Protein AF-0000000074468419 (afdb_homodimer)

InterPro domains:
  IPR008030 NmrA-like domain [PF05368] (5-243)
  IPR036291 NAD(P)-binding domain superfamily [SSF51735] (6-244)
  IPR045312 Phenylcoumaran benzylic ether reductase-like [cd05259] (6-252)
  IPR051609 NmrA-type/Isoflavone reductase-like domain-containing protein [PTHR47706] (5-250)

Sequence (640 aa):
MAVKPKVLLLGATGETGASILNGLQESGNFDVEVLVRPASAVKPSVQKLREQGLTIWPVDLDDFKGLVSAMTGTDILISAIGPNDLLQQKKLLQAAKLTGVKRVIPCAFTTVAAPTGAMLLRDEKEEVYNAIKFLGIPYTVIDVGYWYQISFPTLPSGKVDYAQMVPVKTIHGDGTAPNILTDLRDIGRFVARIIMDDRTINRYVYTSGDVLSENEIYRIAEEVSGEKLEPSRVSNEDIEASVDQAKAALAESPHDNMKRIGVFVAQYEHSKYVRVDNSPRYAAYLGYLNARQLYPDFQPTSFRDFFAEVLAGKGRKVYSMAVKPKVLLLGATGETGASILNGLQESGNFDVEVLVRPASAVKPSVQKLREQGLTIWPVDLDDFKGLVSAMTGTDILISAIGPNDLLQQKKLLQAAKLTGVKRVIPCAFTTVAAPTGAMLLRDEKEEVYNAIKFLGIPYTVIDVGYWYQISFPTLPSGKVDYAQMVPVKTIHGDGTAPNILTDLRDIGRFVARIIMDDRTINRYVYTSGDVLSENEIYRIAEEVSGEKLEPSRVSNEDIEASVDQAKAALAESPHDNMKRIGVFVAQYEHSKYVRVDNSPRYAAYLGYLNARQLYPDFQPTSFRDFFAEVLAGKGRKVYS

Solvent-accessible surface area (backbone atoms only — not comparable to full-atom values): 33479 Å² total; per-residue (Å²): 126,85,83,53,54,28,31,39,32,31,26,49,82,40,74,68,16,35,20,33,51,51,20,35,57,71,66,65,60,54,42,66,32,36,41,39,44,52,86,48,56,79,35,68,69,44,48,52,44,44,73,72,67,40,52,74,41,65,38,47,71,84,37,58,70,50,44,36,60,69,39,53,79,28,35,31,40,37,35,38,60,58,84,92,53,52,74,52,45,57,53,52,49,55,32,36,61,75,48,57,38,59,29,34,29,58,55,54,66,32,54,46,61,41,66,38,86,58,29,72,63,46,34,56,41,39,53,50,53,35,50,37,53,54,72,64,49,46,25,32,42,45,26,32,23,44,46,48,67,79,62,62,69,60,49,91,85,46,71,45,55,81,26,42,71,61,88,36,58,68,33,51,52,90,20,67,44,48,30,32,22,19,42,62,73,45,50,5,46,49,50,48,54,48,79,71,37,75,88,40,58,53,30,44,34,33,43,58,37,40,74,45,18,54,50,53,50,51,50,48,52,26,68,75,68,71,46,83,79,81,64,45,74,39,47,57,67,55,42,54,48,44,32,53,50,25,47,52,53,19,69,76,36,76,84,39,64,68,36,48,50,44,32,45,54,30,24,48,50,35,33,34,54,69,68,37,28,20,25,71,68,47,32,48,58,74,57,38,42,54,44,58,75,76,36,71,84,64,78,59,58,40,64,67,59,52,49,52,36,28,65,71,67,67,51,66,42,66,96,114,125,85,83,52,53,27,32,39,31,31,26,48,83,41,75,68,15,34,20,33,52,52,20,35,58,71,68,64,62,53,40,64,32,36,41,39,45,52,87,48,54,78,36,67,70,44,47,53,44,44,72,72,68,42,53,74,40,65,39,48,70,84,36,58,70,52,44,35,62,70,39,53,80,28,36,32,41,36,36,38,61,57,82,92,51,52,75,53,46,57,52,51,49,52,31,35,60,74,48,56,39,60,28,36,29,59,56,53,66,31,54,47,62,39,68,40,86,58,31,72,63,46,34,56,40,40,54,52,55,36,49,36,53,55,70,64,50,46,26,32,42,46,26,32,23,43,45,47,67,79,62,62,70,61,50,90,85,46,70,43,54,81,26,42,72,63,88,35,58,67,33,52,52,87,18,68,44,48,30,32,22,17,42,62,73,45,51,5,45,49,50,48,54,48,79,71,37,76,88,40,60,52,32,45,34,34,43,58,38,41,73,44,19,54,52,55,50,52,50,48,51,26,68,74,69,70,47,84,79,81,62,44,73,39,48,58,67,53,41,54,48,44,33,54,50,24,49,52,53,19,70,76,36,77,82,39,64,66,36,49,48,44,32,46,55,31,24,48,50,35,33,34,53,69,67,37,27,20,24,72,69,46,33,49,58,74,57,37,43,52,44,58,74,77,35,72,84,64,79,61,59,41,63,66,60,50,49,51,37,27,66,72,67,68,51,65,41,65,95,114

Radius of gyration: 27.55 Å; Cα contacts (8 Å, |Δi|>4): 1294; chains: 2; bounding box: 59×81×59 Å

pLDDT: mean 96.45, std 4.83, range [41.31, 98.94]

Secondary structure (DSSP, 8-state):
---PPEEEEE-TTSHHHHHHHHHHHHHT--EEEEEE-GGGTTSHHHHHHHHTT-EEEE--TT-HHHHHHHHTT-SEEEE---GGGGGGHHHHHHHHHHHT-SEEE-S--S----SSSS-HHHHHHHHHHHHHHHHT--BEEEE--EEGGGTSPP-TT-TTGGG-SS---EEETTS----EEE-HHHHHHHHHHHTT-GGGTTEEEE--SEE--HHHHHHHHHHHH-----PEEE-HHHHHHHHHHHHHHHHHSTT-HHHHHHHHHHHHHIIIIIS--SSHHHHHHHT-EEHHHH-TT--PPPHHHHHHHHHTT----TT-/---PPEEEEE-TTSHHHHHHHHHHHHHT--EEEEEE-GGGTTSHHHHHHHHTT-EEEE--TT-HHHHHHHHTT-SEEEE---GGGGGGHHHHHHHHHHHT-SEEE-S--S----SSSS-HHHHHHHHHHHHHHHHT--BEEEE--EEGGGTSPP-TT-TTGGG-SS---EEETTS----EEE-HHHHHHHHHHHTT-GGGTTEEEE--SEE--HHHHHHHHHHHH-----PEEE-HHHHHHHHHHHHHHHHHSTT-HHHHHHHHHHHHHIIIIIS--SSHHHHHHTT-EEHHHH-TT--PPPHHHHHHHHHTT----TT-

Foldseek 3Di:
DPDAAEEEEEPCLALLNVLQVVQQVVVVRHQYAYEYAQVCCPPPSNVVVVVVVHHYQHDDLVRLVSLLVVCQRHQEYEYQDDLVCQVSCLSNLVSCLVNVHQEYEGNAQAFFDDCDDLAPSSVSNSVVVVSNVVSPHKYFYEYEWAELQAQAAAAPVRLLVQSYPDHDFEAEAPQFQKTFYAHSNCSNNLVNVQVVDPVRIPAYAYEGQDTGTSVRNQVLLCVLQVGDGDGHYDYLVNLVVQLVVLVVVCVVPVPDVVSSVSNRVSSVCCRCRVVSRRDPVNCVVVPHHYSCVVCVVDNGDHSSNQSNCSSVVNHHHHPD/DPDAAEEEEEPCLALLNVLQVVQQVVVVRHQYAYEYAQVCCPPPSNVVVVVVVHHYQHDDLVRLVSLLVVCQRHQEYEYQDDLVCQVSCLSNLVSCLVNVHQEYEGRAQAFFDDCDDLAPSSVSNSVVVVSNVVSPHKYFYEYEWAELQAQAAAFPVRLLVQSYPDHDFEAEAPQFQKTFYAHSNCSNNLVNVQVVDPVRIPAYAYEGQDTGTSVRSQVLLCVLQVGDGDGHYDYLVNLVVQLVVLVVVCVVPVPDVVSSVSNRVSSSCCRCRVVSRRDPVNCVVVPHHYSCVVCVVDNGDHSSNQSNCSSVVNHHHHPD

Nearest PDB structures (foldseek):
  2qys-assembly2_B  TM=8.397E-01  e=4.116E-20  Ocimum basilicum
  3c3x-assembly2_B  TM=8.116E-01  e=2.760E-20  Ocimum basilicum
  2r2g-assembly1_A  TM=8.144E-01  e=4.613E-20  Ocimum basilicum
  1qyd-assembly2_D  TM=7.745E-01  e=3.814E-19  Thuja plicata
  8gym-assembly1_a9  TM=6.986E-01  e=9.504E-13  Tetrahymena thermophila SB210

Organism: Aspergillus tubingensis (strain CBS 134.48) (NCBI:txid767770)

Structure (mmCIF, N/CA/C/O backbone):
data_AF-0000000074468419-model_v1
#
loop_
_entity.id
_entity.type
_entity.pdbx_description
1 polymer 'NmrA-like domain-containing protein'
#
loop_
_atom_site.group_PDB
_atom_site.id
_atom_site.type_symbol
_atom_site.label_atom_id
_atom_site.label_alt_id
_atom_site.label_comp_id
_atom_site.label_asym_id
_atom_site.label_entity_id
_atom_site.label_seq_id
_atom_site.pdbx_PDB_ins_code
_atom_site.Cartn_x
_atom_site.Cartn_y
_atom_site.Cartn_z
_atom_site.occupancy
_atom_site.B_iso_or_equiv
_atom_site.auth_seq_id
_atom_site.auth_comp_id
_atom_site.auth_asym_id
_atom_site.auth_atom_id
_atom_site.pdbx_PDB_model_num
ATOM 1 N N . MET A 1 1 ? -27.484 24.969 -14.742 1 41.31 1 MET A N 1
ATOM 2 C CA . MET A 1 1 ? -26.25 25.188 -14.008 1 41.31 1 MET A CA 1
ATOM 3 C C . MET A 1 1 ? -25.656 23.859 -13.547 1 41.31 1 MET A C 1
ATOM 5 O O . MET A 1 1 ? -26.375 22.922 -13.203 1 41.31 1 MET A O 1
ATOM 9 N N . ALA A 1 2 ? -24.484 23.609 -13.906 1 60.88 2 ALA A N 1
ATOM 10 C CA . ALA A 1 2 ? -23.969 22.266 -13.648 1 60.88 2 ALA A CA 1
ATOM 11 C C . ALA A 1 2 ? -24.031 21.938 -12.164 1 60.88 2 ALA A C 1
ATOM 13 O O . ALA A 1 2 ? -23.672 22.766 -11.312 1 60.88 2 ALA A O 1
ATOM 14 N N . VAL A 1 3 ? -24.75 20.859 -11.711 1 84.56 3 VAL A N 1
ATOM 15 C CA . VAL A 1 3 ? -24.969 20.422 -10.336 1 84.56 3 VAL A CA 1
ATOM 16 C C . VAL A 1 3 ? -23.641 20.266 -9.617 1 84.56 3 VAL A C 1
ATOM 18 O O . VAL A 1 3 ? -22.734 19.594 -10.109 1 84.56 3 VAL A O 1
ATOM 21 N N . LYS A 1 4 ? -23.359 21.156 -8.523 1 94.81 4 LYS A N 1
ATOM 22 C CA . LYS A 1 4 ? -22.156 21.094 -7.699 1 94.81 4 LYS A CA 1
ATOM 23 C C . LYS A 1 4 ? -22.078 19.766 -6.945 1 94.81 4 LYS A C 1
ATOM 25 O O . LYS A 1 4 ? -23.078 19.312 -6.371 1 94.81 4 LYS A O 1
ATOM 30 N N . PRO A 1 5 ? -20.953 19.125 -7.004 1 97.56 5 PRO A N 1
ATOM 31 C CA . PRO A 1 5 ? -20.812 17.922 -6.176 1 97.56 5 PRO A CA 1
ATOM 32 C C . PRO A 1 5 ? -21.047 18.203 -4.691 1 97.56 5 PRO A C 1
ATOM 34 O O . PRO A 1 5 ? -20.609 19.234 -4.18 1 97.56 5 PRO A O 1
ATOM 37 N N . LYS A 1 6 ? -21.688 17.328 -4.07 1 98.19 6 LYS A N 1
ATOM 38 C CA . LYS A 1 6 ? -21.938 17.422 -2.633 1 98.19 6 LYS A CA 1
ATOM 39 C C . LYS A 1 6 ? -20.781 16.828 -1.838 1 98.19 6 LYS A C 1
ATOM 41 O O . LYS A 1 6 ? -20.391 15.672 -2.07 1 98.19 6 LYS A O 1
ATOM 46 N N . VAL A 1 7 ? -20.266 17.609 -0.932 1 98.75 7 VAL A N 1
ATOM 47 C CA . VAL A 1 7 ? -19.172 17.156 -0.08 1 98.75 7 VAL A CA 1
ATOM 48 C C . VAL A 1 7 ? -19.641 17.078 1.368 1 98.75 7 VAL A C 1
ATOM 50 O O . VAL A 1 7 ? -20.234 18.016 1.895 1 98.75 7 VAL A O 1
ATOM 53 N N . LEU A 1 8 ? -19.484 15.938 1.968 1 98.62 8 LEU A N 1
ATOM 54 C CA . LEU A 1 8 ? -19.656 15.789 3.406 1 98.62 8 LEU A CA 1
ATOM 55 C C . LEU A 1 8 ? -18.312 15.797 4.129 1 98.62 8 LEU A C 1
ATOM 57 O O . LEU A 1 8 ? -17.469 14.945 3.877 1 98.62 8 LEU A O 1
ATOM 61 N N . LEU A 1 9 ? -18.125 16.781 4.984 1 98.5 9 LEU A N 1
ATOM 62 C CA . LEU A 1 9 ? -16.844 17 5.656 1 98.5 9 LEU A CA 1
ATOM 63 C C . LEU A 1 9 ? -16.953 16.672 7.141 1 98.5 9 LEU A C 1
ATOM 65 O O . LEU A 1 9 ? -17.781 17.25 7.852 1 98.5 9 LEU A O 1
ATOM 69 N N . LEU A 1 10 ? -16.172 15.711 7.562 1 97.06 10 LEU A N 1
ATOM 70 C CA . LEU A 1 10 ? -16 15.383 8.977 1 97.06 10 LEU A CA 1
ATOM 71 C C . LEU A 1 10 ? -14.773 16.078 9.547 1 97.06 10 LEU A C 1
ATOM 73 O O . LEU A 1 10 ? -13.688 16 8.961 1 97.06 10 LEU A O 1
ATOM 77 N N . GLY A 1 11 ? -14.93 16.75 10.648 1 94.81 11 GLY A N 1
ATOM 78 C CA . GLY A 1 11 ? -13.812 17.391 11.312 1 94.81 11 GLY A CA 1
ATOM 79 C C . GLY A 1 11 ? -13.648 18.844 10.914 1 94.81 11 GLY A C 1
ATOM 80 O O . GLY A 1 11 ? -12.547 19.391 10.984 1 94.81 11 GLY A O 1
ATOM 81 N N . ALA A 1 12 ? -14.68 19.516 10.609 1 94.75 12 ALA A N 1
ATOM 82 C CA . ALA A 1 12 ? -14.656 20.875 10.062 1 94.75 12 ALA A CA 1
ATOM 83 C C . ALA A 1 12 ? -14.211 21.875 11.125 1 94.75 12 ALA A C 1
ATOM 85 O O . ALA A 1 12 ? -13.797 23 10.797 1 94.75 12 ALA A O 1
ATOM 86 N N . THR A 1 13 ? -14.242 21.531 12.344 1 92.38 13 THR A N 1
ATOM 87 C CA . THR A 1 13 ? -13.945 22.484 13.406 1 92.38 13 THR A CA 1
ATOM 88 C C . THR A 1 13 ? -12.484 22.375 13.844 1 92.38 13 THR A C 1
ATOM 90 O O . THR A 1 13 ? -12.008 23.172 14.648 1 92.38 13 THR A O 1
ATOM 93 N N . GLY A 1 14 ? -11.828 21.375 13.375 1 93.38 14 GLY A N 1
ATOM 94 C CA . GLY A 1 14 ? -10.406 21.25 13.656 1 93.38 14 GLY A CA 1
ATOM 95 C C . GLY A 1 14 ? -9.547 22.141 12.773 1 93.38 14 GLY A C 1
ATOM 96 O O . GLY A 1 14 ? -10.07 22.859 11.914 1 93.38 14 GLY A O 1
ATOM 97 N N . GLU A 1 15 ? -8.234 22.109 12.992 1 95.56 15 GLU A N 1
ATOM 98 C CA . GLU A 1 15 ? -7.309 22.953 12.234 1 95.56 15 GLU A CA 1
ATOM 99 C C . GLU A 1 15 ? -7.34 22.594 10.75 1 95.56 15 GLU A C 1
ATOM 101 O O . GLU A 1 15 ? -7.664 23.438 9.914 1 95.56 15 GLU A O 1
ATOM 106 N N . THR A 1 16 ? -7.086 21.312 10.445 1 97.5 16 THR A N 1
ATOM 107 C CA . THR A 1 16 ? -7.062 20.859 9.055 1 97.5 16 THR A CA 1
ATOM 108 C C . THR A 1 16 ? -8.453 20.969 8.43 1 97.5 16 THR A C 1
ATOM 110 O O . THR A 1 16 ? -8.602 21.438 7.305 1 97.5 16 THR A O 1
ATOM 113 N N . GLY A 1 17 ? -9.469 20.547 9.172 1 97.38 17 GLY A N 1
ATOM 114 C CA . GLY A 1 17 ? -10.836 20.578 8.68 1 97.38 17 GLY A CA 1
ATOM 115 C C . GLY A 1 17 ? -11.312 21.969 8.336 1 97.38 17 GLY A C 1
ATOM 116 O O . GLY A 1 17 ? -11.992 22.172 7.324 1 97.38 17 GLY A O 1
ATOM 117 N N . ALA A 1 18 ? -10.984 22.922 9.18 1 96.69 18 ALA A N 1
ATOM 118 C CA . ALA A 1 18 ? -11.367 24.297 8.922 1 96.69 18 ALA A CA 1
ATOM 119 C C . ALA A 1 18 ? -10.703 24.828 7.652 1 96.69 18 ALA A C 1
ATOM 121 O O . ALA A 1 18 ? -11.312 25.547 6.871 1 96.69 18 ALA A O 1
ATOM 122 N N . SER A 1 19 ? -9.422 24.5 7.496 1 98.19 19 SER A N 1
ATOM 123 C CA . SER A 1 19 ? -8.727 24.859 6.266 1 98.19 19 SER A CA 1
ATOM 124 C C . SER A 1 19 ? -9.43 24.281 5.043 1 98.19 19 SER A C 1
ATOM 126 O O . SER A 1 19 ? -9.641 24.969 4.051 1 98.19 19 SER A O 1
ATOM 128 N N . ILE A 1 20 ? -9.82 22.984 5.121 1 98.75 20 ILE A N 1
ATOM 129 C CA . ILE A 1 20 ? -10.477 22.297 4.012 1 98.75 20 ILE A CA 1
ATOM 130 C C . ILE A 1 20 ? -11.82 22.969 3.723 1 98.75 20 ILE A C 1
ATOM 132 O O . ILE A 1 20 ? -12.141 23.25 2.566 1 98.75 20 ILE A O 1
ATOM 136 N N . LEU A 1 21 ? -12.594 23.25 4.773 1 98.31 21 LEU A N 1
ATOM 137 C CA . LEU A 1 21 ? -13.875 23.922 4.598 1 98.31 21 LEU A CA 1
ATOM 138 C C . LEU A 1 21 ? -13.703 25.25 3.881 1 98.31 21 LEU A C 1
ATOM 140 O O . LEU A 1 21 ? -14.398 25.531 2.906 1 98.31 21 LEU A O 1
ATOM 144 N N . ASN A 1 22 ? -12.758 26.078 4.316 1 97.94 22 ASN A N 1
ATOM 145 C CA . ASN A 1 22 ? -12.492 27.375 3.703 1 97.94 22 ASN A CA 1
ATOM 146 C C . ASN A 1 22 ? -12.117 27.234 2.23 1 97.94 22 ASN A C 1
ATOM 148 O O . ASN A 1 22 ? -12.617 27.984 1.385 1 97.94 22 ASN A O 1
ATOM 152 N N . GLY A 1 23 ? -11.242 26.266 1.937 1 98.25 23 GLY A N 1
ATOM 153 C CA . GLY A 1 23 ? -10.828 26.047 0.561 1 98.25 23 GLY A CA 1
ATOM 154 C C . GLY A 1 23 ? -11.969 25.641 -0.347 1 98.25 23 GLY A C 1
ATOM 155 O O . GLY A 1 23 ? -12.07 26.109 -1.481 1 98.25 23 GLY A O 1
ATOM 156 N N . LEU A 1 24 ? -12.82 24.75 0.164 1 98.38 24 LEU A N 1
ATOM 157 C CA . LEU A 1 24 ? -13.969 24.312 -0.612 1 98.38 24 LEU A CA 1
ATOM 158 C C . LEU A 1 24 ? -14.93 25.469 -0.877 1 98.38 24 LEU A C 1
ATOM 160 O O . LEU A 1 24 ? -15.43 25.625 -1.995 1 98.38 24 LEU A O 1
ATOM 164 N N . GLN A 1 25 ? -15.141 26.281 0.113 1 97.25 25 GLN A N 1
ATOM 165 C CA . GLN A 1 25 ? -16.031 27.422 -0.029 1 97.25 25 GLN A CA 1
ATOM 166 C C . GLN A 1 25 ? -15.453 28.469 -0.971 1 97.25 25 GLN A C 1
ATOM 168 O O . GLN A 1 25 ? -16.156 29.016 -1.817 1 97.25 25 GLN A O 1
ATOM 173 N N . GLU A 1 26 ? -14.203 28.719 -0.825 1 96.94 26 GLU A N 1
ATOM 174 C CA . GLU A 1 26 ? -13.523 29.703 -1.672 1 96.94 26 GLU A CA 1
ATOM 175 C C . GLU A 1 26 ? -13.602 29.297 -3.143 1 96.94 26 GLU A C 1
ATOM 177 O O . GLU A 1 26 ? -13.727 30.156 -4.02 1 96.94 26 GLU A O 1
ATOM 182 N N . SER A 1 27 ? -13.5 28.031 -3.4 1 96.06 27 SER A N 1
ATOM 183 C CA . SER A 1 27 ? -13.547 27.547 -4.777 1 96.06 27 SER A CA 1
ATOM 184 C C . SER A 1 27 ? -14.914 27.797 -5.402 1 96.06 27 SER A C 1
ATOM 186 O O . SER A 1 27 ? -15.023 27.984 -6.613 1 96.06 27 SER A O 1
ATOM 188 N N . GLY A 1 28 ? -15.953 27.656 -4.621 1 95.5 28 GLY A N 1
ATOM 189 C CA . GLY A 1 28 ? -17.312 27.859 -5.086 1 95.5 28 GLY A CA 1
ATOM 190 C C . GLY A 1 28 ? -17.844 26.703 -5.914 1 95.5 28 GLY A C 1
ATOM 191 O O . GLY A 1 28 ? -18.938 26.797 -6.492 1 95.5 28 GLY A O 1
ATOM 192 N N . ASN A 1 29 ? -17.172 25.625 -5.887 1 96.25 29 ASN A N 1
ATOM 193 C CA . ASN A 1 29 ? -17.5 24.547 -6.82 1 96.25 29 ASN A CA 1
ATOM 194 C C . ASN A 1 29 ? -18.25 23.422 -6.133 1 96.25 29 ASN A C 1
ATOM 196 O O . ASN A 1 29 ? -18.625 22.438 -6.777 1 96.25 29 ASN A O 1
ATOM 200 N N . PHE A 1 30 ? -18.547 23.609 -4.805 1 98.06 30 PHE A N 1
ATOM 201 C CA . PHE A 1 30 ? -19.062 22.469 -4.055 1 98.06 30 PHE A CA 1
ATOM 202 C C . PHE A 1 30 ? -20.266 22.875 -3.209 1 98.06 30 PHE A C 1
ATOM 204 O O . PHE A 1 30 ? -20.391 24.031 -2.818 1 98.06 30 PHE A O 1
ATOM 211 N N . ASP A 1 31 ? -21.125 21.922 -3.018 1 97.69 31 ASP A N 1
ATOM 212 C CA . ASP A 1 31 ? -22.109 21.984 -1.948 1 97.69 31 ASP A CA 1
ATOM 213 C C . ASP A 1 31 ? -21.625 21.234 -0.708 1 97.69 31 ASP A C 1
ATOM 215 O O . ASP A 1 31 ? -21.562 20 -0.699 1 97.69 31 ASP A O 1
ATOM 219 N N . VAL A 1 32 ? -21.312 22.016 0.311 1 98.25 32 VAL A N 1
ATOM 220 C CA . VAL A 1 32 ? -20.609 21.406 1.442 1 98.25 32 VAL A CA 1
ATOM 221 C C . VAL A 1 32 ? -21.578 21.25 2.617 1 98.25 32 VAL A C 1
ATOM 223 O O . VAL A 1 32 ? -22.297 22.188 2.967 1 98.25 32 VAL A O 1
ATOM 226 N N . GLU A 1 33 ? -21.594 20.078 3.188 1 98.19 33 GLU A N 1
ATOM 227 C CA . GLU A 1 33 ? -22.234 19.781 4.469 1 98.19 33 GLU A CA 1
ATOM 228 C C . GLU A 1 33 ? -21.234 19.25 5.48 1 98.19 33 GLU A C 1
ATOM 230 O O . GLU A 1 33 ? -20.141 18.812 5.109 1 98.19 33 GLU A O 1
ATOM 235 N N . VAL A 1 34 ? -21.625 19.391 6.738 1 97.62 34 VAL A N 1
ATOM 236 C CA . VAL A 1 34 ? -20.641 19.078 7.77 1 97.62 34 VAL A CA 1
ATOM 237 C C . VAL A 1 34 ? -21.203 18.016 8.719 1 97.62 34 VAL A C 1
ATOM 239 O O . VAL A 1 34 ? -22.359 18.109 9.148 1 97.62 34 VAL A O 1
ATOM 242 N N . LEU A 1 35 ? -20.406 17.047 8.961 1 96.38 35 LEU A N 1
ATOM 243 C CA . LEU A 1 35 ? -20.672 16.016 9.953 1 96.38 35 LEU A CA 1
ATOM 244 C C . LEU A 1 35 ? -19.938 16.312 11.258 1 96.38 35 LEU A C 1
ATOM 246 O O . LEU A 1 35 ? -18.734 16.547 11.25 1 96.38 35 LEU A O 1
ATOM 250 N N . VAL A 1 36 ? -20.688 16.391 12.328 1 93.5 36 VAL A N 1
ATOM 251 C CA . VAL A 1 36 ? -20.078 16.672 13.625 1 93.5 36 VAL A CA 1
ATOM 252 C C . VAL A 1 36 ? -20.547 15.625 14.641 1 93.5 36 VAL A C 1
ATOM 254 O O . VAL A 1 36 ? -21.578 14.977 14.445 1 93.5 36 VAL A O 1
ATOM 257 N N . ARG A 1 37 ? -19.797 15.438 15.711 1 88.06 37 ARG A N 1
ATOM 258 C CA . ARG A 1 37 ? -20.281 14.648 16.844 1 88.06 37 ARG A CA 1
ATOM 259 C C . ARG A 1 37 ? -21.438 15.352 17.531 1 88.06 37 ARG A C 1
ATOM 261 O O . ARG A 1 37 ? -21.438 16.578 17.688 1 88.06 37 ARG A O 1
ATOM 268 N N . PRO A 1 38 ? -22.266 14.555 18.062 1 88.62 38 PRO A N 1
ATOM 269 C CA . PRO A 1 38 ? -23.422 15.18 18.734 1 88.62 38 PRO A CA 1
ATOM 270 C C . PRO A 1 38 ? -23.016 16.078 19.891 1 88.62 38 PRO A C 1
ATOM 272 O O . PRO A 1 38 ? -23.578 17.172 20.047 1 88.62 38 PRO A O 1
ATOM 275 N N . ALA A 1 39 ? -22.047 15.672 20.578 1 85.56 39 ALA A N 1
ATOM 276 C CA . ALA A 1 39 ? -21.594 16.453 21.734 1 85.56 39 ALA A CA 1
ATOM 277 C C . ALA A 1 39 ? -21 17.781 21.297 1 85.56 39 ALA A C 1
ATOM 279 O O . ALA A 1 39 ? -20.984 18.75 22.062 1 85.56 39 ALA A O 1
ATOM 280 N N . SER A 1 40 ? -20.562 17.875 20.094 1 84.94 40 SER A N 1
ATOM 281 C CA . SER A 1 40 ? -19.922 19.078 19.578 1 84.94 40 SER A CA 1
ATOM 282 C C . SER A 1 40 ? -20.938 20.016 18.953 1 84.94 40 SER A C 1
ATOM 284 O O . SER A 1 40 ? -20.625 21.172 18.656 1 84.94 40 SER A O 1
ATOM 286 N N . ALA A 1 41 ? -22.141 19.594 18.812 1 85.5 41 ALA A N 1
ATOM 287 C CA . ALA A 1 41 ? -23.156 20.344 18.062 1 85.5 41 ALA A CA 1
ATOM 288 C C . ALA A 1 41 ? -23.484 21.672 18.734 1 85.5 41 ALA A C 1
ATOM 290 O O . ALA A 1 41 ? -23.859 22.641 18.078 1 85.5 41 ALA A O 1
ATOM 291 N N . VAL A 1 42 ? -23.219 21.688 20.031 1 85.06 42 VAL A N 1
ATOM 292 C CA . VAL A 1 42 ? -23.625 22.875 20.766 1 85.06 42 VAL A CA 1
ATOM 293 C C . VAL A 1 42 ? -22.438 23.812 20.938 1 85.06 42 VAL A C 1
ATOM 295 O O . VAL A 1 42 ? -22.578 24.922 21.438 1 85.06 42 VAL A O 1
ATOM 298 N N . LYS A 1 43 ? -21.297 23.422 20.438 1 88.81 43 LYS A N 1
ATOM 299 C CA . LYS A 1 43 ? -20.109 24.25 20.594 1 88.81 43 LYS A CA 1
ATOM 300 C C . LYS A 1 43 ? -20.172 25.484 19.719 1 88.81 43 LYS A C 1
ATOM 302 O O . LYS A 1 43 ? -20.75 25.453 18.625 1 88.81 43 LYS A O 1
ATOM 307 N N . PRO A 1 44 ? -19.562 26.531 20.203 1 88.94 44 PRO A N 1
ATOM 308 C CA . PRO A 1 44 ? -19.562 27.781 19.438 1 88.94 44 PRO A CA 1
ATOM 309 C C . PRO A 1 44 ? -19 27.609 18.031 1 88.94 44 PRO A C 1
ATOM 311 O O . PRO A 1 44 ? -19.484 28.25 17.094 1 88.94 44 PRO A O 1
ATOM 314 N N . SER A 1 45 ? -18.047 26.828 17.906 1 88.31 45 SER A N 1
ATOM 315 C CA . SER A 1 45 ? -17.438 26.625 16.594 1 88.31 45 SER A CA 1
ATOM 316 C C . SER A 1 45 ? -18.438 26.047 15.602 1 88.31 45 SER A C 1
ATOM 318 O O . SER A 1 45 ? -18.422 26.406 14.422 1 88.31 45 SER A O 1
ATOM 320 N N . VAL A 1 46 ? -19.281 25.203 16.047 1 91.25 46 VAL A N 1
ATOM 321 C CA . VAL A 1 46 ? -20.281 24.594 15.195 1 91.25 46 VAL A CA 1
ATOM 322 C C . VAL A 1 46 ? -21.391 25.609 14.906 1 91.25 46 VAL A C 1
ATOM 324 O O . VAL A 1 46 ? -21.906 25.672 13.789 1 91.25 46 VAL A O 1
ATOM 327 N N . GLN A 1 47 ? -21.75 26.375 15.891 1 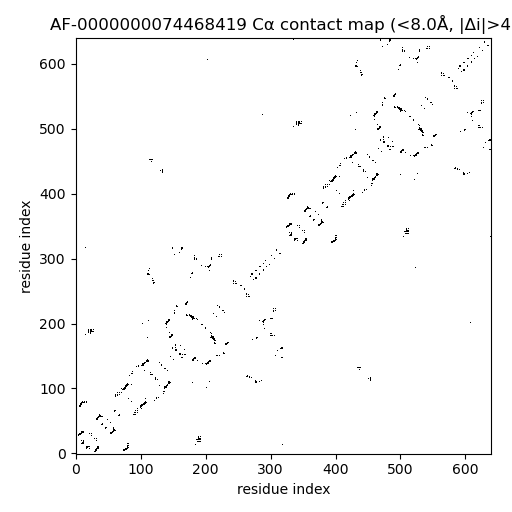91.06 47 GLN A N 1
ATOM 328 C CA . GLN A 1 47 ? -22.766 27.406 15.703 1 91.06 47 GLN A CA 1
ATOM 329 C C . GLN A 1 47 ? -22.344 28.406 14.625 1 91.06 47 GLN A C 1
ATOM 331 O O . GLN A 1 47 ? -23.172 28.859 13.836 1 91.06 47 GLN A O 1
ATOM 336 N N . LYS A 1 48 ? -21.094 28.688 14.633 1 91.69 48 LYS A N 1
ATOM 337 C CA . LYS A 1 48 ? -20.562 29.594 13.617 1 91.69 48 LYS A CA 1
ATOM 338 C C . LYS A 1 48 ? -20.75 29.016 12.219 1 91.69 48 LYS A C 1
ATOM 340 O O . LYS A 1 48 ? -21.031 29.75 11.273 1 91.69 48 LYS A O 1
ATOM 345 N N . LEU A 1 49 ? -20.594 27.75 12.117 1 93.44 49 LEU A N 1
ATOM 346 C CA . LEU A 1 49 ? -20.781 27.094 10.828 1 93.44 49 LEU A CA 1
ATOM 347 C C . LEU A 1 49 ? -22.25 27.156 10.406 1 93.44 49 LEU A C 1
ATOM 349 O O . LEU A 1 49 ? -22.547 27.375 9.227 1 93.44 49 LEU A O 1
ATOM 353 N N . ARG A 1 50 ? -23.141 27 11.359 1 91.94 50 ARG A N 1
ATOM 354 C CA . ARG A 1 50 ? -24.562 27.094 11.078 1 91.94 50 ARG A CA 1
ATOM 355 C C . ARG A 1 50 ? -24.938 28.484 10.594 1 91.94 50 ARG A C 1
ATOM 357 O O . ARG A 1 50 ? -25.734 28.641 9.68 1 91.94 50 ARG A O 1
ATOM 364 N N . GLU A 1 51 ? -24.359 29.359 11.203 1 92.44 51 GLU A N 1
ATOM 365 C CA . GLU A 1 51 ? -24.641 30.75 10.867 1 92.44 51 GLU A CA 1
ATOM 366 C C . GLU A 1 51 ? -24.156 31.094 9.461 1 92.44 51 GLU A C 1
ATOM 368 O O . GLU A 1 51 ? -24.688 32 8.82 1 92.44 51 GLU A O 1
ATOM 373 N N . GLN A 1 52 ? -23.219 30.375 9.016 1 92.69 52 GLN A N 1
ATOM 374 C CA . GLN A 1 52 ? -22.734 30.547 7.656 1 92.69 52 GLN A CA 1
ATOM 375 C C . GLN A 1 52 ? -23.656 29.891 6.648 1 92.69 52 GLN A C 1
ATOM 377 O O . GLN A 1 52 ? -23.422 29.953 5.441 1 92.69 52 GLN A O 1
ATOM 382 N N . GLY A 1 53 ? -24.672 29.109 7.168 1 93.5 53 GLY A N 1
ATOM 383 C CA . GLY A 1 53 ? -25.656 28.5 6.297 1 93.5 53 GLY A CA 1
ATOM 384 C C . GLY A 1 53 ? -25.344 27.047 5.965 1 93.5 53 GLY A C 1
ATOM 385 O O . GLY A 1 53 ? -25.984 26.453 5.105 1 93.5 53 GLY A O 1
ATOM 386 N N . LEU A 1 54 ? -24.391 26.547 6.598 1 95.81 54 LEU A N 1
ATOM 387 C CA . LEU A 1 54 ? -24.016 25.172 6.309 1 95.81 54 LEU A CA 1
ATOM 388 C C . LEU A 1 54 ? -24.969 24.188 6.977 1 95.81 54 LEU A C 1
ATOM 390 O O . LEU A 1 54 ? -25.406 24.422 8.109 1 95.81 54 LEU A O 1
ATOM 394 N N . THR A 1 55 ? -25.328 23.156 6.258 1 96.31 55 THR A N 1
ATOM 395 C CA . THR A 1 55 ? -26.047 22.031 6.852 1 96.31 55 THR A CA 1
ATOM 396 C C . THR A 1 55 ? -25.141 21.234 7.777 1 96.31 55 THR A C 1
ATOM 398 O O . THR A 1 55 ? -24.062 20.797 7.371 1 96.31 55 THR A O 1
ATOM 401 N N . ILE A 1 56 ? -25.641 21.078 8.992 1 96.38 56 ILE A N 1
ATOM 402 C CA . ILE A 1 56 ? -24.859 20.344 9.992 1 96.38 56 ILE A CA 1
ATOM 403 C C . ILE A 1 56 ? -25.562 19.031 10.328 1 96.38 56 ILE A C 1
ATOM 405 O O . ILE A 1 56 ? -26.766 19.016 10.602 1 96.38 56 ILE A O 1
ATOM 409 N N . TRP A 1 57 ? -24.812 17.953 10.305 1 96.69 57 TRP A N 1
ATOM 410 C CA . TRP A 1 57 ? -25.281 16.625 10.695 1 96.69 57 TRP A CA 1
ATOM 411 C C . TRP A 1 57 ? -24.656 16.188 12.008 1 96.69 57 TRP A C 1
ATOM 413 O O . TRP A 1 57 ? -23.484 15.773 12.031 1 96.69 57 TRP A O 1
ATOM 423 N N . PRO A 1 58 ? -25.406 16.281 13.102 1 95.88 58 PRO A N 1
ATOM 424 C CA . PRO A 1 58 ? -24.891 15.734 14.367 1 95.88 58 PRO A CA 1
ATOM 425 C C . PRO A 1 58 ? -25.094 14.227 14.492 1 95.88 58 PRO A C 1
ATOM 427 O O . PRO A 1 58 ? -26.172 13.781 14.922 1 95.88 58 PRO A O 1
ATOM 430 N N . VAL A 1 59 ? -24.109 13.445 14.07 1 95.44 59 VAL A N 1
ATOM 431 C CA . VAL A 1 59 ? -24.25 11.992 14.047 1 95.44 59 VAL A CA 1
ATOM 432 C C . VAL A 1 59 ? -23.062 11.344 14.758 1 95.44 59 VAL A C 1
ATOM 434 O O . VAL A 1 59 ? -21.906 11.703 14.508 1 95.44 59 VAL A O 1
ATOM 437 N N . ASP A 1 60 ? -23.422 10.492 15.672 1 93.75 60 ASP A N 1
ATOM 438 C CA . ASP A 1 60 ? -22.375 9.664 16.266 1 93.75 60 ASP A CA 1
ATOM 439 C C . ASP A 1 60 ? -21.781 8.688 15.25 1 93.75 60 ASP A C 1
ATOM 441 O O . ASP A 1 60 ? -22.531 8.094 14.469 1 93.75 60 ASP A O 1
ATOM 445 N N . LEU A 1 61 ? -20.5 8.492 15.25 1 91.69 61 LEU A N 1
ATOM 446 C CA . LEU A 1 61 ? -19.859 7.637 14.266 1 91.69 61 LEU A CA 1
ATOM 447 C C . LEU A 1 61 ? -20.219 6.176 14.492 1 91.69 61 LEU A C 1
ATOM 449 O O . LEU A 1 61 ? -20 5.336 13.609 1 91.69 61 LEU A O 1
ATOM 453 N N . ASP A 1 62 ? -20.797 5.898 15.641 1 91.88 62 ASP A N 1
ATOM 454 C CA . ASP A 1 62 ? -21.234 4.535 15.914 1 91.88 62 ASP A CA 1
ATOM 455 C C . ASP A 1 62 ? -22.688 4.324 15.477 1 91.88 62 ASP A C 1
ATOM 457 O O . ASP A 1 62 ? -23.188 3.195 15.484 1 91.88 62 ASP A O 1
ATOM 461 N N . ASP A 1 63 ? -23.312 5.41 15.133 1 95 63 ASP A N 1
ATOM 462 C CA . ASP A 1 63 ? -24.688 5.344 14.664 1 95 63 ASP A CA 1
ATOM 463 C C . ASP A 1 63 ? -24.75 5.125 13.148 1 95 63 ASP A C 1
ATOM 465 O O . ASP A 1 63 ? -24.891 6.082 12.383 1 95 63 ASP A O 1
ATOM 469 N N . PHE A 1 64 ? -24.797 3.879 12.773 1 95.69 64 PHE A N 1
ATOM 470 C CA . PHE A 1 64 ? -24.719 3.529 11.359 1 95.69 64 PHE A CA 1
ATOM 471 C C . PHE A 1 64 ? -25.906 4.102 10.586 1 95.69 64 PHE A C 1
ATOM 473 O O . PHE A 1 64 ? -25.734 4.633 9.492 1 95.69 64 PHE A O 1
ATOM 480 N N . LYS A 1 65 ? -27.078 3.992 11.102 1 96.5 65 LYS A N 1
ATOM 481 C CA . LYS A 1 65 ? -28.281 4.516 10.438 1 96.5 65 LYS A CA 1
ATOM 482 C C . LYS A 1 65 ? -28.172 6.023 10.234 1 96.5 65 LYS A C 1
ATOM 484 O O . LYS A 1 65 ? -28.531 6.539 9.172 1 96.5 65 LYS A O 1
ATOM 489 N N . GLY A 1 66 ? -27.719 6.711 11.242 1 97 66 GLY A N 1
ATOM 490 C CA . GLY A 1 66 ? -27.484 8.141 11.125 1 97 66 GLY A CA 1
ATOM 491 C C . GLY A 1 66 ? -26.469 8.492 10.062 1 97 66 GLY A C 1
ATOM 492 O O . GLY A 1 66 ? -26.641 9.453 9.312 1 97 66 GLY A O 1
ATOM 493 N N . LEU A 1 67 ? -25.406 7.734 10.023 1 97.5 67 LEU A N 1
ATOM 494 C CA . LEU A 1 67 ? -24.359 7.953 9.031 1 97.5 67 LEU A CA 1
ATOM 495 C C . LEU A 1 67 ? -24.906 7.766 7.617 1 97.5 67 LEU A C 1
ATOM 497 O O . LEU A 1 67 ? -24.609 8.562 6.723 1 97.5 67 LEU A O 1
ATOM 501 N N . VAL A 1 68 ? -25.703 6.715 7.457 1 97.81 68 VAL A N 1
ATOM 502 C CA . VAL A 1 68 ? -26.281 6.441 6.148 1 97.81 68 VAL A CA 1
ATOM 503 C C . VAL A 1 68 ? -27.188 7.602 5.734 1 97.81 68 VAL A C 1
ATOM 505 O O . VAL A 1 68 ? -27.141 8.055 4.586 1 97.81 68 VAL A O 1
ATOM 508 N N . SER A 1 69 ? -27.953 8.109 6.656 1 97.44 69 SER A N 1
ATOM 509 C CA . SER A 1 69 ? -28.828 9.234 6.375 1 97.44 69 SER A CA 1
ATOM 510 C C . SER A 1 69 ? -28.031 10.469 5.969 1 97.44 69 SER A C 1
ATOM 512 O O . SER A 1 69 ? -28.359 11.117 4.969 1 97.44 69 SER A O 1
ATOM 514 N N . ALA A 1 70 ? -27 10.766 6.668 1 97.12 70 ALA A N 1
ATOM 515 C CA . ALA A 1 70 ? -26.188 11.945 6.418 1 97.12 70 ALA A CA 1
ATOM 516 C C . ALA A 1 70 ? -25.453 11.836 5.086 1 97.12 70 ALA A C 1
ATOM 518 O O . ALA A 1 70 ? -25.219 12.836 4.414 1 97.12 70 ALA A O 1
ATOM 519 N N . MET A 1 71 ? -25.141 10.672 4.672 1 97.5 71 MET A N 1
ATOM 520 C CA . MET A 1 71 ? -24.25 10.453 3.537 1 97.5 71 MET A CA 1
ATOM 521 C C . MET A 1 71 ? -25.047 10.258 2.25 1 97.5 71 MET A C 1
ATOM 523 O O . MET A 1 71 ? -24.484 10.273 1.155 1 97.5 71 MET A O 1
ATOM 527 N N . THR A 1 72 ? -26.359 9.953 2.416 1 97.69 72 THR A N 1
ATOM 528 C CA . THR A 1 72 ? -27.188 9.758 1.232 1 97.69 72 THR A CA 1
ATOM 529 C C . THR A 1 72 ? -27.094 10.961 0.301 1 97.69 72 THR A C 1
ATOM 531 O O . THR A 1 72 ? -27.312 12.102 0.725 1 97.69 72 THR A O 1
ATOM 534 N N . GLY A 1 73 ? -26.688 10.781 -0.956 1 97.31 73 GLY A N 1
ATOM 535 C CA . GLY A 1 73 ? -26.578 11.836 -1.952 1 97.31 73 GLY A CA 1
ATOM 536 C C . GLY A 1 73 ? -25.203 12.477 -1.977 1 97.31 73 GLY A C 1
ATOM 537 O O . GLY A 1 73 ? -24.922 13.336 -2.816 1 97.31 73 GLY A O 1
ATOM 538 N N . THR A 1 74 ? -24.312 12.117 -1.074 1 98.19 74 THR A N 1
ATOM 539 C CA . THR A 1 74 ? -22.969 12.664 -0.999 1 98.19 74 THR A CA 1
ATOM 540 C C . THR A 1 74 ? -22.094 12.133 -2.139 1 98.19 74 THR A C 1
ATOM 542 O O . THR A 1 74 ? -22.078 10.93 -2.398 1 98.19 74 THR A O 1
ATOM 545 N N . ASP A 1 75 ? -21.438 13.039 -2.809 1 98.5 75 ASP A N 1
ATOM 546 C CA . ASP A 1 75 ? -20.5 12.633 -3.859 1 98.5 75 ASP A CA 1
ATOM 547 C C . ASP A 1 75 ? -19.125 12.359 -3.287 1 98.5 75 ASP A C 1
ATOM 549 O O . ASP A 1 75 ? -18.484 11.359 -3.639 1 98.5 75 ASP A O 1
ATOM 553 N N . ILE A 1 76 ? -18.688 13.25 -2.424 1 98.81 76 ILE A N 1
ATOM 554 C CA . ILE A 1 76 ? -17.328 13.164 -1.889 1 98.81 76 ILE A CA 1
ATOM 555 C C . ILE A 1 76 ? -17.375 13.234 -0.364 1 98.81 76 ILE A C 1
ATOM 557 O O . ILE A 1 76 ? -18 14.125 0.206 1 98.81 76 ILE A O 1
ATOM 561 N N . LEU A 1 77 ? -16.781 12.281 0.292 1 98.75 77 LEU A N 1
ATOM 562 C CA . LEU A 1 77 ? -16.609 12.266 1.74 1 98.75 77 LEU A CA 1
ATOM 563 C C . LEU A 1 77 ? -15.18 12.656 2.113 1 98.75 77 LEU A C 1
ATOM 565 O O . LEU A 1 77 ? -14.219 12.062 1.623 1 98.75 77 LEU A O 1
ATOM 569 N N . ILE A 1 78 ? -15 13.672 2.926 1 98.81 78 ILE A N 1
ATOM 570 C CA . ILE A 1 78 ? -13.688 14.078 3.418 1 98.81 78 ILE A CA 1
ATOM 571 C C . ILE A 1 78 ? -13.648 13.945 4.938 1 98.81 78 ILE A C 1
ATOM 573 O O . ILE A 1 78 ? -14.523 14.453 5.641 1 98.81 78 ILE A O 1
ATOM 577 N N . SER A 1 79 ? -12.68 13.227 5.398 1 98.19 79 SER A N 1
ATOM 578 C CA . SER A 1 79 ? -12.492 13.062 6.836 1 98.19 79 SER A CA 1
ATOM 579 C C . SER A 1 79 ? -11.234 13.781 7.32 1 98.19 79 SER A C 1
ATOM 581 O O . SER A 1 79 ? -10.141 13.539 6.805 1 98.19 79 SER A O 1
ATOM 583 N N . ALA A 1 80 ? -11.32 14.648 8.195 1 96.75 80 ALA A N 1
ATOM 584 C CA . ALA A 1 80 ? -10.234 15.297 8.922 1 96.75 80 ALA A CA 1
ATOM 585 C C . ALA A 1 80 ? -10.406 15.148 10.43 1 96.75 80 ALA A C 1
ATOM 587 O O . ALA A 1 80 ? -10.359 16.141 11.164 1 96.75 80 ALA A O 1
ATOM 588 N N . ILE A 1 81 ? -10.531 13.938 10.828 1 91.81 81 ILE A N 1
ATOM 589 C CA . ILE A 1 81 ? -10.812 13.617 12.219 1 91.81 81 ILE A CA 1
ATOM 590 C C . ILE A 1 81 ? -9.508 13.539 13.008 1 91.81 81 ILE A C 1
ATOM 592 O O . ILE A 1 81 ? -8.43 13.398 12.422 1 91.81 81 ILE A O 1
ATOM 596 N N . GLY A 1 82 ? -9.562 13.641 14.297 1 86.94 82 GLY A N 1
ATOM 597 C CA . GLY A 1 82 ? -8.383 13.602 15.156 1 86.94 82 GLY A CA 1
ATOM 598 C C . GLY A 1 82 ? -7.797 12.211 15.289 1 86.94 82 GLY A C 1
ATOM 599 O O . GLY A 1 82 ? -8.477 11.219 15.023 1 86.94 82 GLY A O 1
ATOM 600 N N . PRO A 1 83 ? -6.609 12.102 15.727 1 84.44 83 PRO A N 1
ATOM 601 C CA . PRO A 1 83 ? -5.883 10.836 15.773 1 84.44 83 PRO A CA 1
ATOM 602 C C . PRO A 1 83 ? -6.492 9.836 16.75 1 84.44 83 PRO A C 1
ATOM 604 O O . PRO A 1 83 ? -6.289 8.625 16.609 1 84.44 83 PRO A O 1
ATOM 607 N N . ASN A 1 84 ? -7.211 10.305 17.703 1 82.5 84 ASN A N 1
ATOM 608 C CA . ASN A 1 84 ? -7.742 9.406 18.719 1 82.5 84 ASN A CA 1
ATOM 609 C C . ASN A 1 84 ? -8.93 8.609 18.188 1 82.5 84 ASN A C 1
ATOM 611 O O . ASN A 1 84 ? -9.305 7.586 18.781 1 82.5 84 ASN A O 1
ATOM 615 N N . ASP A 1 85 ? -9.469 9.078 17.078 1 84.62 85 ASP A N 1
ATOM 616 C CA . ASP A 1 85 ? -10.688 8.438 16.594 1 84.62 85 ASP A CA 1
ATOM 617 C C . ASP A 1 85 ? -10.5 7.918 15.172 1 84.62 85 ASP A C 1
ATOM 619 O O . ASP A 1 85 ? -11.477 7.68 14.453 1 84.62 85 ASP A O 1
ATOM 623 N N . LEU A 1 86 ? -9.336 7.676 14.82 1 88.94 86 LEU A N 1
ATOM 624 C CA . LEU A 1 86 ? -9.016 7.352 13.438 1 88.94 86 LEU A CA 1
ATOM 625 C C . LEU A 1 86 ? -9.727 6.082 13 1 88.94 86 LEU A C 1
ATOM 627 O O . LEU A 1 86 ? -10.289 6.027 11.898 1 88.94 86 LEU A O 1
ATOM 631 N N . LEU A 1 87 ? -9.781 5.109 13.844 1 90.56 87 LEU A N 1
ATOM 632 C CA . LEU A 1 87 ? -10.266 3.799 13.438 1 90.56 87 LEU A CA 1
ATOM 633 C C . LEU A 1 87 ? -11.789 3.785 13.359 1 90.56 87 LEU A C 1
ATOM 635 O O . LEU A 1 87 ? -12.375 2.898 12.734 1 90.56 87 LEU A O 1
ATOM 639 N N . GLN A 1 88 ? -12.414 4.809 13.945 1 90.19 88 GLN A N 1
ATOM 640 C CA . GLN A 1 88 ? -13.867 4.93 13.836 1 90.19 88 GLN A CA 1
ATOM 641 C C . GLN A 1 88 ? -14.281 5.227 12.398 1 90.19 88 GLN A C 1
ATOM 643 O O . GLN A 1 88 ? -15.453 5.059 12.031 1 90.19 88 GLN A O 1
ATOM 648 N N . GLN A 1 89 ? -13.328 5.609 11.633 1 93.12 89 GLN A N 1
ATOM 649 C CA . GLN A 1 89 ? -13.594 5.875 10.219 1 93.12 89 GLN A CA 1
ATOM 650 C C . GLN A 1 89 ? -14.078 4.621 9.508 1 93.12 89 GLN A C 1
ATOM 652 O O . GLN A 1 89 ? -14.75 4.711 8.469 1 93.12 89 GLN A O 1
ATOM 657 N N . LYS A 1 90 ? -13.742 3.484 10.023 1 94.06 90 LYS A N 1
ATOM 658 C CA . LYS A 1 90 ? -14.125 2.244 9.352 1 94.06 90 LYS A CA 1
ATOM 659 C C . LYS A 1 90 ? -15.648 2.131 9.234 1 94.06 90 LYS A C 1
ATOM 661 O O . LYS A 1 90 ? -16.156 1.664 8.219 1 94.06 90 LYS A O 1
ATOM 666 N N . LYS A 1 91 ? -16.359 2.59 10.281 1 93.69 91 LYS A N 1
ATOM 667 C CA . LYS A 1 91 ? -17.812 2.615 10.203 1 93.69 91 LYS A CA 1
ATOM 668 C C . LYS A 1 91 ? -18.297 3.645 9.188 1 93.69 91 LYS A C 1
ATOM 670 O O . LYS A 1 91 ? -19.281 3.408 8.469 1 93.69 91 LYS A O 1
ATOM 675 N N . LEU A 1 92 ? -17.609 4.742 9.195 1 96.19 92 LEU A N 1
ATOM 676 C CA . LEU A 1 92 ? -17.891 5.785 8.219 1 96.19 92 LEU A CA 1
ATOM 677 C C . LEU A 1 92 ? -17.75 5.25 6.797 1 96.19 92 LEU A C 1
ATOM 679 O O . LEU A 1 92 ? -18.578 5.551 5.934 1 96.19 92 LEU A O 1
ATOM 683 N N . LEU A 1 93 ? -16.75 4.414 6.559 1 97.69 93 LEU A N 1
ATOM 684 C CA . LEU A 1 93 ? -16.453 3.877 5.234 1 97.69 93 LEU A CA 1
ATOM 685 C C . LEU A 1 93 ? -17.5 2.855 4.812 1 97.69 93 LEU A C 1
ATOM 687 O O . LEU A 1 93 ? -17.844 2.758 3.633 1 97.69 93 LEU A O 1
ATOM 691 N N . GLN A 1 94 ? -18.031 2.09 5.773 1 97.44 94 GLN A N 1
ATOM 692 C CA . GLN A 1 94 ? -19.109 1.159 5.469 1 97.44 94 GLN A CA 1
ATOM 693 C C . GLN A 1 94 ? -20.344 1.9 4.98 1 97.44 94 GLN A C 1
ATOM 695 O O . GLN A 1 94 ? -21 1.471 4.023 1 97.44 94 GLN A O 1
ATOM 700 N N . ALA A 1 95 ? -20.641 2.99 5.652 1 97.94 95 ALA A N 1
ATOM 701 C CA . ALA A 1 95 ? -21.781 3.816 5.234 1 97.94 95 ALA A CA 1
ATOM 702 C C . ALA A 1 95 ? -21.531 4.43 3.859 1 97.94 95 ALA A C 1
ATOM 704 O O . ALA A 1 95 ? -22.438 4.504 3.031 1 97.94 95 ALA A O 1
ATOM 705 N N . ALA A 1 96 ? -20.297 4.879 3.609 1 98.44 96 ALA A N 1
ATOM 706 C CA . ALA A 1 96 ? -19.922 5.445 2.314 1 98.44 96 ALA A CA 1
ATOM 707 C C . ALA A 1 96 ? -20.141 4.434 1.192 1 98.44 96 ALA A C 1
ATOM 709 O O . ALA A 1 96 ? -20.672 4.77 0.136 1 98.44 96 ALA A O 1
ATOM 710 N N . LYS A 1 97 ? -19.719 3.229 1.453 1 98.06 97 LYS A N 1
ATOM 711 C CA . LYS A 1 97 ? -19.891 2.162 0.472 1 98.06 97 LYS A CA 1
ATOM 712 C C . LYS A 1 97 ? -21.375 1.93 0.175 1 98.06 97 LYS A C 1
ATOM 714 O O . LYS A 1 97 ? -21.781 1.858 -0.988 1 98.06 97 LYS A O 1
ATOM 719 N N . LEU A 1 98 ? -22.156 1.839 1.2 1 97.75 98 LEU A N 1
ATOM 720 C CA . LEU A 1 98 ? -23.578 1.534 1.075 1 97.75 98 LEU A CA 1
ATOM 721 C C . LEU A 1 98 ? -24.312 2.643 0.324 1 97.75 98 LEU A C 1
ATOM 723 O O . LEU A 1 98 ? -25.203 2.369 -0.48 1 97.75 98 LEU A O 1
ATOM 727 N N . THR A 1 99 ? -23.938 3.896 0.589 1 98.19 99 THR A N 1
ATOM 728 C CA . THR A 1 99 ? -24.672 5.031 0.042 1 98.19 99 THR A CA 1
ATOM 729 C C . THR A 1 99 ? -24.125 5.422 -1.327 1 98.19 99 THR A C 1
ATOM 731 O O . THR A 1 99 ? -24.672 6.297 -1.997 1 98.19 99 THR A O 1
ATOM 734 N N . GLY A 1 100 ? -22.969 4.832 -1.773 1 98 100 GLY A N 1
ATOM 735 C CA . GLY A 1 100 ? -22.469 5.051 -3.117 1 98 100 GLY A CA 1
ATOM 736 C C . GLY A 1 100 ? -21.625 6.309 -3.238 1 98 100 GLY A C 1
ATOM 737 O O . GLY A 1 100 ? -21.625 6.965 -4.281 1 98 100 GLY A O 1
ATOM 738 N N . VAL A 1 101 ? -21 6.727 -2.191 1 98.31 101 VAL A N 1
ATOM 739 C CA . VAL A 1 101 ? -20.047 7.832 -2.254 1 98.31 101 VAL A CA 1
ATOM 740 C C . VAL A 1 101 ? -19.047 7.598 -3.391 1 98.31 101 VAL A C 1
ATOM 742 O O . VAL A 1 101 ? -18.516 6.492 -3.539 1 98.31 101 VAL A O 1
ATOM 745 N N . LYS A 1 102 ? -18.766 8.609 -4.105 1 98.19 102 LYS A N 1
ATOM 746 C CA . LYS A 1 102 ? -18 8.453 -5.34 1 98.19 102 LYS A CA 1
ATOM 747 C C . LYS A 1 102 ? -16.5 8.586 -5.074 1 98.19 102 LYS A C 1
ATOM 749 O O . LYS A 1 102 ? -15.68 8.125 -5.871 1 98.19 102 LYS A O 1
ATOM 754 N N . ARG A 1 103 ? -16.203 9.258 -3.998 1 98.69 103 ARG A N 1
ATOM 755 C CA . ARG A 1 103 ? -14.789 9.445 -3.654 1 98.69 103 ARG A CA 1
ATOM 756 C C . ARG A 1 103 ? -14.625 9.727 -2.164 1 98.69 103 ARG A C 1
ATOM 758 O O . ARG A 1 103 ? -15.359 10.531 -1.594 1 98.69 103 ARG A O 1
ATOM 765 N N . VAL A 1 104 ? -13.695 9.078 -1.577 1 98.81 104 VAL A N 1
ATOM 766 C CA . VAL A 1 104 ? -13.391 9.281 -0.165 1 98.81 104 VAL A CA 1
ATOM 767 C C . VAL A 1 104 ? -12 9.898 -0.02 1 98.81 104 VAL A C 1
ATOM 769 O O . VAL A 1 104 ? -11.039 9.422 -0.633 1 98.81 104 VAL A O 1
ATOM 772 N N . ILE A 1 105 ? -11.867 10.938 0.692 1 98.88 105 ILE A N 1
ATOM 773 C CA . ILE A 1 105 ? -10.602 11.484 1.188 1 98.88 105 ILE A CA 1
ATOM 774 C C . ILE A 1 105 ? -10.453 11.156 2.672 1 98.88 105 ILE A C 1
ATOM 776 O O . ILE A 1 105 ? -11.031 11.836 3.525 1 98.88 105 ILE A O 1
ATOM 780 N N . PRO A 1 106 ? -9.711 10.125 2.988 1 98.38 106 PRO A N 1
ATOM 781 C CA . PRO A 1 106 ? -9.57 9.766 4.402 1 98.38 106 PRO A CA 1
ATOM 782 C C . PRO A 1 106 ? -8.719 10.766 5.18 1 98.38 106 PRO A C 1
ATOM 784 O O . PRO A 1 106 ? -8.055 11.609 4.578 1 98.38 106 PRO A O 1
ATOM 787 N N . CYS A 1 107 ? -8.734 10.656 6.449 1 97.44 107 CYS A N 1
ATOM 788 C CA . CYS A 1 107 ? -7.887 11.508 7.277 1 97.44 107 CYS A CA 1
ATOM 789 C C . CYS A 1 107 ? -6.422 11.117 7.152 1 97.44 107 CYS A C 1
ATOM 791 O O . CYS A 1 107 ? -5.922 10.305 7.934 1 97.44 107 CYS A O 1
ATOM 793 N N . ALA A 1 108 ? -5.758 11.633 6.254 1 96 108 ALA A N 1
ATOM 794 C CA . ALA A 1 108 ? -4.32 11.477 6.043 1 96 108 ALA A CA 1
ATOM 795 C C . ALA A 1 108 ? -3.564 12.727 6.5 1 96 108 ALA A C 1
ATOM 797 O O . ALA A 1 108 ? -3.014 12.75 7.602 1 96 108 ALA A O 1
ATOM 798 N N . PHE A 1 109 ? -3.492 13.68 5.906 1 97.62 109 PHE A N 1
ATOM 799 C CA . PHE A 1 109 ? -2.953 15.023 6.059 1 97.62 109 PHE A CA 1
ATOM 800 C C . PHE A 1 109 ? -1.735 15.016 6.977 1 97.62 109 PHE A C 1
ATOM 802 O O . PHE A 1 109 ? -1.658 15.805 7.918 1 97.62 109 PHE A O 1
ATOM 809 N N . THR A 1 110 ? -0.822 14.047 6.75 1 97.62 110 THR A N 1
ATOM 810 C CA . THR A 1 110 ? 0.417 13.93 7.512 1 97.62 110 THR A CA 1
ATOM 811 C C . THR A 1 110 ? 1.63 14.055 6.594 1 97.62 110 THR A C 1
ATOM 813 O O . THR A 1 110 ? 1.507 14.5 5.449 1 97.62 110 THR A O 1
ATOM 816 N N . THR A 1 111 ? 2.789 13.852 7.152 1 98.56 111 THR A N 1
ATOM 817 C CA . THR A 1 111 ? 4.012 13.781 6.359 1 98.56 111 THR A CA 1
ATOM 818 C C . THR A 1 111 ? 4.062 12.484 5.559 1 98.56 111 THR A C 1
ATOM 820 O O . THR A 1 111 ? 3.422 11.492 5.926 1 98.56 111 THR A O 1
ATOM 823 N N . VAL A 1 112 ? 4.766 12.523 4.453 1 98.75 112 VAL A N 1
ATOM 824 C CA . VAL A 1 112 ? 5.078 11.305 3.719 1 98.75 112 VAL A CA 1
ATOM 825 C C . VAL A 1 112 ? 5.902 10.367 4.602 1 98.75 112 VAL A C 1
ATOM 827 O O . VAL A 1 112 ? 6.859 10.797 5.25 1 98.75 112 VAL A O 1
ATOM 830 N N . ALA A 1 113 ? 5.555 9.156 4.711 1 98.62 113 ALA A N 1
ATOM 831 C CA . ALA A 1 113 ? 6.262 8.141 5.48 1 98.62 113 ALA A CA 1
ATOM 832 C C . ALA A 1 113 ? 5.957 6.742 4.953 1 98.62 113 ALA A C 1
ATOM 834 O O . ALA A 1 113 ? 5.031 6.559 4.16 1 98.62 113 ALA A O 1
ATOM 835 N N . ALA A 1 114 ? 6.742 5.781 5.359 1 98.25 114 ALA A N 1
ATOM 836 C CA . ALA A 1 114 ? 6.465 4.391 5.016 1 98.25 114 ALA A CA 1
ATOM 837 C C . ALA A 1 114 ? 5.094 3.959 5.523 1 98.25 114 ALA A C 1
ATOM 839 O O . ALA A 1 114 ? 4.652 4.402 6.586 1 98.25 114 ALA A O 1
ATOM 840 N N . PRO A 1 115 ? 4.477 3.039 4.797 1 97.75 115 PRO A N 1
ATOM 841 C CA . PRO A 1 115 ? 3.141 2.607 5.215 1 97.75 115 PRO A CA 1
ATOM 842 C C . PRO A 1 115 ? 3.145 1.917 6.578 1 97.75 115 PRO A C 1
ATOM 844 O O . PRO A 1 115 ? 2.129 1.92 7.277 1 97.75 115 PRO A O 1
ATOM 847 N N . THR A 1 116 ? 4.27 1.293 6.973 1 97.25 116 THR A N 1
ATOM 848 C CA . THR A 1 116 ? 4.344 0.633 8.273 1 97.25 116 THR A CA 1
ATOM 849 C C . THR A 1 116 ? 5.75 0.735 8.852 1 97.25 116 THR A C 1
ATOM 851 O O . THR A 1 116 ? 6.738 0.687 8.117 1 97.25 116 THR A O 1
ATOM 854 N N . GLY A 1 117 ? 5.742 0.902 10.148 1 96.69 117 GLY A N 1
ATOM 855 C CA . GLY A 1 117 ? 7.004 0.71 10.844 1 96.69 117 GLY A CA 1
ATOM 856 C C . GLY A 1 117 ? 7.66 2.014 11.258 1 96.69 117 GLY A C 1
ATOM 857 O O . GLY A 1 117 ? 8.344 2.07 12.281 1 96.69 117 GLY A O 1
ATOM 858 N N . ALA A 1 118 ? 7.426 3.113 10.492 1 98.12 118 ALA A N 1
ATOM 859 C CA . ALA A 1 118 ? 8.156 4.355 10.75 1 98.12 118 ALA A CA 1
ATOM 860 C C . ALA A 1 118 ? 7.434 5.211 11.789 1 98.12 118 ALA A C 1
ATOM 862 O O . ALA A 1 118 ? 8.07 5.812 12.656 1 98.12 118 ALA A O 1
ATOM 863 N N . MET A 1 119 ? 6.16 5.285 11.664 1 98.25 119 MET A N 1
ATOM 864 C CA . MET A 1 119 ? 5.336 6.113 12.539 1 98.25 119 MET A CA 1
ATOM 865 C C . MET A 1 119 ? 4.066 5.371 12.945 1 98.25 119 MET A C 1
ATOM 867 O O . MET A 1 119 ? 3.289 4.945 12.086 1 98.25 119 MET A O 1
ATOM 871 N N . LEU A 1 120 ? 3.85 5.34 14.258 1 97 120 LEU A N 1
ATOM 872 C CA . LEU A 1 120 ? 2.643 4.707 14.781 1 97 120 LEU A CA 1
ATOM 873 C C . LEU A 1 120 ? 1.393 5.352 14.188 1 97 120 LEU A C 1
ATOM 875 O O . LEU A 1 120 ? 0.448 4.652 13.812 1 97 120 LEU A O 1
ATOM 879 N N . LEU A 1 121 ? 1.388 6.645 14.102 1 96.88 121 LEU A N 1
ATOM 880 C CA . LEU A 1 121 ? 0.256 7.371 13.539 1 96.88 121 LEU A CA 1
ATOM 881 C C . LEU A 1 121 ? 0.015 6.961 12.086 1 96.88 121 LEU A C 1
ATOM 883 O O . LEU A 1 121 ? -1.127 6.723 11.688 1 96.88 121 LEU A O 1
ATOM 887 N N . ARG A 1 122 ? 1.022 6.883 11.289 1 97.94 122 ARG A N 1
ATOM 888 C CA . ARG A 1 122 ? 0.905 6.453 9.898 1 97.94 122 ARG A CA 1
ATOM 889 C C . ARG A 1 122 ? 0.385 5.023 9.812 1 97.94 122 ARG A C 1
ATOM 891 O O . ARG A 1 122 ? -0.463 4.719 8.969 1 97.94 122 ARG A O 1
ATOM 898 N N . ASP A 1 123 ? 0.908 4.137 10.703 1 97.31 123 ASP A N 1
ATOM 899 C CA . ASP A 1 123 ? 0.43 2.758 10.742 1 97.31 123 ASP A CA 1
ATOM 900 C C . ASP A 1 123 ? -1.085 2.707 10.93 1 97.31 123 ASP A C 1
ATOM 902 O O . ASP A 1 123 ? -1.774 1.952 10.234 1 97.31 123 ASP A O 1
ATOM 906 N N . GLU A 1 124 ? -1.529 3.502 11.812 1 96.31 124 GLU A N 1
ATOM 907 C CA . GLU A 1 124 ? -2.957 3.535 12.109 1 96.31 124 GLU A CA 1
ATOM 908 C C . GLU A 1 124 ? -3.756 4.09 10.938 1 96.31 124 GLU A C 1
ATOM 910 O O . GLU A 1 124 ? -4.828 3.58 10.609 1 96.31 124 GLU A O 1
ATOM 915 N N . LYS A 1 125 ? -3.285 5.098 10.336 1 97.75 125 LYS A N 1
ATOM 916 C CA . LYS A 1 125 ? -3.965 5.664 9.18 1 97.75 125 LYS A CA 1
ATOM 917 C C . LYS A 1 125 ? -3.99 4.668 8.016 1 97.75 125 LYS A C 1
ATOM 919 O O . LYS A 1 125 ? -4.973 4.594 7.277 1 97.75 125 LYS A O 1
ATOM 924 N N . GLU A 1 126 ? -2.939 3.896 7.891 1 97.75 126 GLU A N 1
ATOM 925 C CA . GLU A 1 126 ? -2.867 2.9 6.824 1 97.75 126 GLU A CA 1
ATOM 926 C C . GLU A 1 126 ? -3.936 1.825 7 1 97.75 126 GLU A C 1
ATOM 928 O O . GLU A 1 126 ? -4.438 1.272 6.02 1 97.75 126 GLU A O 1
ATOM 933 N N . GLU A 1 127 ? -4.281 1.553 8.219 1 97.31 127 GLU A N 1
ATOM 934 C CA . GLU A 1 127 ? -5.391 0.63 8.445 1 97.31 127 GLU A CA 1
ATOM 935 C C . GLU A 1 127 ? -6.672 1.138 7.797 1 97.31 127 GLU A C 1
ATOM 937 O O . GLU A 1 127 ? -7.438 0.355 7.227 1 97.31 127 GLU A O 1
ATOM 942 N N . VAL A 1 128 ? -6.863 2.412 7.879 1 97.81 128 VAL A N 1
ATOM 943 C CA . VAL A 1 128 ? -8.047 3.029 7.289 1 97.81 128 VAL A CA 1
ATOM 944 C C . VAL A 1 128 ? -7.949 2.988 5.766 1 97.81 128 VAL A C 1
ATOM 946 O O . VAL A 1 128 ? -8.922 2.65 5.082 1 97.81 128 VAL A O 1
ATOM 949 N N . TYR A 1 129 ? -6.758 3.305 5.211 1 98.38 129 TYR A N 1
ATOM 950 C CA . TYR A 1 129 ? -6.562 3.256 3.768 1 98.38 129 TYR A CA 1
ATOM 951 C C . TYR A 1 129 ? -6.844 1.858 3.225 1 98.38 129 TYR A C 1
ATOM 953 O O . TYR A 1 129 ? -7.512 1.707 2.199 1 98.38 129 TYR A O 1
ATOM 961 N N . ASN A 1 130 ? -6.336 0.921 3.945 1 98.06 130 ASN A N 1
ATOM 962 C CA . ASN A 1 130 ? -6.512 -0.461 3.514 1 98.06 130 ASN A CA 1
ATOM 963 C C . ASN A 1 130 ? -7.973 -0.896 3.602 1 98.06 130 ASN A C 1
ATOM 965 O O . ASN A 1 130 ? -8.438 -1.694 2.787 1 98.06 130 ASN A O 1
ATOM 969 N N . ALA A 1 131 ? -8.672 -0.358 4.594 1 98.12 131 ALA A N 1
ATOM 970 C CA . ALA A 1 131 ? -10.102 -0.624 4.676 1 98.12 131 ALA A CA 1
ATOM 971 C C . ALA A 1 131 ? -10.836 -0.065 3.459 1 98.12 131 ALA A C 1
ATOM 973 O O . ALA A 1 131 ? -11.766 -0.692 2.941 1 98.12 131 ALA A O 1
ATOM 974 N N . ILE A 1 132 ? -10.453 1.071 2.996 1 98.62 132 ILE A N 1
ATOM 975 C CA . ILE A 1 132 ? -11.039 1.669 1.802 1 98.62 132 ILE A CA 1
ATOM 976 C C . ILE A 1 132 ? -10.797 0.759 0.599 1 98.62 132 ILE A C 1
ATOM 978 O O . ILE A 1 132 ? -11.727 0.465 -0.159 1 98.62 132 ILE A O 1
ATOM 982 N N . LYS A 1 133 ? -9.562 0.307 0.465 1 98.56 133 LYS A N 1
ATOM 983 C CA . LYS A 1 133 ? -9.195 -0.557 -0.652 1 98.56 133 LYS A CA 1
ATOM 984 C C . LYS A 1 133 ? -9.945 -1.885 -0.594 1 98.56 133 LYS A C 1
ATOM 986 O O . LYS A 1 133 ? -10.367 -2.408 -1.626 1 98.56 133 LYS A O 1
ATOM 991 N N . PHE A 1 134 ? -10.125 -2.371 0.64 1 98.31 134 PHE A N 1
ATOM 992 C CA . PHE A 1 134 ? -10.859 -3.611 0.839 1 98.31 134 PHE A CA 1
ATOM 993 C C . PHE A 1 134 ? -12.305 -3.465 0.371 1 98.31 134 PHE A C 1
ATOM 995 O O . PHE A 1 134 ? -12.859 -4.371 -0.255 1 98.31 134 PHE A O 1
ATOM 1002 N N . LEU A 1 135 ? -12.867 -2.301 0.622 1 98.12 135 LEU A N 1
ATOM 1003 C CA . LEU A 1 135 ? -14.266 -2.047 0.279 1 98.12 135 LEU A CA 1
ATOM 1004 C C . LEU A 1 135 ? -14.406 -1.671 -1.192 1 98.12 135 LEU A C 1
ATOM 1006 O O . LEU A 1 135 ? -15.508 -1.688 -1.74 1 98.12 135 LEU A O 1
ATOM 1010 N N . GLY A 1 136 ? -13.32 -1.27 -1.823 1 98 136 GLY A N 1
ATOM 1011 C CA . GLY A 1 136 ? -13.336 -0.922 -3.234 1 98 136 GLY A CA 1
ATOM 1012 C C . GLY A 1 136 ? -13.93 0.448 -3.506 1 98 136 GLY A C 1
ATOM 1013 O O . GLY A 1 136 ? -14.523 0.675 -4.562 1 98 136 GLY A O 1
ATOM 1014 N N . ILE A 1 137 ? -13.812 1.363 -2.549 1 98.38 137 ILE A N 1
ATOM 1015 C CA . ILE A 1 137 ? -14.32 2.721 -2.701 1 98.38 137 ILE A CA 1
ATOM 1016 C C . ILE A 1 137 ? -13.266 3.6 -3.363 1 98.38 137 ILE A C 1
ATOM 1018 O O . ILE A 1 137 ? -12.094 3.582 -2.967 1 98.38 137 ILE A O 1
ATOM 1022 N N . PRO A 1 138 ? -13.633 4.34 -4.441 1 98.69 138 PRO A N 1
ATOM 1023 C CA . PRO A 1 138 ? -12.648 5.293 -4.949 1 98.69 138 PRO A CA 1
ATOM 1024 C C . PRO A 1 138 ? -12.164 6.27 -3.879 1 98.69 138 PRO A C 1
ATOM 1026 O O . PRO A 1 138 ? -12.945 6.703 -3.033 1 98.69 138 PRO A O 1
ATOM 1029 N N . TYR A 1 139 ? -10.875 6.621 -3.949 1 98.81 139 TYR A N 1
ATOM 1030 C CA . TYR A 1 139 ? -10.305 7.422 -2.873 1 98.81 139 TYR A CA 1
ATOM 1031 C C . TYR A 1 139 ? -9.172 8.297 -3.391 1 98.81 139 TYR A C 1
ATOM 1033 O O . TYR A 1 139 ? -8.742 8.156 -4.539 1 98.81 139 TYR A O 1
ATOM 1041 N N . THR A 1 140 ? -8.742 9.219 -2.615 1 98.94 140 THR A N 1
ATOM 1042 C CA . THR A 1 140 ? -7.48 9.938 -2.723 1 98.94 140 THR A CA 1
ATOM 1043 C C . THR A 1 140 ? -6.875 10.188 -1.342 1 98.94 140 THR A C 1
ATOM 1045 O O . THR A 1 140 ? -7.543 10.719 -0.453 1 98.94 140 THR A O 1
ATOM 1048 N N . VAL A 1 141 ? -5.695 9.711 -1.144 1 98.88 141 VAL A N 1
ATOM 1049 C CA . VAL A 1 141 ? -4.969 10.016 0.084 1 98.88 141 VAL A CA 1
ATOM 1050 C C . VAL A 1 141 ? -4.105 11.258 -0.119 1 98.88 141 VAL A C 1
ATOM 1052 O O . VAL A 1 141 ? -3.318 11.328 -1.065 1 98.88 141 VAL A O 1
ATOM 1055 N N . ILE A 1 142 ? -4.223 12.227 0.751 1 98.94 142 ILE A N 1
ATOM 1056 C CA . ILE A 1 142 ? -3.506 13.492 0.593 1 98.94 142 ILE A CA 1
ATOM 1057 C C . ILE A 1 142 ? -2.59 13.719 1.794 1 98.94 142 ILE A C 1
ATOM 1059 O O . ILE A 1 142 ? -3.062 13.922 2.914 1 98.94 142 ILE A O 1
ATOM 1063 N N . ASP A 1 143 ? -1.33 13.641 1.578 1 98.81 143 ASP A N 1
ATOM 1064 C CA . ASP A 1 143 ? -0.352 14.023 2.59 1 98.81 143 ASP A CA 1
ATOM 1065 C C . ASP A 1 143 ? 0.164 15.438 2.34 1 98.81 143 ASP A C 1
ATOM 1067 O O . ASP A 1 143 ? 0.352 15.844 1.189 1 98.81 143 ASP A O 1
ATOM 1071 N N . VAL A 1 144 ? 0.457 16.188 3.383 1 98.62 144 VAL A N 1
ATOM 1072 C CA . VAL A 1 144 ? 0.607 17.625 3.201 1 98.62 144 VAL A CA 1
ATOM 1073 C C . VAL A 1 144 ? 1.975 18.078 3.715 1 98.62 144 VAL A C 1
ATOM 1075 O O . VAL A 1 144 ? 2.279 19.266 3.732 1 98.62 144 VAL A O 1
ATOM 1078 N N . GLY A 1 145 ? 2.771 17.156 4.152 1 97.88 145 GLY A N 1
ATOM 1079 C CA . GLY A 1 145 ? 3.996 17.562 4.824 1 97.88 145 GLY A CA 1
ATOM 1080 C C . GLY A 1 145 ? 3.756 18.156 6.199 1 97.88 145 GLY A C 1
ATOM 1081 O O . GLY A 1 145 ? 2.703 17.938 6.801 1 97.88 145 GLY A O 1
ATOM 1082 N N . TYR A 1 146 ? 4.758 18.812 6.738 1 97.56 146 TYR A N 1
ATOM 1083 C CA . TYR A 1 146 ? 4.652 19.422 8.055 1 97.56 146 TYR A CA 1
ATOM 1084 C C . TYR A 1 146 ? 4.203 20.875 7.938 1 97.56 146 TYR A C 1
ATOM 1086 O O . TYR A 1 146 ? 4.434 21.531 6.914 1 97.56 146 TYR A O 1
ATOM 1094 N N . TRP A 1 147 ? 3.521 21.422 8.914 1 98.44 147 TRP A N 1
ATOM 1095 C CA . TRP A 1 147 ? 2.965 22.766 8.836 1 98.44 147 TRP A CA 1
ATOM 1096 C C . TRP A 1 147 ? 4.043 23.828 9.086 1 98.44 147 TRP A C 1
ATOM 1098 O O . TRP A 1 147 ? 4.914 23.641 9.938 1 98.44 147 TRP A O 1
ATOM 1108 N N . TYR A 1 148 ? 3.893 24.953 8.406 1 98.5 148 TYR A N 1
ATOM 1109 C CA . TYR A 1 148 ? 4.711 26.109 8.734 1 98.5 148 TYR A CA 1
ATOM 1110 C C . TYR A 1 148 ? 4.516 26.531 10.195 1 98.5 148 TYR A C 1
ATOM 1112 O O . TYR A 1 148 ? 5.477 26.859 10.883 1 98.5 148 TYR A O 1
ATOM 1120 N N . GLN A 1 149 ? 3.322 26.375 10.664 1 98.19 149 GLN A N 1
ATOM 1121 C CA . GLN A 1 149 ? 2.844 26.922 11.93 1 98.19 149 GLN A CA 1
ATOM 1122 C C . GLN A 1 149 ? 3.551 26.281 13.109 1 98.19 149 GLN A C 1
ATOM 1124 O O . GLN A 1 149 ? 3.557 26.828 14.219 1 98.19 149 GLN A O 1
ATOM 1129 N N . ILE A 1 150 ? 4.16 25.141 12.859 1 96.94 150 ILE A N 1
ATOM 1130 C CA . ILE A 1 150 ? 4.871 24.484 13.953 1 96.94 150 ILE A CA 1
ATOM 1131 C C . ILE A 1 150 ? 6.312 24.203 13.531 1 96.94 150 ILE A C 1
ATOM 1133 O O . ILE A 1 150 ? 6.938 23.266 14.039 1 96.94 150 ILE A O 1
ATOM 1137 N N . SER A 1 151 ? 6.801 25 12.578 1 97.38 151 SER A N 1
ATOM 1138 C CA . SER A 1 151 ? 8.117 24.688 12.039 1 97.38 151 SER A CA 1
ATOM 1139 C C . SER A 1 151 ? 9.047 25.906 12.117 1 97.38 151 SER A C 1
ATOM 1141 O O . SER A 1 151 ? 10.25 25.781 11.875 1 97.38 151 SER A O 1
ATOM 1143 N N . PHE A 1 152 ? 8.531 27.109 12.422 1 97.94 152 PHE A N 1
ATOM 1144 C CA . PHE A 1 152 ? 9.391 28.297 12.414 1 97.94 152 PHE A CA 1
ATOM 1145 C C . PHE A 1 152 ? 10.078 28.469 13.766 1 97.94 152 PHE A C 1
ATOM 1147 O O . PHE A 1 152 ? 9.5 28.156 14.805 1 97.94 152 PHE A O 1
ATOM 1154 N N . PRO A 1 153 ? 11.281 29 13.781 1 98.19 153 PRO A N 1
ATOM 1155 C CA . PRO A 1 153 ? 12.094 29.047 15 1 98.19 153 PRO A CA 1
ATOM 1156 C C . PRO A 1 153 ? 11.703 30.188 15.93 1 98.19 153 PRO A C 1
ATOM 1158 O O . PRO A 1 153 ? 11.156 31.188 15.484 1 98.19 153 PRO A O 1
ATOM 1161 N N . THR A 1 154 ? 12.023 29.953 17.156 1 97.94 154 THR A N 1
ATOM 1162 C CA . THR A 1 154 ? 11.922 31 18.172 1 97.94 154 THR A CA 1
ATOM 1163 C C . THR A 1 154 ? 12.984 32.062 17.953 1 97.94 154 THR A C 1
ATOM 1165 O O . THR A 1 154 ? 14.117 31.766 17.578 1 97.94 154 THR A O 1
ATOM 1168 N N . LEU A 1 155 ? 12.562 33.281 18.219 1 98.12 155 LEU A N 1
ATOM 1169 C CA . LEU A 1 155 ? 13.5 34.406 18.109 1 98.12 155 LEU A CA 1
ATOM 1170 C C . LEU A 1 155 ? 13.945 34.875 19.484 1 98.12 155 LEU A C 1
ATOM 1172 O O . LEU A 1 155 ? 13.156 34.875 20.438 1 98.12 155 LEU A O 1
ATOM 1176 N N . PRO A 1 156 ? 15.188 35.375 19.531 1 97.5 156 PRO A N 1
ATOM 1177 C CA . PRO A 1 156 ? 15.664 35.906 20.797 1 97.5 156 PRO A CA 1
ATOM 1178 C C . PRO A 1 156 ? 14.781 37.031 21.328 1 97.5 156 PRO A C 1
ATOM 1180 O O . PRO A 1 156 ? 14.586 37.156 22.547 1 97.5 156 PRO A O 1
ATOM 1183 N N . SER A 1 157 ? 14.195 37.812 20.484 1 97.25 157 SER A N 1
ATOM 1184 C CA . SER A 1 157 ? 13.367 38.969 20.875 1 97.25 157 SER A CA 1
ATOM 1185 C C . SER A 1 157 ? 12.031 38.5 21.453 1 97.25 157 SER A C 1
ATOM 1187 O O . SER A 1 157 ? 11.32 39.281 22.078 1 97.25 157 SER A O 1
ATOM 1189 N N . GLY A 1 158 ? 11.609 37.281 21.125 1 97.44 158 GLY A N 1
ATOM 1190 C CA . GLY A 1 158 ? 10.305 36.781 21.547 1 97.44 158 GLY A CA 1
ATOM 1191 C C . GLY A 1 158 ? 9.164 37.281 20.688 1 97.44 158 GLY A C 1
ATOM 1192 O O . GLY A 1 158 ? 8 37 20.953 1 97.44 158 GLY A O 1
ATOM 1193 N N . LYS A 1 159 ? 9.414 37.969 19.609 1 97.06 159 LYS A N 1
ATOM 1194 C CA . LYS A 1 159 ? 8.43 38.656 18.781 1 97.06 159 LYS A CA 1
ATOM 1195 C C . LYS A 1 159 ? 7.438 37.656 18.172 1 97.06 159 LYS A C 1
ATOM 1197 O O . LYS A 1 159 ? 6.328 38.031 17.797 1 97.06 159 LYS A O 1
ATOM 1202 N N . VAL A 1 160 ? 7.844 36.438 18.047 1 97.94 160 VAL A N 1
ATOM 1203 C CA . VAL A 1 160 ? 6.98 35.5 17.344 1 97.94 160 VAL A CA 1
ATOM 1204 C C . VAL A 1 160 ? 6.383 34.5 18.328 1 97.94 160 VAL A C 1
ATOM 1206 O O . VAL A 1 160 ? 5.668 33.562 17.922 1 97.94 160 VAL A O 1
ATOM 1209 N N . ASP A 1 161 ? 6.605 34.594 19.625 1 97.44 161 ASP A N 1
ATOM 1210 C CA . ASP A 1 161 ? 6.188 33.625 20.641 1 97.44 161 ASP A CA 1
ATOM 1211 C C . ASP A 1 161 ? 4.668 33.5 20.672 1 97.44 161 ASP A C 1
ATOM 1213 O O . ASP A 1 161 ? 4.145 32.406 20.953 1 97.44 161 ASP A O 1
ATOM 1217 N N . TYR A 1 162 ? 3.986 34.531 20.344 1 97 162 TYR A N 1
ATOM 1218 C CA . TYR A 1 162 ? 2.531 34.562 20.422 1 97 162 TYR A CA 1
ATOM 1219 C C . TYR A 1 162 ? 1.919 33.562 19.453 1 97 162 TYR A C 1
ATOM 1221 O O . TYR A 1 162 ? 0.791 33.094 19.641 1 97 162 TYR A O 1
ATOM 1229 N N . ALA A 1 163 ? 2.652 33.188 18.422 1 97.5 163 ALA A N 1
ATOM 1230 C CA . ALA A 1 163 ? 2.121 32.375 17.344 1 97.5 163 ALA A CA 1
ATOM 1231 C C . ALA A 1 163 ? 2.662 30.938 17.438 1 97.5 163 ALA A C 1
ATOM 1233 O O . ALA A 1 163 ? 2.289 30.078 16.641 1 97.5 163 ALA A O 1
ATOM 1234 N N . GLN A 1 164 ? 3.506 30.656 18.391 1 96.94 164 GLN A N 1
ATOM 1235 C CA . GLN A 1 164 ? 4.117 29.344 18.484 1 96.94 164 GLN A CA 1
ATOM 1236 C C . GLN A 1 164 ? 3.328 28.438 19.438 1 96.94 164 GLN A C 1
ATOM 1238 O O . GLN A 1 164 ? 2.891 28.891 20.5 1 96.94 164 GLN A O 1
ATOM 1243 N N . MET A 1 165 ? 3.148 27.188 19.031 1 93.81 165 MET A N 1
ATOM 1244 C CA . MET A 1 165 ? 2.562 26.172 19.906 1 93.81 165 MET A CA 1
ATOM 1245 C C . MET A 1 165 ? 3.541 25.766 21 1 93.81 165 MET A C 1
ATOM 1247 O O . MET A 1 165 ? 3.164 25.672 22.172 1 93.81 165 MET A O 1
ATOM 1251 N N . VAL A 1 166 ? 4.77 25.5 20.594 1 92.62 166 VAL A N 1
ATOM 1252 C CA . VAL A 1 166 ? 5.91 25.219 21.453 1 92.62 166 VAL A CA 1
ATOM 1253 C C . VAL A 1 166 ? 7.164 25.875 20.891 1 92.62 166 VAL A C 1
ATOM 1255 O O . VAL A 1 166 ? 7.281 26.062 19.672 1 92.62 166 VAL A O 1
ATOM 1258 N N . PRO A 1 167 ? 8.055 26.234 21.766 1 95.44 167 PRO A N 1
ATOM 1259 C CA . PRO A 1 167 ? 9.289 26.828 21.25 1 95.44 167 PRO A CA 1
ATOM 1260 C C . PRO A 1 167 ? 10.062 25.891 20.328 1 95.44 167 PRO A C 1
ATOM 1262 O O . PRO A 1 167 ? 10.133 24.688 20.594 1 95.44 167 PRO A O 1
ATOM 1265 N N . VAL A 1 168 ? 10.539 26.422 19.281 1 96.75 168 VAL A N 1
ATOM 1266 C CA . VAL A 1 168 ? 11.398 25.719 18.344 1 96.75 168 VAL A CA 1
ATOM 1267 C C . VAL A 1 168 ? 12.805 26.297 18.391 1 96.75 168 VAL A C 1
ATOM 1269 O O . VAL A 1 168 ? 13.039 27.406 17.891 1 96.75 168 VAL A O 1
ATOM 1272 N N . LYS A 1 169 ? 13.758 25.547 18.906 1 97.06 169 LYS A N 1
ATOM 1273 C CA . LYS A 1 169 ? 15.094 26.078 19.156 1 97.06 169 LYS A CA 1
ATOM 1274 C C . LYS A 1 169 ? 16.172 25.078 18.766 1 97.06 169 LYS A C 1
ATOM 1276 O O . LYS A 1 169 ? 17.312 25.188 19.203 1 97.06 169 LYS A O 1
ATOM 1281 N N . THR A 1 170 ? 15.781 24.094 18 1 97.38 170 THR A N 1
ATOM 1282 C CA . THR A 1 170 ? 16.734 23.031 17.734 1 97.38 170 THR A CA 1
ATOM 1283 C C . THR A 1 170 ? 16.875 22.781 16.234 1 97.38 170 THR A C 1
ATOM 1285 O O . THR A 1 170 ? 15.984 23.141 15.461 1 97.38 170 THR A O 1
ATOM 1288 N N . ILE A 1 171 ? 17.984 22.266 15.852 1 98.06 171 ILE A N 1
ATOM 1289 C CA . ILE A 1 171 ? 18.25 21.656 14.555 1 98.06 171 ILE A CA 1
ATOM 1290 C C . ILE A 1 171 ? 18.578 20.172 14.742 1 98.06 171 ILE A C 1
ATOM 1292 O O . ILE A 1 171 ? 19.344 19.812 15.633 1 98.06 171 ILE A O 1
ATOM 1296 N N . HIS A 1 172 ? 18.062 19.344 13.969 1 98.38 172 HIS A N 1
ATOM 1297 C CA . HIS A 1 172 ? 18.25 17.906 14.086 1 98.38 172 HIS A CA 1
ATOM 1298 C C . HIS A 1 172 ? 19.297 17.406 13.094 1 98.38 172 HIS A C 1
ATOM 1300 O O . HIS A 1 172 ? 19.297 17.797 11.922 1 98.38 172 HIS A O 1
ATOM 1306 N N . GLY A 1 173 ? 20.156 16.516 13.594 1 96.88 173 GLY A N 1
ATOM 1307 C CA . GLY A 1 173 ? 21.266 16.078 12.75 1 96.88 173 GLY A CA 1
ATOM 1308 C C . GLY A 1 173 ? 22.109 17.234 12.242 1 96.88 173 GLY A C 1
ATOM 1309 O O . GLY A 1 173 ? 22.547 18.078 13.023 1 96.88 173 GLY A O 1
ATOM 1310 N N . ASP A 1 174 ? 22.422 17.219 10.945 1 96.69 174 ASP A N 1
ATOM 1311 C CA . ASP A 1 174 ? 23.234 18.297 10.375 1 96.69 174 ASP A CA 1
ATOM 1312 C C . ASP A 1 174 ? 22.359 19.391 9.781 1 96.69 174 ASP A C 1
ATOM 1314 O O . ASP A 1 174 ? 22.859 20.344 9.188 1 96.69 174 ASP A O 1
ATOM 1318 N N . GLY A 1 175 ? 21.031 19.234 9.891 1 98.19 175 GLY A N 1
ATOM 1319 C CA . GLY A 1 175 ? 20.094 20.266 9.492 1 98.19 175 GLY A CA 1
ATOM 1320 C C . GLY A 1 175 ? 19.875 20.328 7.996 1 98.19 175 GLY A C 1
ATOM 1321 O O . GLY A 1 175 ? 19.297 21.297 7.488 1 98.19 175 GLY A O 1
ATOM 1322 N N . THR A 1 176 ? 20.297 19.266 7.273 1 98.31 176 THR A N 1
ATOM 1323 C CA . THR A 1 176 ? 20.297 19.359 5.816 1 98.31 176 THR A CA 1
ATOM 1324 C C . THR A 1 176 ? 19.156 18.547 5.223 1 98.31 176 THR A C 1
ATOM 1326 O O . THR A 1 176 ? 18.859 18.656 4.031 1 98.31 176 THR A O 1
ATOM 1329 N N . ALA A 1 177 ? 18.453 17.75 6.055 1 98.19 177 ALA A N 1
ATOM 1330 C CA . ALA A 1 177 ? 17.359 16.922 5.535 1 98.19 177 ALA A CA 1
ATOM 1331 C C . ALA A 1 177 ? 16.297 17.797 4.883 1 98.19 177 ALA A C 1
ATOM 1333 O O . ALA A 1 177 ? 15.82 18.766 5.477 1 98.19 177 ALA A O 1
ATOM 1334 N N . PRO A 1 178 ? 15.938 17.438 3.625 1 98.56 178 PRO A N 1
ATOM 1335 C CA . PRO A 1 178 ? 14.797 18.156 3.039 1 98.56 178 PRO A CA 1
ATOM 1336 C C . PRO A 1 178 ? 13.484 17.859 3.752 1 98.56 178 PRO A C 1
ATOM 1338 O O . PRO A 1 178 ? 13.266 16.719 4.195 1 98.56 178 PRO A O 1
ATOM 1341 N N . ASN A 1 179 ? 12.648 18.859 3.85 1 98.5 179 ASN A N 1
ATOM 1342 C CA . ASN A 1 179 ? 11.344 18.703 4.492 1 98.5 179 ASN A CA 1
ATOM 1343 C C . ASN A 1 179 ? 10.227 19.297 3.639 1 98.5 179 ASN A C 1
ATOM 1345 O O . ASN A 1 179 ? 10.289 20.469 3.26 1 98.5 179 ASN A O 1
ATOM 1349 N N . ILE A 1 180 ? 9.266 18.484 3.32 1 98.88 180 ILE A N 1
ATOM 1350 C CA . ILE A 1 180 ? 8.031 18.984 2.717 1 98.88 180 ILE A CA 1
ATOM 1351 C C . ILE A 1 180 ? 7.219 19.75 3.758 1 98.88 180 ILE A C 1
ATOM 1353 O O . ILE A 1 180 ? 6.887 19.203 4.816 1 98.88 180 ILE A O 1
ATOM 1357 N N . LEU A 1 181 ? 6.91 21.016 3.441 1 98.81 181 LEU A N 1
ATOM 1358 C CA . LEU A 1 181 ? 6.18 21.891 4.355 1 98.81 181 LEU A CA 1
ATOM 1359 C C . LEU A 1 181 ? 4.996 22.547 3.648 1 98.81 181 LEU A C 1
ATOM 1361 O O . LEU A 1 181 ? 5.035 22.766 2.436 1 98.81 181 LEU A O 1
ATOM 1365 N N . THR A 1 182 ? 4.02 22.844 4.434 1 98.75 182 THR A N 1
ATOM 1366 C CA . THR A 1 182 ? 2.834 23.469 3.867 1 98.75 182 THR A CA 1
ATOM 1367 C C . THR A 1 182 ? 2.221 24.453 4.859 1 98.75 182 THR A C 1
ATOM 1369 O O . THR A 1 182 ? 2.193 24.203 6.062 1 98.75 182 THR A O 1
ATOM 1372 N N . ASP A 1 183 ? 1.757 25.609 4.336 1 98.62 183 ASP A N 1
ATOM 1373 C CA . ASP A 1 183 ? 0.899 26.469 5.145 1 98.62 183 ASP A CA 1
ATOM 1374 C C . ASP A 1 183 ? -0.456 25.812 5.395 1 98.62 183 ASP A C 1
ATOM 1376 O O . ASP A 1 183 ? -1.132 25.391 4.453 1 98.62 183 ASP A O 1
ATOM 1380 N N . LEU A 1 184 ? -0.779 25.719 6.633 1 98.31 184 LEU A N 1
ATOM 1381 C CA . LEU A 1 184 ? -2.068 25.141 7 1 98.31 184 LEU A CA 1
ATOM 1382 C C . LEU A 1 184 ? -3.189 25.734 6.156 1 98.31 184 LEU A C 1
ATOM 1384 O O . LEU A 1 184 ? -4.094 25.016 5.719 1 98.31 184 LEU A O 1
ATOM 1388 N N . ARG A 1 185 ? -3.162 27 5.805 1 97.25 185 ARG A N 1
ATOM 1389 C CA . ARG A 1 185 ? -4.195 27.719 5.066 1 97.25 185 ARG A CA 1
ATOM 1390 C C . ARG A 1 185 ? -4.289 27.203 3.631 1 97.25 185 ARG A C 1
ATOM 1392 O O . ARG A 1 185 ? -5.332 27.344 2.988 1 97.25 185 ARG A O 1
ATOM 1399 N N . ASP A 1 186 ? -3.234 26.656 3.178 1 98.5 186 ASP A N 1
ATOM 1400 C CA . ASP A 1 186 ? -3.189 26.234 1.781 1 98.5 186 ASP A CA 1
ATOM 1401 C C . ASP A 1 186 ? -3.717 24.812 1.62 1 98.5 186 ASP A C 1
ATOM 1403 O O . ASP A 1 186 ? -3.996 24.375 0.503 1 98.5 186 ASP A O 1
ATOM 1407 N N . ILE A 1 187 ? -3.807 24.031 2.711 1 98.69 187 ILE A N 1
ATOM 1408 C CA . ILE A 1 187 ? -4.227 22.641 2.635 1 98.69 187 ILE A CA 1
ATOM 1409 C C . ILE A 1 187 ? -5.602 22.547 1.974 1 98.69 187 ILE A C 1
ATOM 1411 O O . ILE A 1 187 ? -5.793 21.781 1.027 1 98.69 187 ILE A O 1
ATOM 1415 N N . GLY A 1 188 ? -6.516 23.375 2.426 1 98.75 188 GLY A N 1
ATOM 1416 C CA . GLY A 1 188 ? -7.859 23.359 1.868 1 98.75 188 GLY A CA 1
ATOM 1417 C C . GLY A 1 188 ? -7.898 23.719 0.396 1 98.75 188 GLY A C 1
ATOM 1418 O O . GLY A 1 188 ? -8.664 23.141 -0.374 1 98.75 188 GLY A O 1
ATOM 1419 N N . ARG A 1 189 ? -7.086 24.672 0.006 1 98.56 189 ARG A N 1
ATOM 1420 C CA . ARG A 1 189 ? -7.023 25.078 -1.396 1 98.56 189 ARG A CA 1
ATOM 1421 C C . ARG A 1 189 ? -6.508 23.938 -2.27 1 98.56 189 ARG A C 1
ATOM 1423 O O . ARG A 1 189 ? -7.016 23.719 -3.371 1 98.56 189 ARG A O 1
ATOM 1430 N N . PHE A 1 190 ? -5.516 23.234 -1.755 1 98.75 190 PHE A N 1
ATOM 1431 C CA . PHE A 1 190 ? -5.023 22.062 -2.467 1 98.75 190 PHE A CA 1
ATOM 1432 C C . PHE A 1 190 ? -6.109 21 -2.576 1 98.75 190 PHE A C 1
ATOM 1434 O O . PHE A 1 190 ? -6.328 20.438 -3.652 1 98.75 190 PHE A O 1
ATOM 1441 N N . VAL A 1 191 ? -6.805 20.734 -1.456 1 98.88 191 VAL A N 1
ATOM 1442 C CA . VAL A 1 191 ? -7.832 19.703 -1.429 1 98.88 191 VAL A CA 1
ATOM 1443 C C . VAL A 1 191 ? -8.914 20.031 -2.457 1 98.88 191 VAL A C 1
ATOM 1445 O O . VAL A 1 191 ? -9.336 19.156 -3.219 1 98.88 191 VAL A O 1
ATOM 1448 N N . ALA A 1 192 ? -9.328 21.297 -2.549 1 98.62 192 ALA A N 1
ATOM 1449 C CA . ALA A 1 192 ? -10.375 21.719 -3.477 1 98.62 192 ALA A CA 1
ATOM 1450 C C . ALA A 1 192 ? -9.969 21.438 -4.922 1 98.62 192 ALA A C 1
ATOM 1452 O O . ALA A 1 192 ? -10.812 21.094 -5.75 1 98.62 192 ALA A O 1
ATOM 1453 N N . ARG A 1 193 ? -8.688 21.594 -5.191 1 98.38 193 ARG A N 1
ATOM 1454 C CA . ARG A 1 193 ? -8.188 21.328 -6.535 1 98.38 193 ARG A CA 1
ATOM 1455 C C . ARG A 1 193 ? -8.078 19.828 -6.789 1 98.38 193 ARG A C 1
ATOM 1457 O O . ARG A 1 193 ? -8.477 19.344 -7.852 1 98.38 193 ARG A O 1
ATOM 1464 N N . ILE A 1 194 ? -7.59 19.094 -5.871 1 98.81 194 ILE A N 1
ATOM 1465 C CA . ILE A 1 194 ? -7.273 17.672 -6.012 1 98.81 194 ILE A CA 1
ATOM 1466 C C . ILE A 1 194 ? -8.555 16.875 -6.234 1 98.81 194 ILE A C 1
ATOM 1468 O O . ILE A 1 194 ? -8.609 16.016 -7.109 1 98.81 194 ILE A O 1
ATOM 1472 N N . ILE A 1 195 ? -9.648 17.203 -5.531 1 98.44 195 ILE A N 1
ATOM 1473 C CA . ILE A 1 195 ? -10.828 16.344 -5.547 1 98.44 195 ILE A CA 1
ATOM 1474 C C . ILE A 1 195 ? -11.656 16.625 -6.801 1 98.44 195 ILE A C 1
ATOM 1476 O O . ILE A 1 195 ? -12.633 15.922 -7.082 1 98.44 195 ILE A O 1
ATOM 1480 N N . MET A 1 196 ? -11.227 17.609 -7.59 1 97.38 196 MET A N 1
ATOM 1481 C CA . MET A 1 196 ? -11.867 17.859 -8.875 1 97.38 196 MET A CA 1
ATOM 1482 C C . MET A 1 196 ? -11.086 17.219 -10.016 1 97.38 196 MET A C 1
ATOM 1484 O O . MET A 1 196 ? -11.531 17.219 -11.164 1 97.38 196 MET A O 1
ATOM 1488 N N . ASP A 1 197 ? -9.93 16.719 -9.719 1 98.38 197 ASP A N 1
ATOM 1489 C CA . ASP A 1 197 ? -9.031 16.156 -10.727 1 98.38 197 ASP A CA 1
ATOM 1490 C C . ASP A 1 197 ? -9.125 14.633 -10.766 1 98.38 197 ASP A C 1
ATOM 1492 O O . ASP A 1 197 ? -8.625 13.953 -9.867 1 98.38 197 ASP A O 1
ATOM 1496 N N . ASP A 1 198 ? -9.586 14.023 -11.812 1 98.25 198 ASP A N 1
ATOM 1497 C CA . ASP A 1 198 ? -9.781 12.578 -11.945 1 98.25 198 ASP A CA 1
ATOM 1498 C C . ASP A 1 198 ? -8.445 11.844 -11.953 1 98.25 198 ASP A C 1
ATOM 1500 O O . ASP A 1 198 ? -8.383 10.656 -11.617 1 98.25 198 ASP A O 1
ATOM 1504 N N . ARG A 1 199 ? -7.344 12.531 -12.266 1 98.38 199 ARG A N 1
ATOM 1505 C CA . ARG A 1 199 ? -6.027 11.906 -12.266 1 98.38 199 ARG A CA 1
ATOM 1506 C C . ARG A 1 199 ? -5.629 11.445 -10.867 1 98.38 199 ARG A C 1
ATOM 1508 O O . ARG A 1 199 ? -4.723 10.625 -10.711 1 98.38 199 ARG A O 1
ATOM 1515 N N . THR A 1 200 ? -6.312 11.969 -9.867 1 98.81 200 THR A N 1
ATOM 1516 C CA . THR A 1 200 ? -5.906 11.688 -8.492 1 98.81 200 THR A CA 1
ATOM 1517 C C . THR A 1 200 ? -6.797 10.617 -7.875 1 98.81 200 THR A C 1
ATOM 1519 O O . THR A 1 200 ? -6.617 10.242 -6.711 1 98.81 200 THR A O 1
ATOM 1522 N N . ILE A 1 201 ? -7.75 10.07 -8.617 1 98.75 201 ILE A N 1
ATOM 1523 C CA . ILE A 1 201 ? -8.602 9 -8.109 1 98.75 201 ILE A CA 1
ATOM 1524 C C . ILE A 1 201 ? -7.773 7.742 -7.887 1 98.75 201 ILE A C 1
ATOM 1526 O O . ILE A 1 201 ? -6.98 7.352 -8.75 1 98.75 201 ILE A O 1
ATOM 1530 N N . ASN A 1 202 ? -7.898 7.176 -6.723 1 98.62 202 ASN A N 1
ATOM 1531 C CA . ASN A 1 202 ? -7.219 5.961 -6.281 1 98.62 202 ASN A CA 1
ATOM 1532 C C . ASN A 1 202 ? -5.707 6.164 -6.215 1 98.62 202 ASN A C 1
ATOM 1534 O O . ASN A 1 202 ? -4.941 5.25 -6.523 1 98.62 202 ASN A O 1
ATOM 1538 N N . ARG A 1 203 ? -5.305 7.441 -5.836 1 98.56 203 ARG A N 1
ATOM 1539 C CA . ARG A 1 203 ? -3.889 7.793 -5.773 1 98.56 203 ARG A CA 1
ATOM 1540 C C . ARG A 1 203 ? -3.535 8.406 -4.422 1 98.56 203 ARG A C 1
ATOM 1542 O O . ARG A 1 203 ? -4.418 8.844 -3.686 1 98.56 203 ARG A O 1
ATOM 1549 N N . TYR A 1 204 ? -2.279 8.32 -4.133 1 98.81 204 TYR A N 1
ATOM 1550 C CA . TYR A 1 204 ? -1.678 9.148 -3.094 1 98.81 204 TYR A CA 1
ATOM 1551 C C . TYR A 1 204 ? -1.106 10.438 -3.684 1 98.81 204 TYR A C 1
ATOM 1553 O O . TYR A 1 204 ? -0.439 10.406 -4.719 1 98.81 204 TYR A O 1
ATOM 1561 N N . VAL A 1 205 ? -1.425 11.531 -3.057 1 98.94 205 VAL A N 1
ATOM 1562 C CA . VAL A 1 205 ? -0.956 12.844 -3.479 1 98.94 205 VAL A CA 1
ATOM 1563 C C . VAL A 1 205 ? -0.274 13.555 -2.309 1 98.94 205 VAL A C 1
ATOM 1565 O O . VAL A 1 205 ? -0.741 13.469 -1.17 1 98.94 205 VAL A O 1
ATOM 1568 N N . TYR A 1 206 ? 0.832 14.172 -2.572 1 98.88 206 TYR A N 1
ATOM 1569 C CA . TYR A 1 206 ? 1.349 15.062 -1.539 1 98.88 206 TYR A CA 1
ATOM 1570 C C . TYR A 1 206 ? 1.339 16.516 -2.012 1 98.88 206 TYR A C 1
ATOM 1572 O O . TYR A 1 206 ? 1.463 16.781 -3.209 1 98.88 206 TYR A O 1
ATOM 1580 N N . THR A 1 207 ? 1.128 17.391 -1.087 1 98.75 207 THR A N 1
ATOM 1581 C CA . THR A 1 207 ? 1.175 18.828 -1.332 1 98.75 207 THR A CA 1
ATOM 1582 C C . THR A 1 207 ? 2.404 19.453 -0.676 1 98.75 207 THR A C 1
ATOM 1584 O O . THR A 1 207 ? 3.027 18.844 0.194 1 98.75 207 THR A O 1
ATOM 1587 N N . SER A 1 208 ? 2.76 20.641 -1.142 1 98.5 208 SER A N 1
ATOM 1588 C CA . SER A 1 208 ? 3.889 21.344 -0.542 1 98.5 208 SER A CA 1
ATOM 1589 C C . SER A 1 208 ? 3.834 22.828 -0.843 1 98.5 208 SER A C 1
ATOM 1591 O O . SER A 1 208 ? 3.469 23.234 -1.949 1 98.5 208 SER A O 1
ATOM 1593 N N . GLY A 1 209 ? 4.023 23.609 0.105 1 98.56 209 GLY A N 1
ATOM 1594 C CA . GLY A 1 209 ? 4.355 25.016 -0.116 1 98.56 209 GLY A CA 1
ATOM 1595 C C . GLY A 1 209 ? 5.824 25.234 -0.411 1 98.56 209 GLY A C 1
ATOM 1596 O O . GLY A 1 209 ? 6.176 25.875 -1.403 1 98.56 209 GLY A O 1
ATOM 1597 N N . ASP A 1 210 ? 6.664 24.672 0.425 1 98.62 210 ASP A N 1
ATOM 1598 C CA . ASP A 1 210 ? 8.117 24.688 0.262 1 98.62 210 ASP A CA 1
ATOM 1599 C C . ASP A 1 210 ? 8.727 23.344 0.652 1 98.62 210 ASP A C 1
ATOM 1601 O O . ASP A 1 210 ? 8.094 2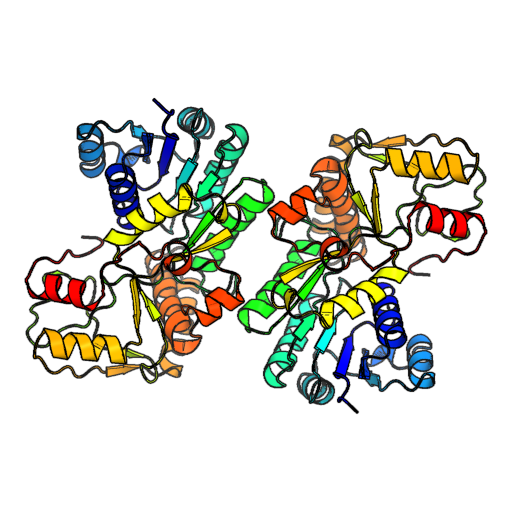2.547 1.345 1 98.62 210 ASP A O 1
ATOM 1605 N N . VAL A 1 211 ? 9.875 23.047 0.104 1 98.75 211 VAL A N 1
ATOM 1606 C CA . VAL A 1 211 ? 10.766 22 0.575 1 98.75 211 VAL A CA 1
ATOM 1607 C C . VAL A 1 211 ? 12.055 22.609 1.118 1 98.75 211 VAL A C 1
ATOM 1609 O O . VAL A 1 211 ? 12.883 23.109 0.352 1 98.75 211 VAL A O 1
ATOM 1612 N N . LEU A 1 212 ? 12.18 22.578 2.459 1 98.88 212 LEU A N 1
ATOM 1613 C CA . LEU A 1 212 ? 13.281 23.297 3.102 1 98.88 212 LEU A CA 1
ATOM 1614 C C . LEU A 1 212 ? 13.938 22.422 4.168 1 98.88 212 LEU A C 1
ATOM 1616 O O . LEU A 1 212 ? 13.258 21.688 4.891 1 98.88 212 LEU A O 1
ATOM 1620 N N . SER A 1 213 ? 15.227 22.531 4.25 1 98.75 213 SER A N 1
ATOM 1621 C CA . SER A 1 213 ? 15.922 21.984 5.41 1 98.75 213 SER A CA 1
ATOM 1622 C C . SER A 1 213 ? 15.781 22.906 6.617 1 98.75 213 SER A C 1
ATOM 1624 O O . SER A 1 213 ? 15.367 24.062 6.477 1 98.75 213 SER A O 1
ATOM 1626 N N . GLU A 1 214 ? 16.062 22.344 7.781 1 98.62 214 GLU A N 1
ATOM 1627 C CA . GLU A 1 214 ? 16.047 23.203 8.961 1 98.62 214 GLU A CA 1
ATOM 1628 C C . GLU A 1 214 ? 17.062 24.344 8.828 1 98.62 214 GLU A C 1
ATOM 1630 O O . GLU A 1 214 ? 16.797 25.469 9.258 1 98.62 214 GLU A O 1
ATOM 1635 N N . ASN A 1 215 ? 18.25 24.094 8.234 1 98.62 215 ASN A N 1
ATOM 1636 C CA . ASN A 1 215 ? 19.234 25.156 8 1 98.62 215 ASN A CA 1
ATOM 1637 C C . ASN A 1 215 ? 18.656 26.281 7.141 1 98.62 215 ASN A C 1
ATOM 1639 O O . ASN A 1 215 ? 18.891 27.453 7.422 1 98.62 215 ASN A O 1
ATOM 1643 N N . GLU A 1 216 ? 17.984 25.906 6.133 1 98.81 216 GLU A N 1
ATOM 1644 C CA . GLU A 1 216 ? 17.359 26.906 5.266 1 98.81 216 GLU A CA 1
ATOM 1645 C C . GLU A 1 216 ? 16.281 27.688 6.004 1 98.81 216 GLU A C 1
ATOM 1647 O O . GLU A 1 216 ? 16.141 28.891 5.824 1 98.81 216 GLU A O 1
ATOM 1652 N N . ILE A 1 217 ? 15.477 27 6.828 1 98.75 217 ILE A N 1
ATOM 1653 C CA . ILE A 1 217 ? 14.438 27.641 7.621 1 98.75 217 ILE A CA 1
ATOM 1654 C C . ILE A 1 217 ? 15.055 28.672 8.555 1 98.75 217 ILE A C 1
ATOM 1656 O O . ILE A 1 217 ? 14.594 29.812 8.625 1 98.75 217 ILE A O 1
ATOM 1660 N N . TYR A 1 218 ? 16.094 28.297 9.234 1 98.62 218 TYR A N 1
ATOM 1661 C CA . TYR A 1 218 ? 16.766 29.203 10.156 1 98.62 218 TYR A CA 1
ATOM 1662 C C . TYR A 1 218 ? 17.391 30.375 9.414 1 98.62 218 TYR A C 1
ATOM 1664 O O . TYR A 1 218 ? 17.359 31.516 9.891 1 98.62 218 TYR A O 1
ATOM 1672 N N . ARG A 1 219 ? 17.953 30.109 8.25 1 98.5 219 ARG A N 1
ATOM 1673 C CA . ARG A 1 219 ? 18.531 31.188 7.445 1 98.5 219 ARG A CA 1
ATOM 1674 C C . ARG A 1 219 ? 17.453 32.188 7.039 1 98.5 219 ARG A C 1
ATOM 1676 O O . ARG A 1 219 ? 17.656 33.406 7.148 1 98.5 219 ARG A O 1
ATOM 1683 N N . ILE A 1 220 ? 16.312 31.719 6.633 1 98.75 220 ILE A N 1
ATOM 1684 C CA . ILE A 1 220 ? 15.211 32.594 6.254 1 98.75 220 ILE A CA 1
ATOM 1685 C C . ILE A 1 220 ? 14.766 33.406 7.461 1 98.75 220 ILE A C 1
ATOM 1687 O O . ILE A 1 220 ? 14.547 34.625 7.352 1 98.75 220 ILE A O 1
ATOM 1691 N N . ALA A 1 221 ? 14.633 32.75 8.57 1 98.62 221 ALA A N 1
ATOM 1692 C CA . ALA A 1 221 ? 14.188 33.438 9.789 1 98.62 221 ALA A CA 1
ATOM 1693 C C . ALA A 1 221 ? 15.148 34.562 10.164 1 98.62 221 ALA A C 1
ATOM 1695 O O . ALA A 1 221 ? 14.719 35.656 10.555 1 98.62 221 ALA A O 1
ATOM 1696 N N . GLU A 1 222 ? 16.469 34.312 10.023 1 98.62 222 GLU A N 1
ATOM 1697 C CA . GLU A 1 222 ? 17.453 35.344 10.32 1 98.62 222 GLU A CA 1
ATOM 1698 C C . GLU A 1 222 ? 17.359 36.5 9.328 1 98.62 222 GLU A C 1
ATOM 1700 O O . GLU A 1 222 ? 17.406 37.688 9.727 1 98.62 222 GLU A O 1
ATOM 1705 N N . GLU A 1 223 ? 17.219 36.156 8.125 1 98.56 223 GLU A N 1
ATOM 1706 C CA . GLU A 1 223 ? 17.156 37.188 7.086 1 98.56 223 GLU A CA 1
ATOM 1707 C C . GLU A 1 223 ? 15.93 38.062 7.262 1 98.56 223 GLU A C 1
ATOM 1709 O O . GLU A 1 223 ? 16.016 39.281 7.121 1 98.56 223 GLU A O 1
ATOM 1714 N N . VAL A 1 224 ? 14.812 37.469 7.586 1 98.31 224 VAL A N 1
ATOM 1715 C CA . VAL A 1 224 ? 13.539 38.188 7.645 1 98.31 224 VAL A CA 1
ATOM 1716 C C . VAL A 1 224 ? 13.453 38.969 8.953 1 98.31 224 VAL A C 1
ATOM 1718 O O . VAL A 1 224 ? 12.938 40.094 8.977 1 98.31 224 VAL A O 1
ATOM 1721 N N . SER A 1 225 ? 13.977 38.5 10 1 98.19 225 SER A N 1
ATOM 1722 C CA . SER A 1 225 ? 13.82 39.125 11.312 1 98.19 225 SER A CA 1
ATOM 1723 C C . SER A 1 225 ? 14.969 40.062 11.617 1 98.19 225 SER A C 1
ATOM 1725 O O . SER A 1 225 ? 14.836 40.969 12.445 1 98.19 225 SER A O 1
ATOM 1727 N N . GLY A 1 226 ? 16.109 39.75 10.984 1 98.19 226 GLY A N 1
ATOM 1728 C CA . GLY A 1 226 ? 17.328 40.5 11.305 1 98.19 226 GLY A CA 1
ATOM 1729 C C . GLY A 1 226 ? 17.984 40.031 12.594 1 98.19 226 GLY A C 1
ATOM 1730 O O . GLY A 1 226 ? 18.938 40.656 13.062 1 98.19 226 GLY A O 1
ATOM 1731 N N . GLU A 1 227 ? 17.469 38.969 13.148 1 98.25 227 GLU A N 1
ATOM 1732 C CA . GLU A 1 227 ? 18.016 38.469 14.406 1 98.25 227 GLU A CA 1
ATOM 1733 C C . GLU A 1 227 ? 18.938 37.281 14.156 1 98.25 227 GLU A C 1
ATOM 1735 O O . GLU A 1 227 ? 18.719 36.469 13.242 1 98.25 227 GLU A O 1
ATOM 1740 N N . LYS A 1 228 ? 19.906 37.156 14.969 1 97.88 228 LYS A N 1
ATOM 1741 C CA . LYS A 1 228 ? 20.797 36 14.906 1 97.88 228 LYS A CA 1
ATOM 1742 C C . LYS A 1 228 ? 20.297 34.875 15.797 1 97.88 228 LYS A C 1
ATOM 1744 O O . LYS A 1 228 ? 19.953 35.094 16.953 1 97.88 228 LYS A O 1
ATOM 1749 N N . LEU A 1 229 ? 20.219 33.719 15.195 1 97.5 229 LEU A N 1
ATOM 1750 C CA . LEU A 1 229 ? 19.719 32.562 15.914 1 97.5 229 LEU A CA 1
ATOM 1751 C C . LEU A 1 229 ? 20.844 31.578 16.219 1 97.5 229 LEU A C 1
ATOM 1753 O O . LEU A 1 229 ? 21.797 31.469 15.453 1 97.5 229 LEU A O 1
ATOM 1757 N N . GLU A 1 230 ? 20.797 30.969 17.391 1 95.5 230 GLU A N 1
ATOM 1758 C CA . GLU A 1 230 ? 21.766 29.953 17.828 1 95.5 230 GLU A CA 1
ATOM 1759 C C . GLU A 1 230 ? 21.062 28.672 18.25 1 95.5 230 GLU A C 1
ATOM 1761 O O . GLU A 1 230 ? 20.953 28.375 19.438 1 95.5 230 GLU A O 1
ATOM 1766 N N . PRO A 1 231 ? 20.688 27.906 17.281 1 96.5 231 PRO A N 1
ATOM 1767 C CA . PRO A 1 231 ? 19.969 26.672 17.625 1 96.5 231 PRO A CA 1
ATOM 1768 C C . PRO A 1 231 ? 20.875 25.625 18.281 1 96.5 231 PRO A C 1
ATOM 1770 O O . PRO A 1 231 ? 22.078 25.578 18 1 96.5 231 PRO A O 1
ATOM 1773 N N . SER A 1 232 ? 20.312 24.875 19.188 1 97.25 232 SER A N 1
ATOM 1774 C CA . SER A 1 232 ? 20.984 23.688 19.688 1 97.25 232 SER A CA 1
ATOM 1775 C C . SER A 1 232 ? 20.812 22.516 18.734 1 97.25 232 SER A C 1
ATOM 1777 O O . SER A 1 232 ? 19.812 22.422 18.016 1 97.25 232 SER A O 1
ATOM 1779 N N . ARG A 1 233 ? 21.781 21.672 18.766 1 97.06 233 ARG A N 1
ATOM 1780 C CA . ARG A 1 233 ? 21.734 20.531 17.875 1 97.06 233 ARG A CA 1
ATOM 1781 C C . ARG A 1 233 ? 21.266 19.281 18.609 1 97.06 233 ARG A C 1
ATOM 1783 O O . ARG A 1 233 ? 21.641 19.047 19.766 1 97.06 233 ARG A O 1
ATOM 1790 N N . VAL A 1 234 ? 20.5 18.547 17.938 1 98.19 234 VAL A N 1
ATOM 1791 C CA . VAL A 1 234 ? 20.062 17.234 18.422 1 98.19 234 VAL A CA 1
ATOM 1792 C C . VAL A 1 234 ? 20.641 16.141 17.531 1 98.19 234 VAL A C 1
ATOM 1794 O O . VAL A 1 234 ? 20.359 16.109 16.328 1 98.19 234 VAL A O 1
ATOM 1797 N N . SER A 1 235 ? 21.375 15.219 18.062 1 98.31 235 SER A N 1
ATOM 1798 C CA . SER A 1 235 ? 22.016 14.18 17.266 1 98.31 235 SER A CA 1
ATOM 1799 C C . SER A 1 235 ? 21.016 13.109 16.844 1 98.31 235 SER A C 1
ATOM 1801 O O . SER A 1 235 ? 19.953 12.969 17.453 1 98.31 235 SER A O 1
ATOM 1803 N N . ASN A 1 236 ? 21.391 12.422 15.836 1 98.25 236 ASN A N 1
ATOM 1804 C CA . ASN A 1 236 ? 20.578 11.289 15.414 1 98.25 236 ASN A CA 1
ATOM 1805 C C . ASN A 1 236 ? 20.391 10.273 16.531 1 98.25 236 ASN A C 1
ATOM 1807 O O . ASN A 1 236 ? 19.312 9.711 16.703 1 98.25 236 ASN A O 1
ATOM 1811 N N . GLU A 1 237 ? 21.438 10.047 17.25 1 98.31 237 GLU A N 1
ATOM 1812 C CA . GLU A 1 237 ? 21.375 9.125 18.375 1 98.31 237 GLU A CA 1
ATOM 1813 C C . GLU A 1 237 ? 20.359 9.586 19.422 1 98.31 237 GLU A C 1
ATOM 1815 O O . GLU A 1 237 ? 19.609 8.773 19.969 1 98.31 237 GLU A O 1
ATOM 1820 N N . ASP A 1 238 ? 20.375 10.875 19.656 1 98.5 238 ASP A N 1
ATOM 1821 C CA . ASP A 1 238 ? 19.438 11.43 20.625 1 98.5 238 ASP A CA 1
ATOM 1822 C C . ASP A 1 238 ? 18 11.281 20.125 1 98.5 238 ASP A C 1
ATOM 1824 O O . ASP A 1 238 ? 17.078 11.008 20.906 1 98.5 238 ASP A O 1
ATOM 1828 N N . ILE A 1 239 ? 17.812 11.531 18.891 1 98.44 239 ILE A N 1
ATOM 1829 C CA . ILE A 1 239 ? 16.5 11.375 18.297 1 98.44 239 ILE A CA 1
ATOM 1830 C C . ILE A 1 239 ? 16.016 9.93 18.453 1 98.44 239 ILE A C 1
ATOM 1832 O O . ILE A 1 239 ? 14.891 9.688 18.891 1 98.44 239 ILE A O 1
ATOM 1836 N N . GLU A 1 240 ? 16.875 8.977 18.109 1 98.44 240 GLU A N 1
ATOM 1837 C CA . GLU A 1 240 ? 16.531 7.562 18.219 1 98.44 240 GLU A CA 1
ATOM 1838 C C . GLU A 1 240 ? 16.234 7.18 19.672 1 98.44 240 GLU A C 1
ATOM 1840 O O . GLU A 1 240 ? 15.297 6.43 19.938 1 98.44 240 GLU A O 1
ATOM 1845 N N . ALA A 1 241 ? 17.047 7.73 20.594 1 98.5 241 ALA A N 1
ATOM 1846 C CA . ALA A 1 241 ? 16.812 7.477 22.016 1 98.5 241 ALA A CA 1
ATOM 1847 C C . ALA A 1 241 ? 15.453 8.008 22.453 1 98.5 241 ALA A C 1
ATOM 1849 O O . ALA A 1 241 ? 14.773 7.391 23.281 1 98.5 241 ALA A O 1
ATOM 1850 N N . SER A 1 242 ? 15.109 9.164 21.922 1 98.25 242 SER A N 1
ATOM 1851 C CA . SER A 1 242 ? 13.82 9.758 22.266 1 98.25 242 SER A CA 1
ATOM 1852 C C . SER A 1 242 ? 12.664 8.875 21.797 1 98.25 242 SER A C 1
ATOM 1854 O O . SER A 1 242 ? 11.641 8.766 22.484 1 98.25 242 SER A O 1
ATOM 1856 N N . VAL A 1 243 ? 12.781 8.289 20.656 1 98.62 243 VAL A N 1
ATOM 1857 C CA . VAL A 1 243 ? 11.758 7.375 20.156 1 98.62 243 VAL A CA 1
ATOM 1858 C C . VAL A 1 243 ? 11.617 6.191 21.109 1 98.62 243 VAL A C 1
ATOM 1860 O O . VAL A 1 243 ? 10.5 5.828 21.484 1 98.62 243 VAL A O 1
ATOM 1863 N N . ASP A 1 244 ? 12.758 5.613 21.5 1 98.44 244 ASP A N 1
ATOM 1864 C CA . ASP A 1 244 ? 12.75 4.453 22.375 1 98.44 244 ASP A CA 1
ATOM 1865 C C . ASP A 1 244 ? 12.125 4.793 23.734 1 98.44 244 ASP A C 1
ATOM 1867 O O . ASP A 1 244 ? 11.344 4.012 24.266 1 98.44 244 ASP A O 1
ATOM 1871 N N . GLN A 1 245 ? 12.469 5.945 24.188 1 98.38 245 GLN A N 1
ATOM 1872 C CA . GLN A 1 245 ? 11.93 6.391 25.469 1 98.38 245 GLN A CA 1
ATOM 1873 C C . GLN A 1 245 ? 10.422 6.594 25.391 1 98.38 245 GLN A C 1
ATOM 1875 O O . GLN A 1 245 ? 9.695 6.207 26.312 1 98.38 245 GLN A O 1
ATOM 1880 N N . ALA A 1 246 ? 10.008 7.227 24.344 1 98.44 246 ALA A N 1
ATOM 1881 C CA . ALA A 1 246 ? 8.578 7.477 24.172 1 98.44 246 ALA A CA 1
ATOM 1882 C C . ALA A 1 246 ? 7.805 6.168 24.047 1 98.44 246 ALA A C 1
ATOM 1884 O O . ALA A 1 246 ? 6.73 6.016 24.641 1 98.44 246 ALA A O 1
ATOM 1885 N N . LYS A 1 247 ? 8.336 5.262 23.281 1 98.12 247 LYS A N 1
ATOM 1886 C CA . LYS A 1 247 ? 7.688 3.965 23.125 1 98.12 247 LYS A CA 1
ATOM 1887 C C . LYS A 1 247 ? 7.613 3.217 24.453 1 98.12 247 LYS A C 1
ATOM 1889 O O . LYS A 1 247 ? 6.602 2.584 24.766 1 98.12 247 LYS A O 1
ATOM 1894 N N . ALA A 1 248 ? 8.672 3.221 25.203 1 98.06 248 ALA A N 1
ATOM 1895 C CA . ALA A 1 248 ? 8.703 2.57 26.516 1 98.06 248 ALA A CA 1
ATOM 1896 C C . ALA A 1 248 ? 7.656 3.174 27.453 1 98.06 248 ALA A C 1
ATOM 1898 O O . ALA A 1 248 ? 6.973 2.447 28.172 1 98.06 248 ALA A O 1
ATOM 1899 N N . ALA A 1 249 ? 7.598 4.492 27.422 1 97.62 249 ALA A N 1
ATOM 1900 C CA . ALA A 1 249 ? 6.617 5.184 28.25 1 97.62 249 ALA A CA 1
ATOM 1901 C C . ALA A 1 249 ? 5.195 4.777 27.875 1 97.62 249 ALA A C 1
ATOM 1903 O O . ALA A 1 249 ? 4.355 4.547 28.75 1 97.62 249 ALA A O 1
ATOM 1904 N N . LEU A 1 250 ? 4.918 4.699 26.641 1 97.31 250 LEU A N 1
ATOM 1905 C CA . LEU A 1 250 ? 3.594 4.285 26.188 1 97.31 250 LEU A CA 1
ATOM 1906 C C . LEU A 1 250 ? 3.307 2.844 26.594 1 97.31 250 LEU A C 1
ATOM 1908 O O . LEU A 1 250 ? 2.184 2.516 26.984 1 97.31 250 LEU A O 1
ATOM 1912 N N . ALA A 1 251 ? 4.277 1.979 26.484 1 97.25 251 ALA A N 1
ATOM 1913 C CA . ALA A 1 251 ? 4.113 0.575 26.844 1 97.25 251 ALA A CA 1
ATOM 1914 C C . ALA A 1 251 ? 3.713 0.431 28.312 1 97.25 251 ALA A C 1
ATOM 1916 O O . ALA A 1 251 ? 2.953 -0.473 28.672 1 97.25 251 ALA A O 1
ATOM 1917 N N . GLU A 1 252 ? 4.176 1.309 29.125 1 96.88 252 GLU A N 1
ATOM 1918 C CA . GLU A 1 252 ? 3.854 1.292 30.562 1 96.88 252 GLU A CA 1
ATOM 1919 C C . GLU A 1 252 ? 2.428 1.776 30.797 1 96.88 252 GLU A C 1
ATOM 1921 O O . GLU A 1 252 ? 1.797 1.391 31.781 1 96.88 252 GLU A O 1
ATOM 1926 N N . SER A 1 253 ? 1.997 2.633 29.906 1 95.88 253 SER A N 1
ATOM 1927 C CA . SER A 1 253 ? 0.647 3.182 29.984 1 95.88 253 SER A CA 1
ATOM 1928 C C . SER A 1 253 ? -0.018 3.232 28.625 1 95.88 253 SER A C 1
ATOM 1930 O O . SER A 1 253 ? -0.283 4.316 28.094 1 95.88 253 SER A O 1
ATOM 1932 N N . PRO A 1 254 ? -0.421 2.119 28.141 1 91.31 254 PRO A N 1
ATOM 1933 C CA . PRO A 1 254 ? -0.847 1.999 26.75 1 91.31 254 PRO A CA 1
ATOM 1934 C C . PRO A 1 254 ? -2.098 2.818 26.438 1 91.31 254 PRO A C 1
ATOM 1936 O O . PRO A 1 254 ? -2.367 3.127 25.266 1 91.31 254 PRO A O 1
ATOM 1939 N N . HIS A 1 255 ? -2.836 3.258 27.422 1 90.31 255 HIS A N 1
ATOM 1940 C CA . HIS A 1 255 ? -4.082 3.965 27.156 1 90.31 255 HIS A CA 1
ATOM 1941 C C . HIS A 1 255 ? -3.949 5.453 27.453 1 90.31 255 HIS A C 1
ATOM 1943 O O . HIS A 1 255 ? -4.938 6.191 27.406 1 90.31 255 HIS A O 1
ATOM 1949 N N . ASP A 1 256 ? -2.717 5.887 27.766 1 93.5 256 ASP A N 1
ATOM 1950 C CA . ASP A 1 256 ? -2.457 7.293 28.062 1 93.5 256 ASP A CA 1
ATOM 1951 C C . ASP A 1 256 ? -2.279 8.094 26.766 1 93.5 256 ASP A C 1
ATOM 1953 O O . ASP A 1 256 ? -1.28 7.93 26.062 1 93.5 256 ASP A O 1
ATOM 1957 N N . ASN A 1 257 ? -3.17 9.016 26.531 1 91.81 257 ASN A N 1
ATOM 1958 C CA . ASN A 1 257 ? -3.166 9.797 25.297 1 91.81 257 ASN A CA 1
ATOM 1959 C C . ASN A 1 257 ? -1.92 10.672 25.203 1 91.81 257 ASN A C 1
ATOM 1961 O O . ASN A 1 257 ? -1.396 10.883 24.109 1 91.81 257 ASN A O 1
ATOM 1965 N N . MET A 1 258 ? -1.531 11.148 26.281 1 93.75 258 MET A N 1
ATOM 1966 C CA . MET A 1 258 ? -0.36 12.023 26.266 1 93.75 258 MET A CA 1
ATOM 1967 C C . MET A 1 258 ? 0.895 11.242 25.891 1 93.75 258 MET A C 1
ATOM 1969 O O . MET A 1 258 ? 1.774 11.766 25.203 1 93.75 258 MET A O 1
ATOM 1973 N N . LYS A 1 259 ? 0.98 10.016 26.406 1 95.44 259 LYS A N 1
ATOM 1974 C CA . LYS A 1 259 ? 2.107 9.156 26.047 1 95.44 259 LYS A CA 1
ATOM 1975 C C . LYS A 1 259 ? 2.061 8.789 24.562 1 95.44 259 LYS A C 1
ATOM 1977 O O . LYS A 1 259 ? 3.1 8.695 23.906 1 95.44 259 LYS A O 1
ATOM 1982 N N . ARG A 1 260 ? 0.888 8.648 24.094 1 95.06 260 ARG A N 1
ATOM 1983 C CA . ARG A 1 260 ? 0.72 8.375 22.672 1 95.06 260 ARG A CA 1
ATOM 1984 C C . ARG A 1 260 ? 1.195 9.555 21.828 1 95.06 260 ARG A C 1
ATOM 1986 O O . ARG A 1 260 ? 1.896 9.367 20.828 1 95.06 260 ARG A O 1
ATOM 1993 N N . ILE A 1 261 ? 0.833 10.695 22.219 1 94.19 261 ILE A N 1
ATOM 1994 C CA . ILE A 1 261 ? 1.251 11.906 21.531 1 94.19 261 ILE A CA 1
ATOM 1995 C C . ILE A 1 261 ? 2.773 12.016 21.547 1 94.19 261 ILE A C 1
ATOM 1997 O O . ILE A 1 261 ? 3.391 12.406 20.562 1 94.19 261 ILE A O 1
ATOM 2001 N N . GLY A 1 262 ? 3.311 11.672 22.734 1 96.38 262 GLY A N 1
ATOM 2002 C CA . GLY A 1 262 ? 4.762 11.656 22.828 1 96.38 262 GLY A CA 1
ATOM 2003 C C . GLY A 1 262 ? 5.418 10.773 21.781 1 96.38 262 GLY A C 1
ATOM 2004 O O . GLY A 1 262 ? 6.438 11.148 21.203 1 96.38 262 GLY A O 1
ATOM 2005 N N . VAL A 1 263 ? 4.848 9.641 21.547 1 97.88 263 VAL A N 1
ATOM 2006 C CA . VAL A 1 263 ? 5.371 8.727 20.547 1 97.88 263 VAL A CA 1
ATOM 2007 C C . VAL A 1 263 ? 5.23 9.344 19.156 1 97.88 263 VAL A C 1
ATOM 2009 O O . VAL A 1 263 ? 6.16 9.289 18.344 1 97.88 263 VAL A O 1
ATOM 2012 N N . PHE A 1 264 ? 4.098 10.016 18.875 1 97.06 264 PHE A N 1
ATOM 2013 C CA . PHE A 1 264 ? 3.887 10.664 17.594 1 97.06 264 PHE A CA 1
ATOM 2014 C C . PHE A 1 264 ? 4.969 11.703 17.328 1 97.06 264 PHE A C 1
ATOM 2016 O O . PHE A 1 264 ? 5.594 11.703 16.266 1 97.06 264 PHE A O 1
ATOM 2023 N N . VAL A 1 265 ? 5.18 12.484 18.297 1 96.38 265 VAL A N 1
ATOM 2024 C CA . VAL A 1 265 ? 6.113 13.602 18.141 1 96.38 265 VAL A CA 1
ATOM 2025 C C . VAL A 1 265 ? 7.523 13.062 17.906 1 96.38 265 VAL A C 1
ATOM 2027 O O . VAL A 1 265 ? 8.211 13.508 16.984 1 96.38 265 VAL A O 1
ATOM 2030 N N . ALA A 1 266 ? 7.918 12.086 18.719 1 98.38 266 ALA A N 1
ATOM 2031 C CA . ALA A 1 266 ? 9.258 11.516 18.578 1 98.38 266 ALA A CA 1
ATOM 2032 C C . ALA A 1 266 ? 9.438 10.852 17.219 1 98.38 266 ALA A C 1
ATOM 2034 O O . ALA A 1 266 ? 10.492 10.992 16.594 1 98.38 266 ALA A O 1
ATOM 2035 N N . GLN A 1 267 ? 8.445 10.219 16.797 1 98.62 267 GLN A N 1
ATOM 2036 C CA . GLN A 1 267 ? 8.555 9.484 15.547 1 98.62 267 GLN A CA 1
ATOM 2037 C C . GLN A 1 267 ? 8.5 10.43 14.344 1 98.62 267 GLN A C 1
ATOM 2039 O O . GLN A 1 267 ? 9.117 10.164 13.312 1 98.62 267 GLN A O 1
ATOM 2044 N N . TYR A 1 268 ? 7.801 11.531 14.461 1 98.19 268 TYR A N 1
ATOM 2045 C CA . TYR A 1 268 ? 7.863 12.555 13.43 1 98.19 268 TYR A CA 1
ATOM 2046 C C . TYR A 1 268 ? 9.289 13.047 13.227 1 98.19 268 TYR A C 1
ATOM 2048 O O . TYR A 1 268 ? 9.758 13.164 12.094 1 98.19 268 TYR A O 1
ATOM 2056 N N . GLU A 1 269 ? 9.922 13.328 14.32 1 98.12 269 GLU A N 1
ATOM 2057 C CA . GLU A 1 269 ? 11.297 13.797 14.234 1 98.12 269 GLU A CA 1
ATOM 2058 C C . GLU A 1 269 ? 12.203 12.75 13.594 1 98.12 269 GLU A C 1
ATOM 2060 O O . GLU A 1 269 ? 13.008 13.078 12.719 1 98.12 269 GLU A O 1
ATOM 2065 N N .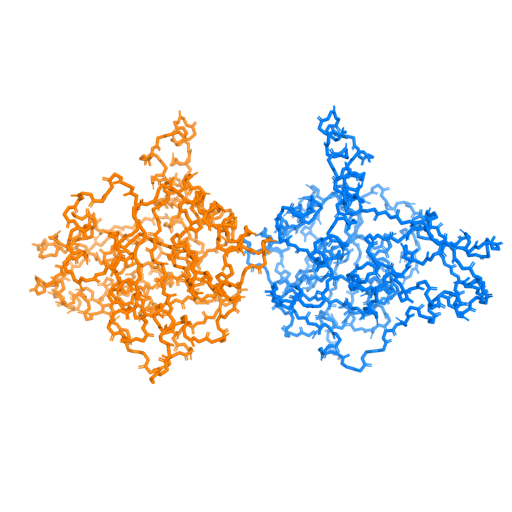 HIS A 1 270 ? 12.047 11.539 14.039 1 98.75 270 HIS A N 1
ATOM 2066 C CA . HIS A 1 270 ? 12.859 10.461 13.492 1 98.75 270 HIS A CA 1
ATOM 2067 C C . HIS A 1 270 ? 12.609 10.289 11.992 1 98.75 270 HIS A C 1
ATOM 2069 O O . HIS A 1 270 ? 13.555 10.172 11.211 1 98.75 270 HIS A O 1
ATOM 2075 N N . SER A 1 271 ? 11.359 10.281 11.602 1 98.62 271 SER A N 1
ATOM 2076 C CA . SER A 1 271 ? 10.961 10.102 10.211 1 98.62 271 SER A CA 1
ATOM 2077 C C . SER A 1 271 ? 11.469 11.25 9.344 1 98.62 271 SER A C 1
ATOM 2079 O O . SER A 1 271 ? 11.977 11.031 8.242 1 98.62 271 SER A O 1
ATOM 2081 N N . LYS A 1 272 ? 11.383 12.453 9.836 1 98.38 272 LYS A N 1
ATOM 2082 C CA . LYS A 1 272 ? 11.727 13.641 9.062 1 98.38 272 LYS A CA 1
ATOM 2083 C C . LYS A 1 272 ? 13.234 13.797 8.93 1 98.38 272 LYS A C 1
ATOM 2085 O O . LYS A 1 272 ? 13.734 14.133 7.855 1 98.38 272 LYS A O 1
ATOM 2090 N N . TYR A 1 273 ? 13.945 13.484 10.031 1 98.31 273 TYR A N 1
ATOM 2091 C CA . TYR A 1 273 ? 15.312 14.008 10.062 1 98.31 273 TYR A CA 1
ATOM 2092 C C . TYR A 1 273 ? 16.328 12.883 10.031 1 98.31 273 TYR A C 1
ATOM 2094 O O . TYR A 1 273 ? 17.469 13.078 9.625 1 98.31 273 TYR A O 1
ATOM 2102 N N . VAL A 1 274 ? 15.961 11.719 10.516 1 98.25 274 VAL A N 1
ATOM 2103 C CA . VAL A 1 274 ? 16.891 10.594 10.484 1 98.25 274 VAL A CA 1
ATOM 2104 C C . VAL A 1 274 ? 16.625 9.742 9.25 1 98.25 274 VAL A C 1
ATOM 2106 O O . VAL A 1 274 ? 17.516 9.523 8.43 1 98.25 274 VAL A O 1
ATOM 2109 N N . ARG A 1 275 ? 15.391 9.406 9.023 1 98.25 275 ARG A N 1
ATOM 2110 C CA . ARG A 1 275 ? 15.047 8.578 7.879 1 98.25 275 ARG A CA 1
ATOM 2111 C C . ARG A 1 275 ? 14.898 9.414 6.613 1 98.25 275 ARG A C 1
ATOM 2113 O O . ARG A 1 275 ? 14.992 8.891 5.5 1 98.25 275 ARG A O 1
ATOM 2120 N N . VAL A 1 276 ? 14.461 10.672 6.789 1 98.44 276 VAL A N 1
ATOM 2121 C CA . VAL A 1 276 ? 14.258 11.625 5.707 1 98.44 276 VAL A CA 1
ATOM 2122 C C . VAL A 1 276 ? 13.117 11.148 4.809 1 98.44 276 VAL A C 1
ATOM 2124 O O . VAL A 1 276 ? 13.242 11.156 3.58 1 98.44 276 VAL A O 1
ATOM 2127 N N . ASP A 1 277 ? 12.055 10.641 5.457 1 98.75 277 ASP A N 1
ATOM 2128 C CA . ASP A 1 277 ? 10.891 10.156 4.727 1 98.75 277 ASP A CA 1
ATOM 2129 C C . ASP A 1 277 ? 10.117 11.305 4.086 1 98.75 277 ASP A C 1
ATOM 2131 O O . ASP A 1 277 ? 9.633 11.188 2.961 1 98.75 277 ASP A O 1
ATOM 2135 N N . ASN A 1 278 ? 9.969 12.414 4.789 1 98.81 278 ASN A N 1
ATOM 2136 C CA . ASN A 1 278 ? 9.156 13.547 4.352 1 98.81 278 ASN A CA 1
ATOM 2137 C C . ASN A 1 278 ? 9.875 14.375 3.291 1 98.81 278 ASN A C 1
ATOM 2139 O O . ASN A 1 278 ? 10.094 15.57 3.479 1 98.81 278 ASN A O 1
ATOM 2143 N N . SER A 1 279 ? 10.141 13.766 2.174 1 98.81 279 SER A N 1
ATOM 2144 C CA . SER A 1 279 ? 10.875 14.367 1.069 1 98.81 279 SER A CA 1
ATOM 2145 C C . SER A 1 279 ? 10.266 13.992 -0.277 1 98.81 279 SER A C 1
ATOM 2147 O O . SER A 1 279 ? 9.633 12.945 -0.405 1 98.81 279 SER A O 1
ATOM 2149 N N . PRO A 1 280 ? 10.469 14.844 -1.254 1 98.62 280 PRO A N 1
ATOM 2150 C CA . PRO A 1 280 ? 9.945 14.523 -2.584 1 98.62 280 PRO A CA 1
ATOM 2151 C C . PRO A 1 280 ? 10.508 13.211 -3.139 1 98.62 280 PRO A C 1
ATOM 2153 O O . PRO A 1 280 ? 9.781 12.461 -3.793 1 98.62 280 PRO A O 1
ATOM 2156 N N . ARG A 1 281 ? 11.758 12.961 -2.877 1 98.19 281 ARG A N 1
ATOM 2157 C CA . ARG A 1 281 ? 12.375 11.742 -3.385 1 98.19 281 ARG A CA 1
ATOM 2158 C C . ARG A 1 281 ? 11.68 10.5 -2.842 1 98.19 281 ARG A C 1
ATOM 2160 O O . ARG A 1 281 ? 11.359 9.586 -3.598 1 98.19 281 ARG A O 1
ATOM 2167 N N . TYR A 1 282 ? 11.461 10.445 -1.562 1 98.69 282 TYR A N 1
ATOM 2168 C CA . TYR A 1 282 ? 10.812 9.289 -0.957 1 98.69 282 TYR A CA 1
ATOM 2169 C C . TYR A 1 282 ? 9.352 9.203 -1.372 1 98.69 282 TYR A C 1
ATOM 2171 O O . TYR A 1 282 ? 8.82 8.109 -1.565 1 98.69 282 TYR A O 1
ATOM 2179 N N . ALA A 1 283 ? 8.695 10.336 -1.515 1 98.81 283 ALA A N 1
ATOM 2180 C CA . ALA A 1 283 ? 7.328 10.359 -2.021 1 98.81 283 ALA A CA 1
ATOM 2181 C C . ALA A 1 283 ? 7.246 9.719 -3.406 1 98.81 283 ALA A C 1
ATOM 2183 O O . ALA A 1 283 ? 6.352 8.914 -3.674 1 98.81 283 ALA A O 1
ATOM 2184 N N . ALA A 1 284 ? 8.164 10.109 -4.223 1 98.44 284 ALA A N 1
ATOM 2185 C CA . ALA A 1 284 ? 8.219 9.539 -5.566 1 98.44 284 ALA A CA 1
ATOM 2186 C C . ALA A 1 284 ? 8.438 8.031 -5.516 1 98.44 284 ALA A C 1
ATOM 2188 O O . ALA A 1 284 ? 7.801 7.273 -6.25 1 98.44 284 ALA A O 1
ATOM 2189 N N . TYR A 1 285 ? 9.391 7.645 -4.633 1 98.5 285 TYR A N 1
ATOM 2190 C CA . TYR A 1 285 ? 9.672 6.227 -4.438 1 98.5 285 TYR A CA 1
ATOM 2191 C C . TYR A 1 285 ? 8.406 5.461 -4.094 1 98.5 285 TYR A C 1
ATOM 2193 O O . TYR A 1 285 ? 8.188 4.348 -4.582 1 98.5 285 TYR A O 1
ATOM 2201 N N . LEU A 1 286 ? 7.508 6.059 -3.271 1 98.5 286 LEU A N 1
ATOM 2202 C CA . LEU A 1 286 ? 6.281 5.414 -2.818 1 98.5 286 LEU A CA 1
ATOM 2203 C C . LEU A 1 286 ? 5.172 5.566 -3.854 1 98.5 286 LEU A C 1
ATOM 2205 O O . LEU A 1 286 ? 4.074 5.031 -3.676 1 98.5 286 LEU A O 1
ATOM 2209 N N . GLY A 1 287 ? 5.383 6.367 -4.902 1 97.81 287 GLY A N 1
ATOM 2210 C CA . GLY A 1 287 ? 4.434 6.461 -6 1 97.81 287 GLY A CA 1
ATOM 2211 C C . GLY A 1 287 ? 3.455 7.613 -5.844 1 97.81 287 GLY A C 1
ATOM 2212 O O . GLY A 1 287 ? 2.41 7.641 -6.496 1 97.81 287 GLY A O 1
ATOM 2213 N N . TYR A 1 288 ? 3.766 8.57 -4.992 1 98.69 288 TYR A N 1
ATOM 2214 C CA . TYR A 1 288 ? 2.898 9.727 -4.809 1 98.69 288 TYR A CA 1
ATOM 2215 C C . TYR A 1 288 ? 2.861 10.594 -6.066 1 98.69 288 TYR A C 1
ATOM 2217 O O . TYR A 1 288 ? 3.883 10.773 -6.734 1 98.69 288 TYR A O 1
ATOM 2225 N N . LEU A 1 289 ? 1.708 11.141 -6.309 1 98.69 289 LEU A N 1
ATOM 2226 C CA . LEU A 1 289 ? 1.636 12.281 -7.211 1 98.69 289 LEU A CA 1
ATOM 2227 C C . LEU A 1 289 ? 2.045 13.562 -6.492 1 98.69 289 LEU A C 1
ATOM 2229 O O . LEU A 1 289 ? 1.774 13.727 -5.301 1 98.69 289 LEU A O 1
ATOM 2233 N N . ASN A 1 290 ? 2.715 14.398 -7.203 1 98.75 290 ASN A N 1
ATOM 2234 C CA . ASN A 1 290 ? 3.133 15.703 -6.711 1 98.75 290 ASN A CA 1
ATOM 2235 C C . ASN A 1 290 ? 2.139 16.797 -7.102 1 98.75 290 ASN A C 1
ATOM 2237 O O . ASN A 1 290 ? 2.039 17.156 -8.273 1 98.75 290 ASN A O 1
ATOM 2241 N N . ALA A 1 291 ? 1.401 17.359 -6.164 1 98.69 291 ALA A N 1
ATOM 2242 C CA . ALA A 1 291 ? 0.358 18.344 -6.441 1 98.69 291 ALA A CA 1
ATOM 2243 C C . ALA A 1 291 ? 0.933 19.578 -7.137 1 98.69 291 ALA A C 1
ATOM 2245 O O . ALA A 1 291 ? 0.269 20.188 -7.977 1 98.69 291 ALA A O 1
ATOM 2246 N N . ARG A 1 292 ? 2.174 19.953 -6.801 1 98.06 292 ARG A N 1
ATOM 2247 C CA . ARG A 1 292 ? 2.799 21.109 -7.43 1 98.06 292 ARG A CA 1
ATOM 2248 C C . ARG A 1 292 ? 3.025 20.875 -8.914 1 98.06 292 ARG A C 1
ATOM 2250 O O . ARG A 1 292 ? 2.967 21.812 -9.719 1 98.06 292 ARG A O 1
ATOM 2257 N N . GLN A 1 293 ? 3.34 19.672 -9.289 1 98.12 293 GLN A N 1
ATOM 2258 C CA . GLN A 1 293 ? 3.494 19.312 -10.695 1 98.12 293 GLN A CA 1
ATOM 2259 C C . GLN A 1 293 ? 2.141 19.219 -11.391 1 98.12 293 GLN A C 1
ATOM 2261 O O . GLN A 1 293 ? 2.006 19.609 -12.555 1 98.12 293 GLN A O 1
ATOM 2266 N N . LEU A 1 294 ? 1.108 18.734 -10.672 1 98.44 294 LEU A N 1
ATOM 2267 C CA . LEU A 1 294 ? -0.229 18.609 -11.234 1 98.44 294 LEU A CA 1
ATOM 2268 C C . LEU A 1 294 ? -0.848 19.969 -11.492 1 98.44 294 LEU A C 1
ATOM 2270 O O . LEU A 1 294 ? -1.603 20.156 -12.453 1 98.44 294 LEU A O 1
ATOM 2274 N N . TYR A 1 295 ? -0.488 20.906 -10.57 1 98.38 295 TYR A N 1
ATOM 2275 C CA . TYR A 1 295 ? -1.115 22.234 -10.617 1 98.38 295 TYR A CA 1
ATOM 2276 C C . TYR A 1 295 ? -0.066 23.328 -10.625 1 98.38 295 TYR A C 1
ATOM 2278 O O . TYR A 1 295 ? 0.024 24.125 -9.68 1 98.38 295 TYR A O 1
ATOM 2286 N N . PRO A 1 296 ? 0.587 23.562 -11.68 1 96.94 296 PRO A N 1
ATOM 2287 C CA . PRO A 1 296 ? 1.661 24.562 -11.734 1 96.94 296 PRO A CA 1
ATOM 2288 C C . PRO A 1 296 ? 1.151 25.984 -11.562 1 96.94 296 PRO A C 1
ATOM 2290 O O . PRO A 1 296 ? 1.927 26.891 -11.234 1 96.94 296 PRO A O 1
ATOM 2293 N N . ASP A 1 297 ? -0.147 26.125 -11.773 1 97.38 297 ASP A N 1
ATOM 2294 C CA . ASP A 1 297 ? -0.736 27.453 -11.648 1 97.38 297 ASP A CA 1
ATOM 2295 C C . ASP A 1 297 ? -1.054 27.781 -10.195 1 97.38 297 ASP A C 1
ATOM 2297 O O . ASP A 1 297 ? -1.324 28.938 -9.852 1 97.38 297 ASP A O 1
ATOM 2301 N N . PHE A 1 298 ? -1.064 26.75 -9.328 1 96.81 298 PHE A N 1
ATOM 2302 C CA . PHE A 1 298 ? -1.327 26.984 -7.914 1 96.81 298 PHE A CA 1
ATOM 2303 C C . PHE A 1 298 ? -0.161 27.703 -7.254 1 96.81 298 PHE A C 1
ATOM 2305 O O . PHE A 1 298 ? 0.987 27.266 -7.352 1 96.81 298 PHE A O 1
ATOM 2312 N N . GLN A 1 299 ? -0.444 28.797 -6.621 1 96.5 299 GLN A N 1
ATOM 2313 C CA . GLN A 1 299 ? 0.586 29.562 -5.926 1 96.5 299 GLN A CA 1
ATOM 2314 C C . GLN A 1 299 ? 0.46 29.406 -4.41 1 96.5 299 GLN A C 1
ATOM 2316 O O . GLN A 1 299 ? -0.259 30.172 -3.76 1 96.5 299 GLN A O 1
ATOM 2321 N N . PRO A 1 300 ? 1.196 28.484 -3.861 1 97.69 300 PRO A N 1
ATOM 2322 C CA . PRO A 1 300 ? 1.118 28.328 -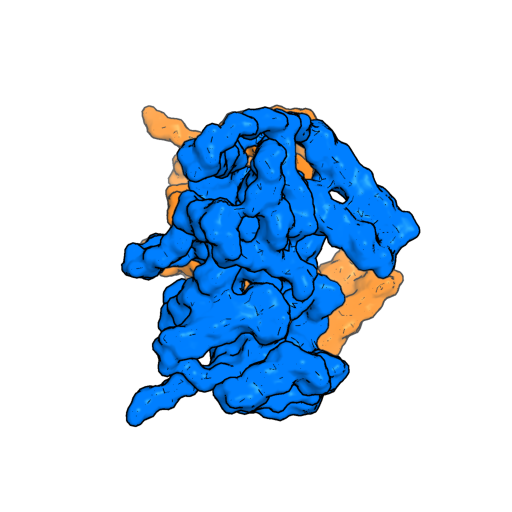2.406 1 97.69 300 PRO A CA 1
ATOM 2323 C C . PRO A 1 300 ? 1.858 29.422 -1.651 1 97.69 300 PRO A C 1
ATOM 2325 O O . PRO A 1 300 ? 2.73 30.094 -2.219 1 97.69 300 PRO A O 1
ATOM 2328 N N . THR A 1 301 ? 1.477 29.625 -0.439 1 98.38 301 THR A N 1
ATOM 2329 C CA . THR A 1 301 ? 2.217 30.516 0.45 1 98.38 301 THR A CA 1
ATOM 2330 C C . THR A 1 301 ? 3.635 30 0.673 1 98.38 301 THR A C 1
ATOM 2332 O O . THR A 1 301 ? 3.834 28.812 0.938 1 98.38 301 THR A O 1
ATOM 2335 N N . SER A 1 302 ? 4.559 30.844 0.498 1 98.56 302 SER A N 1
ATOM 2336 C CA . SER A 1 302 ? 5.93 30.453 0.807 1 98.56 302 SER A CA 1
ATOM 2337 C C . SER A 1 302 ? 6.203 30.531 2.305 1 98.56 302 SER A C 1
ATOM 2339 O O . SER A 1 302 ? 5.547 31.297 3.02 1 98.56 302 SER A O 1
ATOM 2341 N N . PHE A 1 303 ? 7.203 29.812 2.736 1 98.75 303 PHE A N 1
ATOM 2342 C CA . PHE A 1 303 ? 7.582 29.891 4.141 1 98.75 303 PHE A CA 1
ATOM 2343 C C . PHE A 1 303 ? 8.031 31.297 4.504 1 98.75 303 PHE A C 1
ATOM 2345 O O . PHE A 1 303 ? 7.695 31.812 5.578 1 98.75 303 PHE A O 1
ATOM 2352 N N . ARG A 1 304 ? 8.781 31.922 3.611 1 98.75 304 ARG A N 1
ATOM 2353 C CA . ARG A 1 304 ? 9.281 33.281 3.84 1 98.75 304 ARG A CA 1
ATOM 2354 C C . ARG A 1 304 ? 8.125 34.25 4.051 1 98.75 304 ARG A C 1
ATOM 2356 O O . ARG A 1 304 ? 8.141 35.031 4.996 1 98.75 304 ARG A O 1
ATOM 2363 N N . ASP A 1 305 ? 7.121 34.188 3.162 1 98.69 305 ASP A N 1
ATOM 2364 C CA . ASP A 1 305 ? 5.969 35.062 3.277 1 98.69 305 ASP A CA 1
ATOM 2365 C C . ASP A 1 305 ? 5.191 34.812 4.562 1 98.69 305 ASP A C 1
ATOM 2367 O O . ASP A 1 305 ? 4.773 35.719 5.25 1 98.69 305 ASP A O 1
ATOM 2371 N N . PHE A 1 306 ? 5.02 33.562 4.855 1 98.69 306 PHE A N 1
ATOM 2372 C CA . PHE A 1 306 ? 4.34 33.188 6.086 1 98.69 306 PHE A CA 1
ATOM 2373 C C . PHE A 1 306 ? 5.051 33.75 7.305 1 98.69 306 PHE A C 1
ATOM 2375 O O . PHE A 1 306 ? 4.418 34.344 8.172 1 98.69 306 PHE A O 1
ATOM 2382 N N . PHE A 1 307 ? 6.363 33.531 7.34 1 98.69 307 PHE A N 1
ATOM 2383 C CA . PHE A 1 307 ? 7.117 33.969 8.508 1 98.69 307 PHE A CA 1
ATOM 2384 C C . PHE A 1 307 ? 7.102 35.5 8.633 1 98.69 307 PHE A C 1
ATOM 2386 O O . PHE A 1 307 ? 7.062 36.031 9.742 1 98.69 307 PHE A O 1
ATOM 2393 N N . ALA A 1 308 ? 7.148 36.156 7.516 1 98.56 308 ALA A N 1
ATOM 2394 C CA . ALA A 1 308 ? 7.035 37.625 7.523 1 98.56 308 ALA A CA 1
ATOM 2395 C C . ALA A 1 308 ? 5.715 38.062 8.141 1 98.56 308 ALA A C 1
ATOM 2397 O O . ALA A 1 308 ? 5.668 39.062 8.875 1 98.56 308 ALA A O 1
ATOM 2398 N N . GLU A 1 309 ? 4.656 37.344 7.859 1 98.44 309 GLU A N 1
ATOM 2399 C CA . GLU A 1 309 ? 3.354 37.625 8.453 1 98.44 309 GLU A CA 1
ATOM 2400 C C . GLU A 1 309 ? 3.383 37.438 9.969 1 98.44 309 GLU A C 1
ATOM 2402 O O . GLU A 1 309 ? 2.842 38.25 10.711 1 98.44 309 GLU A O 1
ATOM 2407 N N . VAL A 1 310 ? 4.008 36.375 10.375 1 98.31 310 VAL A N 1
ATOM 2408 C CA . VAL A 1 310 ? 4.105 36.094 11.805 1 98.31 310 VAL A CA 1
ATOM 2409 C C . VAL A 1 310 ? 4.902 37.188 12.492 1 98.31 310 VAL A C 1
ATOM 2411 O O . VAL A 1 310 ? 4.508 37.688 13.555 1 98.31 310 VAL A O 1
ATOM 2414 N N . LEU A 1 311 ? 6 37.594 11.875 1 97.88 311 LEU A N 1
ATOM 2415 C CA . LEU A 1 311 ? 6.859 38.625 12.43 1 97.88 311 LEU A CA 1
ATOM 2416 C C . LEU A 1 311 ? 6.105 39.969 12.547 1 97.88 311 LEU A C 1
ATOM 2418 O O . LEU A 1 311 ? 6.348 40.75 13.477 1 97.88 311 LEU A O 1
ATOM 2422 N N . ALA A 1 312 ? 5.168 40.156 11.656 1 97.81 312 ALA A N 1
ATOM 2423 C CA . ALA A 1 312 ? 4.391 41.375 11.617 1 97.81 312 ALA A CA 1
ATOM 2424 C C . ALA A 1 312 ? 3.215 41.312 12.594 1 97.81 312 ALA A C 1
ATOM 2426 O O . ALA A 1 312 ? 2.414 42.25 12.664 1 97.81 312 ALA A O 1
ATOM 2427 N N . GLY A 1 313 ? 3.037 40.219 13.273 1 97.19 313 GLY A N 1
ATOM 2428 C CA . GLY A 1 313 ? 1.987 40.094 14.273 1 97.19 313 GLY A CA 1
ATOM 2429 C C . GLY A 1 313 ? 0.685 39.562 13.703 1 97.19 313 GLY A C 1
ATOM 2430 O O . GLY A 1 313 ? -0.368 39.688 14.336 1 97.19 313 GLY A O 1
ATOM 2431 N N . LYS A 1 314 ? 0.752 39 12.594 1 96.69 314 LYS A N 1
ATOM 2432 C CA . LYS A 1 314 ? -0.459 38.562 11.906 1 96.69 314 LYS A CA 1
ATOM 2433 C C . LYS A 1 314 ? -0.569 37.031 11.906 1 96.69 314 LYS A C 1
ATOM 2435 O O . LYS A 1 314 ? -1.361 36.469 11.156 1 96.69 314 LYS A O 1
ATOM 2440 N N . GLY A 1 315 ? 0.254 36.375 12.688 1 94.62 315 GLY A N 1
ATOM 2441 C CA . GLY A 1 315 ? 0.184 34.938 12.797 1 94.62 315 GLY A CA 1
ATOM 2442 C C . GLY A 1 315 ? -0.921 34.469 13.719 1 94.62 315 GLY A C 1
ATOM 2443 O O . GLY A 1 315 ? -1.602 35.25 14.352 1 94.62 315 GLY A O 1
ATOM 2444 N N . ARG A 1 316 ? -1.196 33.188 13.711 1 93.19 316 ARG A N 1
ATOM 2445 C CA . ARG A 1 316 ? -2.166 32.531 14.594 1 93.19 316 ARG A CA 1
ATOM 2446 C C . ARG A 1 316 ? -1.59 31.266 15.203 1 93.19 316 ARG A C 1
ATOM 2448 O O . ARG A 1 316 ? -0.987 30.453 14.5 1 93.19 316 ARG A O 1
ATOM 2455 N N . LYS A 1 317 ? -1.784 31.156 16.453 1 94.5 317 LYS A N 1
ATOM 2456 C CA . LYS A 1 317 ? -1.367 29.938 17.156 1 94.5 317 LYS A CA 1
ATOM 2457 C C . LYS A 1 317 ? -2.324 28.781 16.875 1 94.5 317 LYS A C 1
ATOM 2459 O O . LYS A 1 317 ? -3.541 28.938 16.984 1 94.5 317 LYS A O 1
ATOM 2464 N N . VAL A 1 318 ? -1.788 27.688 16.516 1 93.81 318 VAL A N 1
ATOM 2465 C CA . VAL A 1 318 ? -2.629 26.516 16.266 1 93.81 318 VAL A CA 1
ATOM 2466 C C . VAL A 1 318 ? -3.01 25.859 17.594 1 93.81 318 VAL A C 1
ATOM 2468 O O . VAL A 1 318 ? -2.277 25.953 18.578 1 93.81 318 VAL A O 1
ATOM 2471 N N . TYR A 1 319 ? -4.176 25.156 17.609 1 87.62 319 TYR A N 1
ATOM 2472 C CA . TYR A 1 319 ? -4.734 24.422 18.75 1 87.62 319 TYR A CA 1
ATOM 2473 C C . TYR A 1 319 ? -4.934 25.344 19.938 1 87.62 319 TYR A C 1
ATOM 2475 O O . TYR A 1 319 ? -4.629 24.984 21.078 1 87.62 319 TYR A O 1
ATOM 2483 N N . SER A 1 320 ? -5.199 26.594 19.672 1 77.81 320 SER A N 1
ATOM 2484 C CA . SER A 1 320 ? -5.449 27.562 20.75 1 77.81 320 SER A CA 1
ATOM 2485 C C . SER A 1 320 ? -6.918 27.547 21.156 1 77.81 320 SER A C 1
ATOM 2487 O O . SER A 1 320 ? -7.789 27.188 20.375 1 77.81 320 SER A O 1
ATOM 2489 N N . MET B 1 1 ? 31.156 -6.789 -24.297 1 43.28 1 MET B N 1
ATOM 2490 C CA . MET B 1 1 ? 29.828 -7.398 -24.188 1 43.28 1 MET B CA 1
ATOM 2491 C C . MET B 1 1 ? 29.062 -6.844 -22.984 1 43.28 1 MET B C 1
ATOM 2493 O O . MET B 1 1 ? 29.656 -6.559 -21.953 1 43.28 1 MET B O 1
ATOM 2497 N N . ALA B 1 2 ? 27.922 -6.324 -23.203 1 60.59 2 ALA B N 1
ATOM 2498 C CA . ALA B 1 2 ? 27.297 -5.602 -22.094 1 60.59 2 ALA B CA 1
ATOM 2499 C C . ALA B 1 2 ? 27.109 -6.5 -20.875 1 60.59 2 ALA B C 1
ATOM 2501 O O . ALA B 1 2 ? 26.75 -7.676 -21.016 1 60.59 2 ALA B O 1
ATOM 2502 N N . VAL B 1 3 ? 27.656 -6.18 -19.703 1 84.69 3 VAL B N 1
ATOM 2503 C CA . VAL B 1 3 ? 27.672 -6.965 -18.469 1 84.69 3 VAL B CA 1
ATOM 2504 C C . VAL B 1 3 ? 26.234 -7.328 -18.078 1 84.69 3 VAL B C 1
ATOM 2506 O O . VAL B 1 3 ? 25.359 -6.457 -18.016 1 84.69 3 VAL B O 1
ATOM 2509 N N . LYS B 1 4 ? 25.875 -8.695 -18.141 1 94.88 4 LYS B N 1
ATOM 2510 C CA . LYS B 1 4 ? 24.562 -9.195 -17.734 1 94.88 4 LYS B CA 1
ATOM 2511 C C . LYS B 1 4 ? 24.297 -8.914 -16.266 1 94.88 4 LYS B C 1
ATOM 2513 O O . LYS B 1 4 ? 25.172 -9.141 -15.414 1 94.88 4 LYS B O 1
ATOM 2518 N N . PRO B 1 5 ? 23.141 -8.383 -15.969 1 97.62 5 PRO B N 1
ATOM 2519 C CA . PRO B 1 5 ? 22.812 -8.234 -14.555 1 97.62 5 PRO B CA 1
ATOM 2520 C C . PRO B 1 5 ? 22.844 -9.57 -13.805 1 97.62 5 PRO B C 1
ATOM 2522 O O . PRO B 1 5 ? 22.406 -10.586 -14.344 1 97.62 5 PRO B O 1
ATOM 2525 N N . LYS B 1 6 ? 23.328 -9.531 -12.648 1 98.25 6 LYS B N 1
ATOM 2526 C CA . LYS B 1 6 ? 23.359 -10.711 -11.789 1 98.25 6 LYS B CA 1
ATOM 2527 C C . LYS B 1 6 ? 22.062 -10.852 -10.992 1 98.25 6 LYS B C 1
ATOM 2529 O O . LYS B 1 6 ? 21.641 -9.914 -10.312 1 98.25 6 LYS B O 1
ATOM 2534 N N . VAL B 1 7 ? 21.469 -12.008 -11.094 1 98.75 7 VAL B N 1
ATOM 2535 C CA . VAL B 1 7 ? 20.234 -12.297 -10.383 1 98.75 7 VAL B CA 1
ATOM 2536 C C . VAL B 1 7 ? 20.484 -13.383 -9.336 1 98.75 7 VAL B C 1
ATOM 2538 O O . VAL B 1 7 ? 21.062 -14.43 -9.641 1 98.75 7 VAL B O 1
ATOM 2541 N N . LEU B 1 8 ? 20.156 -13.102 -8.117 1 98.69 8 LEU B N 1
ATOM 2542 C CA . LEU B 1 8 ? 20.109 -14.117 -7.074 1 98.69 8 LEU B CA 1
ATOM 2543 C C . LEU B 1 8 ? 18.688 -14.586 -6.828 1 98.69 8 LEU B C 1
ATOM 2545 O O . LEU B 1 8 ? 17.828 -13.781 -6.453 1 98.69 8 LEU B O 1
ATOM 2549 N N . LEU B 1 9 ? 18.422 -15.859 -7.086 1 98.56 9 LEU B N 1
ATOM 2550 C CA . LEU B 1 9 ? 17.078 -16.422 -7.023 1 98.56 9 LEU B CA 1
ATOM 2551 C C . LEU B 1 9 ? 16.953 -17.359 -5.824 1 98.56 9 LEU B C 1
ATOM 2553 O O . LEU B 1 9 ? 17.703 -18.328 -5.691 1 98.56 9 LEU B O 1
ATOM 2557 N N . LEU B 1 10 ? 16.062 -17 -4.93 1 97.12 10 LEU B N 1
ATOM 2558 C CA . LEU B 1 10 ? 15.656 -17.859 -3.822 1 97.12 10 LEU B CA 1
ATOM 2559 C C . LEU B 1 10 ? 14.406 -18.656 -4.18 1 97.12 10 LEU B C 1
ATOM 2561 O O . LEU B 1 10 ? 13.414 -18.094 -4.645 1 97.12 10 LEU B O 1
ATOM 2565 N N . GLY B 1 11 ? 14.445 -19.953 -3.979 1 94.94 11 GLY B N 1
ATOM 2566 C CA . GLY B 1 11 ? 13.289 -20.797 -4.223 1 94.94 11 GLY B CA 1
ATOM 2567 C C . GLY B 1 11 ? 13.281 -21.422 -5.609 1 94.94 11 GLY B C 1
ATOM 2568 O O . GLY B 1 11 ? 12.227 -21.734 -6.145 1 94.94 11 GLY B O 1
ATOM 2569 N N . ALA B 1 12 ? 14.383 -21.672 -6.164 1 94.94 12 ALA B N 1
ATOM 2570 C CA . ALA B 1 12 ? 14.531 -22.125 -7.547 1 94.94 12 ALA B CA 1
ATOM 2571 C C . ALA B 1 12 ? 14.016 -23.547 -7.719 1 94.94 12 ALA B C 1
ATOM 2573 O O . ALA B 1 12 ? 13.727 -23.984 -8.836 1 94.94 12 ALA B O 1
ATOM 2574 N N . THR B 1 13 ? 13.844 -24.266 -6.672 1 92.5 13 THR B N 1
ATOM 2575 C CA . THR B 1 13 ? 13.453 -25.672 -6.793 1 92.5 13 THR B CA 1
ATOM 2576 C C . THR B 1 13 ? 11.945 -25.828 -6.637 1 92.5 13 THR B C 1
ATOM 2578 O O . THR B 1 13 ? 11.414 -26.922 -6.824 1 92.5 13 THR B O 1
ATOM 2581 N N . GLY B 1 14 ? 11.297 -24.797 -6.262 1 93.5 14 GLY B N 1
ATOM 2582 C CA . GLY B 1 14 ? 9.844 -24.828 -6.207 1 93.5 14 GLY B CA 1
ATOM 2583 C C . GLY B 1 14 ? 9.188 -24.656 -7.566 1 93.5 14 GLY B C 1
ATOM 2584 O O . GLY B 1 14 ? 9.875 -24.5 -8.578 1 93.5 14 GLY B O 1
ATOM 2585 N N . GLU B 1 15 ? 7.859 -24.719 -7.602 1 95.62 15 GLU B N 1
ATOM 2586 C CA . GLU B 1 15 ? 7.113 -24.594 -8.852 1 95.62 15 GLU B CA 1
ATOM 2587 C C . GLU B 1 15 ? 7.34 -23.234 -9.508 1 95.62 15 GLU B C 1
ATOM 2589 O O . GLU B 1 15 ? 7.848 -23.156 -10.625 1 95.62 15 GLU B O 1
ATOM 2594 N N . THR B 1 16 ? 7.039 -22.172 -8.75 1 97.5 16 THR B N 1
ATOM 2595 C CA . THR B 1 16 ? 7.191 -20.812 -9.281 1 97.5 16 THR B CA 1
ATOM 2596 C C . THR B 1 16 ? 8.664 -20.5 -9.539 1 97.5 16 THR B C 1
ATOM 2598 O O . THR B 1 16 ? 9.008 -19.953 -10.586 1 97.5 16 THR B O 1
ATOM 2601 N N . GLY B 1 17 ? 9.523 -20.875 -8.602 1 97.5 17 GLY B N 1
ATOM 2602 C CA . GLY B 1 17 ? 10.945 -20.609 -8.734 1 97.5 17 GLY B CA 1
ATOM 2603 C C . GLY B 1 17 ? 11.562 -21.266 -9.953 1 97.5 17 GLY B C 1
ATOM 2604 O O . GLY B 1 17 ? 12.398 -20.672 -10.633 1 97.5 17 GLY B O 1
ATOM 2605 N N . ALA B 1 18 ? 11.18 -22.5 -10.188 1 96.75 18 ALA B N 1
ATOM 2606 C CA . ALA B 1 18 ? 11.688 -23.219 -11.359 1 96.75 18 ALA B CA 1
ATOM 2607 C C . ALA B 1 18 ? 11.25 -22.531 -12.648 1 96.75 18 ALA B C 1
ATOM 2609 O O . ALA B 1 18 ? 12.023 -22.438 -13.609 1 96.75 18 ALA B O 1
ATOM 2610 N N . SER B 1 19 ? 10 -22.109 -12.688 1 98.25 19 SER B N 1
ATOM 2611 C CA . SER B 1 19 ? 9.523 -21.359 -13.844 1 98.25 19 SER B CA 1
ATOM 2612 C C . SER B 1 19 ? 10.352 -20.094 -14.055 1 98.25 19 SER B C 1
ATOM 2614 O O . SER B 1 19 ? 10.758 -19.797 -15.18 1 98.25 19 SER B O 1
ATOM 2616 N N . ILE B 1 20 ? 10.633 -19.359 -12.961 1 98.75 20 ILE B N 1
ATOM 2617 C CA . ILE B 1 20 ? 11.398 -18.125 -13.039 1 98.75 20 ILE B CA 1
ATOM 2618 C C . ILE B 1 20 ? 12.812 -18.422 -13.531 1 98.75 20 ILE B C 1
ATOM 2620 O O . ILE B 1 20 ? 13.32 -17.734 -14.43 1 98.75 20 ILE B O 1
ATOM 2624 N N . LEU B 1 21 ? 13.438 -19.453 -12.977 1 98.31 21 LEU B N 1
ATOM 2625 C CA . LEU B 1 21 ? 14.773 -19.828 -13.414 1 98.31 21 LEU B CA 1
ATOM 2626 C C . LEU B 1 21 ? 14.797 -20.125 -14.906 1 98.31 21 LEU B C 1
ATOM 2628 O O . LEU B 1 21 ? 15.641 -19.609 -15.633 1 98.31 21 LEU B O 1
ATOM 2632 N N . ASN B 1 22 ? 13.859 -20.922 -15.406 1 98 22 ASN B N 1
ATOM 2633 C CA . ASN B 1 22 ? 13.773 -21.266 -16.828 1 98 22 ASN B CA 1
ATOM 2634 C C . ASN B 1 22 ? 13.609 -20.016 -17.688 1 98 22 ASN B C 1
ATOM 2636 O O . ASN B 1 22 ? 14.273 -19.891 -18.719 1 98 22 ASN B O 1
ATOM 2640 N N . GLY B 1 23 ? 12.727 -19.109 -17.266 1 98.25 23 GLY B N 1
ATOM 2641 C CA . GLY B 1 23 ? 12.5 -17.891 -18.016 1 98.25 23 GLY B CA 1
ATOM 2642 C C . GLY B 1 23 ? 13.734 -17.016 -18.094 1 98.25 23 GLY B C 1
ATOM 2643 O O . GLY B 1 23 ? 14.039 -16.453 -19.156 1 98.25 23 GLY B O 1
ATOM 2644 N N . LEU B 1 24 ? 14.445 -16.906 -16.984 1 98.38 24 LEU B N 1
ATOM 2645 C CA . LEU B 1 24 ? 15.664 -16.109 -16.953 1 98.38 24 LEU B CA 1
ATOM 2646 C C . LEU B 1 24 ? 16.719 -16.703 -17.875 1 98.38 24 LEU B C 1
ATOM 2648 O O . LEU B 1 24 ? 17.391 -15.992 -18.609 1 98.38 24 LEU B O 1
ATOM 2652 N N . GLN B 1 25 ? 16.844 -18 -17.844 1 97.31 25 GLN B N 1
ATOM 2653 C CA . GLN B 1 25 ? 17.828 -18.672 -18.672 1 97.31 25 GLN B CA 1
ATOM 2654 C C . GLN B 1 25 ? 17.453 -18.594 -20.156 1 97.31 25 GLN B C 1
ATOM 2656 O O . GLN B 1 25 ? 18.312 -18.344 -21 1 97.31 25 GLN B O 1
ATOM 2661 N N . GLU B 1 26 ? 16.219 -18.766 -20.422 1 97 26 GLU B N 1
ATOM 2662 C CA . GLU B 1 26 ? 15.742 -18.703 -21.797 1 97 26 GLU B CA 1
ATOM 2663 C C . GLU B 1 26 ? 16 -17.328 -22.406 1 97 26 GLU B C 1
ATOM 2665 O O . GLU B 1 26 ? 16.328 -17.219 -23.594 1 97 26 GLU B O 1
ATOM 2670 N N . SER B 1 27 ? 15.852 -16.312 -21.625 1 96.12 27 SER B N 1
ATOM 2671 C CA . SER B 1 27 ? 16.062 -14.953 -22.109 1 96.12 27 SER B CA 1
ATOM 2672 C C . SER B 1 27 ? 17.531 -14.727 -22.484 1 96.12 27 SER B C 1
ATOM 2674 O O . SER B 1 27 ? 17.828 -13.93 -23.375 1 96.12 27 SER B O 1
ATOM 2676 N N . GLY B 1 28 ? 18.422 -15.297 -21.734 1 95.69 28 GLY B N 1
ATOM 2677 C CA . GLY B 1 28 ? 19.859 -15.172 -21.984 1 95.69 28 GLY B CA 1
ATOM 2678 C C . GLY B 1 28 ? 20.422 -13.836 -21.547 1 95.69 28 GLY B C 1
ATOM 2679 O O . GLY B 1 28 ? 21.578 -13.531 -21.828 1 95.69 28 GLY B O 1
ATOM 2680 N N . ASN B 1 29 ? 19.672 -13.117 -20.797 1 96.44 29 ASN B N 1
ATOM 2681 C CA . ASN B 1 29 ? 20.062 -11.742 -20.516 1 96.44 29 ASN B CA 1
ATOM 2682 C C . ASN B 1 29 ? 20.625 -11.602 -19.109 1 96.44 29 ASN B C 1
ATOM 2684 O O . ASN B 1 29 ? 21.031 -10.508 -18.703 1 96.44 29 ASN B O 1
ATOM 2688 N N . PHE B 1 30 ? 20.75 -12.758 -18.375 1 98.06 30 PHE B N 1
ATOM 2689 C CA . PHE B 1 30 ? 21.078 -12.633 -16.953 1 98.06 30 PHE B CA 1
ATOM 2690 C C . PHE B 1 30 ? 22.172 -13.625 -16.562 1 98.06 30 PHE B C 1
ATOM 2692 O O . PHE B 1 30 ? 22.312 -14.68 -17.188 1 98.06 30 PHE B O 1
ATOM 2699 N N . ASP B 1 31 ? 22.906 -13.227 -15.594 1 97.75 31 ASP B N 1
ATOM 2700 C CA . ASP B 1 31 ? 23.734 -14.148 -14.82 1 97.75 31 ASP B CA 1
ATOM 2701 C C . ASP B 1 31 ? 23.016 -14.586 -13.547 1 97.75 31 ASP B C 1
ATOM 2703 O O . ASP B 1 31 ? 22.859 -13.797 -12.609 1 97.75 31 ASP B O 1
ATOM 2707 N N . VAL B 1 32 ? 22.625 -15.852 -13.539 1 98.25 32 VAL B N 1
ATOM 2708 C CA . VAL B 1 32 ? 21.734 -16.281 -12.477 1 98.25 32 VAL B CA 1
ATOM 2709 C C . VAL B 1 32 ? 22.5 -17.156 -11.477 1 98.25 32 VAL B C 1
ATOM 2711 O O . VAL B 1 32 ? 23.219 -18.062 -11.867 1 98.25 32 VAL B O 1
ATOM 2714 N N . GLU B 1 33 ? 22.359 -16.828 -10.211 1 98.25 33 GLU B N 1
ATOM 2715 C CA . GLU B 1 33 ? 22.766 -17.672 -9.102 1 98.25 33 GLU B CA 1
ATOM 2716 C C . GLU B 1 33 ? 21.594 -18.047 -8.203 1 98.25 33 GLU B C 1
ATOM 2718 O O . GLU B 1 33 ? 20.547 -17.391 -8.258 1 98.25 33 GLU B O 1
ATOM 2723 N N . VAL B 1 34 ? 21.812 -19.125 -7.469 1 97.75 34 VAL B N 1
ATOM 2724 C CA . VAL B 1 34 ? 20.672 -19.641 -6.727 1 97.75 34 VAL B CA 1
ATOM 2725 C C . VAL B 1 34 ? 21.016 -19.734 -5.242 1 97.75 34 VAL B C 1
ATOM 2727 O O . VAL B 1 34 ? 22.094 -20.203 -4.875 1 97.75 34 VAL B O 1
ATOM 2730 N N . LEU B 1 35 ? 20.109 -19.219 -4.453 1 96.5 35 LEU B N 1
ATOM 2731 C CA . LEU B 1 35 ? 20.172 -19.344 -3.002 1 96.5 35 LEU B CA 1
ATOM 2732 C C . LEU B 1 35 ? 19.281 -20.484 -2.516 1 96.5 35 LEU B C 1
ATOM 2734 O O . LEU B 1 35 ? 18.094 -20.547 -2.877 1 96.5 35 LEU B O 1
ATOM 2738 N N . VAL B 1 36 ? 19.859 -21.422 -1.799 1 93.62 36 VAL B N 1
ATOM 2739 C CA . VAL B 1 36 ? 19.078 -22.547 -1.278 1 93.62 36 VAL B CA 1
ATOM 2740 C C . VAL B 1 36 ? 19.328 -22.688 0.222 1 93.62 36 VAL B C 1
ATOM 2742 O O . VAL B 1 36 ? 20.328 -22.188 0.745 1 93.62 36 VAL B O 1
ATOM 2745 N N . ARG B 1 37 ? 18.406 -23.344 0.923 1 88.31 37 ARG B N 1
ATOM 2746 C CA . ARG B 1 37 ? 18.672 -23.734 2.305 1 88.31 37 ARG B CA 1
ATOM 2747 C C . ARG B 1 37 ? 19.766 -24.797 2.377 1 88.31 37 ARG B C 1
ATOM 2749 O O . ARG B 1 37 ? 19.828 -25.688 1.529 1 88.31 37 ARG B O 1
ATOM 2756 N N . PRO B 1 38 ? 20.453 -24.75 3.439 1 88.88 38 PRO B N 1
ATOM 2757 C CA . PRO B 1 38 ? 21.547 -25.719 3.543 1 88.88 38 PRO B CA 1
ATOM 2758 C C . PRO B 1 38 ? 21.047 -27.172 3.518 1 88.88 38 PRO B C 1
ATOM 2760 O O . PRO B 1 38 ? 21.656 -28.016 2.865 1 88.88 38 PRO B O 1
ATOM 2763 N N . ALA B 1 39 ? 19.953 -27.375 4.121 1 85.81 39 ALA B N 1
ATOM 2764 C CA . ALA B 1 39 ? 19.406 -28.719 4.188 1 85.81 39 ALA B CA 1
ATOM 2765 C C . ALA B 1 39 ? 18.984 -29.203 2.803 1 85.81 39 ALA B C 1
ATOM 2767 O O . ALA B 1 39 ? 18.922 -30.422 2.553 1 85.81 39 ALA B O 1
ATOM 2768 N N . SER B 1 40 ? 18.719 -28.312 1.922 1 85.12 40 SER B N 1
ATOM 2769 C CA . SER B 1 40 ? 18.234 -28.656 0.584 1 85.12 40 SER B CA 1
ATOM 2770 C C . SER B 1 40 ? 19.391 -28.844 -0.388 1 85.12 40 SER B C 1
ATOM 2772 O O . SER B 1 40 ? 19.203 -29.344 -1.5 1 85.12 40 SER B O 1
ATOM 2774 N N . ALA B 1 41 ? 20.578 -28.531 0.02 1 85.5 41 ALA B N 1
ATOM 2775 C CA . ALA B 1 41 ? 21.734 -28.5 -0.879 1 85.5 41 ALA B CA 1
ATOM 2776 C C . ALA B 1 41 ? 22.047 -29.891 -1.425 1 85.5 41 ALA B C 1
ATOM 2778 O O . ALA B 1 41 ? 22.578 -30.031 -2.529 1 85.5 41 ALA B O 1
ATOM 2779 N N . VAL B 1 42 ? 21.594 -30.875 -0.667 1 85.38 42 VAL B N 1
ATOM 2780 C CA . VAL B 1 42 ? 21.984 -32.219 -1.056 1 85.38 42 VAL B CA 1
ATOM 2781 C C . VAL B 1 42 ? 20.844 -32.875 -1.834 1 85.38 42 VAL B C 1
ATOM 2783 O O . VAL B 1 42 ? 21 -33.969 -2.369 1 85.38 42 VAL B O 1
ATOM 2786 N N . LYS B 1 43 ? 19.766 -32.188 -2.012 1 88.81 43 LYS B N 1
ATOM 2787 C CA . LYS B 1 43 ? 18.625 -32.75 -2.713 1 88.81 43 LYS B CA 1
ATOM 2788 C C . LYS B 1 43 ? 18.906 -32.875 -4.207 1 88.81 43 LYS B C 1
ATOM 2790 O O . LYS B 1 43 ? 19.625 -32.062 -4.781 1 88.81 43 LYS B O 1
ATOM 2795 N N . PRO B 1 44 ? 18.297 -33.844 -4.781 1 89.25 44 PRO B N 1
ATOM 2796 C CA . PRO B 1 44 ? 18.5 -34.062 -6.219 1 89.25 44 PRO B CA 1
ATOM 2797 C C . PRO B 1 44 ? 18.125 -32.844 -7.055 1 89.25 44 PRO B C 1
ATOM 2799 O O . PRO B 1 44 ? 18.781 -32.562 -8.062 1 89.25 44 PRO B O 1
ATOM 2802 N N . SER B 1 45 ? 17.141 -32.188 -6.68 1 88.56 45 SER B N 1
ATOM 2803 C CA . SER B 1 45 ? 16.719 -31.016 -7.434 1 88.56 45 SER B CA 1
ATOM 2804 C C . SER B 1 45 ? 17.812 -29.953 -7.465 1 88.56 45 SER B C 1
ATOM 2806 O O . SER B 1 45 ? 18 -29.281 -8.477 1 88.56 45 SER B O 1
ATOM 2808 N N . VAL B 1 46 ? 18.516 -29.797 -6.414 1 91.56 46 VAL B N 1
ATOM 2809 C CA . VAL B 1 46 ? 19.609 -28.828 -6.344 1 91.56 46 VAL B CA 1
ATOM 2810 C C . VAL B 1 46 ? 20.812 -29.328 -7.137 1 91.56 46 VAL B C 1
ATOM 2812 O O . VAL B 1 46 ? 21.484 -28.547 -7.812 1 91.56 46 VAL B O 1
ATOM 2815 N N . GLN B 1 47 ? 21.062 -30.609 -7.055 1 91.44 47 GLN B N 1
ATOM 2816 C CA . GLN B 1 47 ? 22.156 -31.188 -7.816 1 91.44 47 GLN B CA 1
ATOM 2817 C C . GLN B 1 47 ? 21.969 -30.969 -9.312 1 91.44 47 GLN B C 1
ATOM 2819 O O . GLN B 1 47 ? 22.922 -30.703 -10.039 1 91.44 47 GLN B O 1
ATOM 2824 N N . LYS B 1 48 ? 20.75 -31.078 -9.703 1 91.94 48 LYS B N 1
ATOM 2825 C CA . LYS B 1 48 ? 20.438 -30.844 -11.109 1 91.94 48 LYS B CA 1
ATOM 2826 C C . LYS B 1 48 ? 20.797 -29.422 -11.523 1 91.94 48 LYS B C 1
ATOM 2828 O O . LYS B 1 48 ? 21.25 -29.188 -12.641 1 91.94 48 LYS B O 1
ATOM 2833 N N . LEU B 1 49 ? 20.547 -28.516 -10.641 1 93.62 49 LEU B N 1
ATOM 2834 C CA . LEU B 1 49 ? 20.891 -27.125 -10.914 1 93.62 49 LEU B CA 1
ATOM 2835 C C . LEU B 1 49 ? 22.406 -26.938 -11.016 1 93.62 49 LEU B C 1
ATOM 2837 O O . LEU B 1 49 ? 22.875 -26.203 -11.883 1 93.62 49 LEU B O 1
ATOM 2841 N N . ARG B 1 50 ? 23.125 -27.625 -10.18 1 92.25 50 ARG B N 1
ATOM 2842 C CA . ARG B 1 50 ? 24.578 -27.578 -10.227 1 92.25 50 ARG B CA 1
ATOM 2843 C C . ARG B 1 50 ? 25.109 -28.125 -11.547 1 92.25 50 ARG B C 1
ATOM 2845 O O . ARG B 1 50 ? 26.047 -27.578 -12.117 1 92.25 50 ARG B O 1
ATOM 2852 N N . GLU B 1 51 ? 24.516 -29.109 -11.898 1 92.69 51 GLU B N 1
ATOM 2853 C CA . GLU B 1 51 ? 24.938 -29.766 -13.133 1 92.69 51 GLU B CA 1
ATOM 2854 C C . GLU B 1 51 ? 24.703 -28.875 -14.344 1 92.69 51 GLU B C 1
ATOM 2856 O O . GLU B 1 51 ? 25.375 -29.016 -15.367 1 92.69 51 GLU B O 1
ATOM 2861 N N . GLN B 1 52 ? 23.781 -28.016 -14.227 1 92.88 52 GLN B N 1
ATOM 2862 C CA . GLN B 1 52 ? 23.516 -27.047 -15.281 1 92.88 52 GLN B CA 1
ATOM 2863 C C . GLN B 1 52 ? 24.531 -25.922 -15.266 1 92.88 52 GLN B C 1
ATOM 2865 O O . GLN B 1 52 ? 24.484 -25.016 -16.109 1 92.88 52 GLN B O 1
ATOM 2870 N N . GLY B 1 53 ? 25.391 -25.875 -14.203 1 93.69 53 GLY B N 1
ATOM 2871 C CA . GLY B 1 53 ? 26.453 -24.891 -14.133 1 93.69 53 GLY B CA 1
ATOM 2872 C C . GLY B 1 53 ? 26.094 -23.688 -13.281 1 93.69 53 GLY B C 1
ATOM 2873 O O . GLY B 1 53 ? 26.812 -22.688 -13.273 1 93.69 53 GLY B O 1
ATOM 2874 N N . LEU B 1 54 ? 25.031 -23.781 -12.633 1 95.88 54 LEU B N 1
ATOM 2875 C CA . LEU B 1 54 ? 24.609 -22.656 -11.812 1 95.88 54 LEU B CA 1
ATOM 2876 C C . LEU B 1 54 ? 25.391 -22.609 -10.508 1 95.88 54 LEU B C 1
ATOM 2878 O O . LEU B 1 54 ? 25.672 -23.641 -9.906 1 95.88 54 LEU B O 1
ATOM 2882 N N . THR B 1 55 ? 25.781 -21.406 -10.109 1 96.38 55 THR B N 1
ATOM 2883 C CA . THR B 1 55 ? 26.344 -21.203 -8.773 1 96.38 55 THR B CA 1
ATOM 2884 C C . THR B 1 55 ? 25.25 -21.328 -7.711 1 96.38 55 THR B C 1
ATOM 2886 O O . THR B 1 55 ? 24.219 -20.672 -7.793 1 96.38 55 THR B O 1
ATOM 2889 N N . ILE B 1 56 ? 25.547 -22.203 -6.758 1 96.5 56 ILE B N 1
ATOM 2890 C CA . ILE B 1 56 ? 24.594 -22.453 -5.68 1 96.5 56 ILE B CA 1
ATOM 2891 C C . ILE B 1 56 ? 25.141 -21.906 -4.363 1 96.5 56 ILE B C 1
ATOM 2893 O O . ILE B 1 56 ? 26.297 -22.188 -4.004 1 96.5 56 ILE B O 1
ATOM 2897 N N . TRP B 1 57 ? 24.328 -21.141 -3.67 1 96.81 57 TRP B N 1
ATOM 2898 C CA . TRP B 1 57 ? 24.656 -20.625 -2.342 1 96.81 57 TRP B CA 1
ATOM 2899 C C . TRP B 1 57 ? 23.812 -21.312 -1.274 1 96.81 57 TRP B C 1
ATOM 2901 O O . TRP B 1 57 ? 22.625 -20.984 -1.107 1 96.81 57 TRP B O 1
ATOM 2911 N N . PRO B 1 58 ? 24.391 -22.25 -0.55 1 95.94 58 PRO B N 1
ATOM 2912 C CA . PRO B 1 58 ? 23.672 -22.844 0.579 1 95.94 58 PRO B CA 1
ATOM 2913 C C . PRO B 1 58 ? 23.75 -22 1.844 1 95.94 58 PRO B C 1
ATOM 2915 O O . PRO B 1 58 ? 24.719 -22.109 2.604 1 95.94 58 PRO B O 1
ATOM 2918 N N . VAL B 1 59 ? 22.781 -21.094 2.051 1 95.56 59 VAL B N 1
ATOM 2919 C CA . VAL B 1 59 ? 22.828 -20.156 3.164 1 95.56 59 VAL B CA 1
ATOM 2920 C C . VAL B 1 59 ? 21.5 -20.203 3.934 1 95.56 59 VAL B C 1
ATOM 2922 O O . VAL B 1 59 ? 20.422 -20.156 3.336 1 95.56 59 VAL B O 1
ATOM 2925 N N . ASP B 1 60 ? 21.656 -20.391 5.207 1 93.81 60 ASP B N 1
ATOM 2926 C CA . ASP B 1 60 ? 20.484 -20.25 6.062 1 93.81 60 ASP B CA 1
ATOM 2927 C C . ASP B 1 60 ? 19.984 -18.797 6.09 1 93.81 60 ASP B C 1
ATOM 2929 O O . ASP B 1 60 ? 20.797 -17.875 6.168 1 93.81 60 ASP B O 1
ATOM 2933 N N . LEU B 1 61 ? 18.719 -18.594 6.055 1 91.75 61 LEU B N 1
ATOM 2934 C CA . LEU B 1 61 ? 18.172 -17.234 5.996 1 91.75 61 LEU B CA 1
ATOM 2935 C C . LEU B 1 61 ? 18.391 -16.5 7.316 1 91.75 61 LEU B C 1
ATOM 2937 O O . LEU B 1 61 ? 18.25 -15.281 7.379 1 91.75 61 LEU B O 1
ATOM 2941 N N . ASP B 1 62 ? 18.766 -17.25 8.328 1 92 62 ASP B N 1
ATOM 2942 C CA . ASP B 1 62 ? 19.078 -16.625 9.609 1 92 62 ASP B CA 1
ATOM 2943 C C . ASP B 1 62 ? 20.547 -16.25 9.711 1 92 62 ASP B C 1
ATOM 2945 O O . ASP B 1 62 ? 20.969 -15.57 10.648 1 92 62 ASP B O 1
ATOM 2949 N N . ASP B 1 63 ? 21.297 -16.719 8.742 1 95.06 63 ASP B N 1
ATOM 2950 C CA . ASP B 1 63 ? 22.719 -16.406 8.695 1 95.06 63 ASP B CA 1
ATOM 2951 C C . ASP B 1 63 ? 22.984 -15.117 7.926 1 95.06 63 ASP B C 1
ATOM 2953 O O . ASP B 1 63 ? 23.281 -15.156 6.734 1 95.06 63 ASP B O 1
ATOM 2957 N N . PHE B 1 64 ? 23 -14.047 8.648 1 95.75 64 PHE B N 1
ATOM 2958 C CA . PHE B 1 64 ? 23.109 -12.734 8.023 1 95.75 64 PHE B CA 1
ATOM 2959 C C . PHE B 1 64 ? 24.438 -12.594 7.273 1 95.75 64 PHE B C 1
ATOM 2961 O O . PHE B 1 64 ? 24.469 -12.078 6.156 1 95.75 64 PHE B O 1
ATOM 2968 N N . LYS B 1 65 ? 25.516 -13 7.859 1 96.56 65 LYS B N 1
ATOM 2969 C CA . LYS B 1 65 ? 26.828 -12.914 7.215 1 96.56 65 LYS B CA 1
ATOM 2970 C C . LYS B 1 65 ? 26.844 -13.703 5.914 1 96.56 65 LYS B C 1
ATOM 2972 O O . LYS B 1 65 ? 27.406 -13.242 4.91 1 96.56 65 LYS B O 1
ATOM 2977 N N . GLY B 1 66 ? 26.297 -14.891 5.953 1 97.06 66 GLY B N 1
ATOM 2978 C CA . GLY B 1 66 ? 26.188 -15.688 4.746 1 97.06 66 GLY B CA 1
ATOM 2979 C C . GLY B 1 66 ? 25.359 -15.031 3.664 1 97.06 66 GLY B C 1
ATOM 2980 O O . GLY B 1 66 ? 25.719 -15.078 2.484 1 97.06 66 GLY B O 1
ATOM 2981 N N . LEU B 1 67 ? 24.266 -14.438 4.066 1 97.5 67 LEU B N 1
ATOM 2982 C CA . LEU B 1 67 ? 23.391 -13.742 3.121 1 97.5 67 LEU B CA 1
ATOM 2983 C C . LEU B 1 67 ? 24.141 -12.578 2.463 1 97.5 67 LEU B C 1
ATOM 2985 O O . LEU B 1 67 ? 24.031 -12.375 1.252 1 97.5 67 LEU B O 1
ATOM 2989 N N . VAL B 1 68 ? 24.859 -11.836 3.283 1 97.81 68 VAL B N 1
ATOM 2990 C CA . VAL B 1 68 ? 25.625 -10.695 2.764 1 97.81 68 VAL B CA 1
ATOM 2991 C C . VAL B 1 68 ? 26.641 -11.18 1.743 1 97.81 68 VAL B C 1
ATOM 2993 O O . VAL B 1 68 ? 26.797 -10.586 0.672 1 97.81 68 VAL B O 1
ATOM 2996 N N . SER B 1 69 ? 27.297 -12.281 2.039 1 97.5 69 SER B N 1
ATOM 2997 C CA . SER B 1 69 ? 28.281 -12.844 1.126 1 97.5 69 SER B CA 1
ATOM 2998 C C . SER B 1 69 ? 27.641 -13.266 -0.192 1 97.5 69 SER B C 1
ATOM 3000 O O . SER B 1 69 ? 28.141 -12.938 -1.268 1 97.5 69 SER B O 1
ATOM 3002 N N . ALA B 1 70 ? 26.547 -13.914 -0.121 1 97.12 70 ALA B N 1
ATOM 3003 C CA . ALA B 1 70 ? 25.859 -14.422 -1.301 1 97.12 70 ALA B CA 1
ATOM 3004 C C . ALA B 1 70 ? 25.312 -13.281 -2.154 1 97.12 70 ALA B C 1
ATOM 3006 O O . ALA B 1 70 ? 25.25 -13.391 -3.381 1 97.12 70 ALA B O 1
ATOM 3007 N N . MET B 1 71 ? 25 -12.195 -1.577 1 97.56 71 MET B N 1
ATOM 3008 C CA . MET B 1 71 ? 24.266 -11.125 -2.252 1 97.56 71 MET B CA 1
ATOM 3009 C C . MET B 1 71 ? 25.234 -10.07 -2.791 1 97.56 71 MET B C 1
ATOM 3011 O O . MET B 1 71 ? 24.844 -9.203 -3.572 1 97.56 71 MET B O 1
ATOM 3015 N N . THR B 1 72 ? 26.484 -10.094 -2.26 1 97.75 72 THR B N 1
ATOM 3016 C CA . THR B 1 72 ? 27.469 -9.125 -2.732 1 97.75 72 THR B CA 1
ATOM 3017 C C . THR B 1 72 ? 27.594 -9.18 -4.25 1 97.75 72 THR B C 1
ATOM 3019 O O . THR B 1 72 ? 27.812 -10.242 -4.824 1 97.75 72 THR B O 1
ATOM 3022 N N . GLY B 1 73 ? 27.359 -8.078 -4.965 1 97.38 73 GLY B N 1
ATOM 3023 C CA . GLY B 1 73 ? 27.469 -7.98 -6.41 1 97.38 73 GLY B CA 1
ATOM 3024 C C . GLY B 1 73 ? 26.156 -8.273 -7.117 1 97.38 73 GLY B C 1
ATOM 3025 O O . GLY B 1 73 ? 26.062 -8.164 -8.344 1 97.38 73 GLY B O 1
ATOM 3026 N N . THR B 1 74 ? 25.125 -8.664 -6.395 1 98.19 74 THR B N 1
ATOM 3027 C CA . THR B 1 74 ? 23.812 -8.984 -6.965 1 98.19 74 THR B CA 1
ATOM 3028 C C . THR B 1 74 ? 23.094 -7.711 -7.402 1 98.19 74 THR B C 1
ATOM 3030 O O . THR B 1 74 ? 23.031 -6.734 -6.648 1 98.19 74 THR B O 1
ATOM 3033 N N . ASP B 1 75 ? 22.594 -7.734 -8.602 1 98.56 75 ASP B N 1
ATOM 3034 C CA . ASP B 1 75 ? 21.812 -6.605 -9.094 1 98.56 75 ASP B CA 1
ATOM 3035 C C . ASP B 1 75 ? 20.344 -6.766 -8.727 1 98.56 75 ASP B C 1
ATOM 3037 O O . ASP B 1 75 ? 19.703 -5.816 -8.273 1 98.56 75 ASP B O 1
ATOM 3041 N N . ILE B 1 76 ? 19.844 -7.969 -8.93 1 98.81 76 ILE B N 1
ATOM 3042 C CA . ILE B 1 76 ? 18.422 -8.227 -8.727 1 98.81 76 ILE B CA 1
ATOM 3043 C C . ILE B 1 76 ? 18.234 -9.438 -7.816 1 98.81 76 ILE B C 1
ATOM 3045 O O . ILE B 1 76 ? 18.844 -10.492 -8.055 1 98.81 76 ILE B O 1
ATOM 3049 N N . LEU B 1 77 ? 17.5 -9.281 -6.766 1 98.81 77 LEU B N 1
ATOM 3050 C CA . LEU B 1 77 ? 17.109 -10.375 -5.875 1 98.81 77 LEU B CA 1
ATOM 3051 C C . LEU B 1 77 ? 15.672 -10.805 -6.145 1 98.81 77 LEU B C 1
ATOM 3053 O O . LEU B 1 77 ? 14.758 -9.977 -6.137 1 98.81 77 LEU B O 1
ATOM 3057 N N . ILE B 1 78 ? 15.445 -12.07 -6.438 1 98.81 78 ILE B N 1
ATOM 3058 C CA . ILE B 1 78 ? 14.109 -12.617 -6.633 1 98.81 78 ILE B CA 1
ATOM 3059 C C . ILE B 1 78 ? 13.828 -13.688 -5.582 1 98.81 78 ILE B C 1
ATOM 3061 O O . ILE B 1 78 ? 14.633 -14.609 -5.398 1 98.81 78 ILE B O 1
ATOM 3065 N N . SER B 1 79 ? 12.758 -13.516 -4.898 1 98.25 79 SER B N 1
ATOM 3066 C CA . SER B 1 79 ? 12.359 -14.5 -3.898 1 98.25 79 SER B CA 1
ATOM 3067 C C . SER B 1 79 ? 11.094 -15.234 -4.324 1 98.25 79 SER B C 1
ATOM 3069 O O . SER B 1 79 ? 10.07 -14.602 -4.617 1 98.25 79 SER B O 1
ATOM 3071 N N . ALA B 1 80 ? 11.102 -16.469 -4.43 1 96.75 80 ALA B N 1
ATOM 3072 C CA . ALA B 1 80 ? 9.961 -17.359 -4.633 1 96.75 80 ALA B CA 1
ATOM 3073 C C . ALA B 1 80 ? 9.906 -18.438 -3.547 1 96.75 80 ALA B C 1
ATOM 3075 O O . ALA B 1 80 ? 9.812 -19.625 -3.848 1 96.75 80 ALA B O 1
ATOM 3076 N N . ILE B 1 81 ? 9.883 -17.969 -2.359 1 91.75 81 ILE B N 1
ATOM 3077 C CA . ILE B 1 81 ? 9.938 -18.859 -1.197 1 91.75 81 ILE B CA 1
ATOM 3078 C C . ILE B 1 81 ? 8.531 -19.312 -0.83 1 91.75 81 ILE B C 1
ATOM 3080 O O . ILE B 1 81 ? 7.543 -18.688 -1.23 1 91.75 81 ILE B O 1
ATOM 3084 N N . GLY B 1 82 ? 8.414 -20.391 -0.097 1 86.88 82 GLY B N 1
ATOM 3085 C CA . GLY B 1 82 ? 7.125 -20.938 0.302 1 86.88 82 GLY B CA 1
ATOM 3086 C C . GLY B 1 82 ? 6.434 -20.109 1.374 1 86.88 82 GLY B C 1
ATOM 3087 O O . GLY B 1 82 ? 7.082 -19.328 2.074 1 86.88 82 GLY B O 1
ATOM 3088 N N . PRO B 1 83 ? 5.191 -20.297 1.561 1 84.56 83 PRO B N 1
ATOM 3089 C CA . PRO B 1 83 ? 4.383 -19.453 2.455 1 84.56 83 PRO B CA 1
ATOM 3090 C C . PRO B 1 83 ? 4.777 -19.609 3.922 1 84.56 83 PRO B C 1
ATOM 3092 O O . PRO B 1 83 ? 4.531 -18.719 4.73 1 84.56 83 PRO B O 1
ATOM 3095 N N . ASN B 1 84 ? 5.375 -20.688 4.258 1 82.25 84 ASN B N 1
ATOM 3096 C CA . ASN B 1 84 ? 5.691 -20.938 5.664 1 82.25 84 ASN B CA 1
ATOM 3097 C C . ASN B 1 84 ? 6.891 -20.109 6.117 1 82.25 84 ASN B C 1
ATOM 3099 O O . ASN B 1 84 ? 7.109 -19.938 7.32 1 82.25 84 ASN B O 1
ATOM 3103 N N . ASP B 1 85 ? 7.617 -19.594 5.141 1 84.62 85 ASP B N 1
ATOM 3104 C CA . ASP B 1 85 ? 8.844 -18.891 5.496 1 84.62 85 ASP B CA 1
ATOM 3105 C C . ASP B 1 85 ? 8.828 -17.453 4.98 1 84.62 85 ASP B C 1
ATOM 3107 O O . ASP B 1 85 ? 9.875 -16.828 4.859 1 84.62 85 ASP B O 1
ATOM 3111 N N . LEU B 1 86 ? 7.707 -16.969 4.785 1 89.06 86 LEU B N 1
ATOM 3112 C CA . LEU B 1 86 ? 7.562 -15.672 4.117 1 89.06 86 LEU B CA 1
ATOM 3113 C C . LEU B 1 86 ? 8.25 -14.57 4.918 1 89.06 86 LEU B C 1
ATOM 3115 O O . LEU B 1 86 ? 8.953 -13.734 4.352 1 89.06 86 LEU B O 1
ATOM 3119 N N . LEU B 1 87 ? 8.117 -14.602 6.203 1 90.62 87 LEU B N 1
ATOM 3120 C CA . LEU B 1 87 ? 8.57 -13.484 7.02 1 90.62 87 LEU B CA 1
ATOM 3121 C C . LEU B 1 87 ? 10.078 -13.516 7.207 1 90.62 87 LEU B C 1
ATOM 3123 O O . LEU B 1 87 ? 10.688 -12.516 7.582 1 90.62 87 LEU B O 1
ATOM 3127 N N . GLN B 1 88 ? 10.68 -14.664 6.879 1 90.31 88 GLN B N 1
ATOM 3128 C CA . GLN B 1 88 ? 12.133 -14.758 6.926 1 90.31 88 GLN B CA 1
ATOM 3129 C C . GLN B 1 88 ? 12.773 -13.875 5.855 1 90.31 88 GLN B C 1
ATOM 3131 O O . GLN B 1 88 ? 13.969 -13.57 5.934 1 90.31 88 GLN B O 1
ATOM 3136 N N . GLN B 1 89 ? 11.977 -13.461 4.953 1 93.25 89 GLN B N 1
ATOM 3137 C CA . GLN B 1 89 ? 12.461 -12.578 3.9 1 93.25 89 GLN B C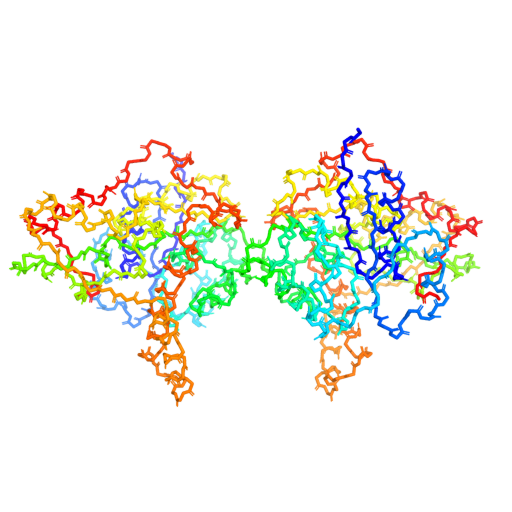A 1
ATOM 3138 C C . GLN B 1 89 ? 12.961 -11.258 4.48 1 93.25 89 GLN B C 1
ATOM 3140 O O . GLN B 1 89 ? 13.781 -10.57 3.863 1 93.25 89 GLN B O 1
ATOM 3145 N N . LYS B 1 90 ? 12.469 -10.891 5.625 1 94 90 LYS B N 1
ATOM 3146 C CA . LYS B 1 90 ? 12.867 -9.617 6.211 1 94 90 LYS B CA 1
ATOM 3147 C C . LYS B 1 90 ? 14.367 -9.562 6.445 1 94 90 LYS B C 1
ATOM 3149 O O . LYS B 1 90 ? 15 -8.523 6.242 1 94 90 LYS B O 1
ATOM 3154 N N . LYS B 1 91 ? 14.953 -10.703 6.848 1 93.62 91 LYS B N 1
ATOM 3155 C CA . LYS B 1 91 ? 16.406 -10.766 6.996 1 93.62 91 LYS B CA 1
ATOM 3156 C C . LYS B 1 91 ? 17.094 -10.68 5.641 1 93.62 91 LYS B C 1
ATOM 3158 O O . LYS B 1 91 ? 18.156 -10.047 5.516 1 93.62 91 LYS B O 1
ATOM 3163 N N . LEU B 1 92 ? 16.5 -11.344 4.715 1 96.25 92 LEU B N 1
ATOM 3164 C CA . LEU B 1 92 ? 16.984 -11.289 3.342 1 96.25 92 LEU B CA 1
ATOM 3165 C C . LEU B 1 92 ? 17.016 -9.852 2.84 1 96.25 92 LEU B C 1
ATOM 3167 O O . LEU B 1 92 ? 17.984 -9.438 2.189 1 96.25 92 LEU B O 1
ATOM 3171 N N . LEU B 1 93 ? 16 -9.062 3.184 1 97.69 93 LEU B N 1
ATOM 3172 C CA . LEU B 1 93 ? 15.875 -7.684 2.719 1 97.69 93 LEU B CA 1
ATOM 3173 C C . LEU B 1 93 ? 16.906 -6.781 3.391 1 97.69 93 LEU B C 1
ATOM 3175 O O . LEU B 1 93 ? 17.406 -5.836 2.771 1 97.69 93 LEU B O 1
ATOM 3179 N N . GLN B 1 94 ? 17.234 -7.055 4.652 1 97.5 94 GLN B N 1
ATOM 3180 C CA . GLN B 1 94 ? 18.281 -6.301 5.332 1 97.5 94 GLN B CA 1
ATOM 3181 C C . GLN B 1 94 ? 19.625 -6.484 4.641 1 97.5 94 GLN B C 1
ATOM 3183 O O . GLN B 1 94 ? 20.375 -5.523 4.465 1 97.5 94 GLN B O 1
ATOM 3188 N N . ALA B 1 95 ? 19.891 -7.727 4.273 1 97.94 95 ALA B N 1
ATOM 3189 C CA . ALA B 1 95 ? 21.125 -8.016 3.543 1 97.94 95 ALA B CA 1
ATOM 3190 C C . ALA B 1 95 ? 21.125 -7.336 2.174 1 97.94 95 ALA B C 1
ATOM 3192 O O . ALA B 1 95 ? 22.141 -6.812 1.733 1 97.94 95 ALA B O 1
ATOM 3193 N N . ALA B 1 96 ? 19.984 -7.348 1.499 1 98.44 96 ALA B N 1
ATOM 3194 C CA . ALA B 1 96 ? 19.844 -6.695 0.198 1 98.44 96 ALA B CA 1
ATOM 3195 C C . ALA B 1 96 ? 20.141 -5.203 0.298 1 98.44 96 ALA B C 1
ATOM 3197 O O . ALA B 1 96 ? 20.844 -4.648 -0.542 1 98.44 96 ALA B O 1
ATOM 3198 N N . LYS B 1 97 ? 19.594 -4.59 1.323 1 98.12 97 LYS B N 1
ATOM 3199 C CA . LYS B 1 97 ? 19.844 -3.168 1.55 1 98.12 97 LYS B CA 1
ATOM 3200 C C . LYS B 1 97 ? 21.328 -2.895 1.757 1 98.12 97 LYS B C 1
ATOM 3202 O O . LYS B 1 97 ? 21.891 -1.99 1.137 1 98.12 97 LYS B O 1
ATOM 3207 N N . LEU B 1 98 ? 21.953 -3.678 2.58 1 97.81 98 LEU B N 1
ATOM 3208 C CA . LEU B 1 98 ? 23.359 -3.486 2.941 1 97.81 98 LEU B CA 1
ATOM 3209 C C . LEU B 1 98 ? 24.266 -3.668 1.728 1 97.81 98 LEU B C 1
ATOM 3211 O O . LEU B 1 98 ? 25.234 -2.938 1.563 1 97.81 98 LEU B O 1
ATOM 3215 N N . THR B 1 99 ? 23.938 -4.645 0.878 1 98.19 99 THR B N 1
ATOM 3216 C CA . THR B 1 99 ? 24.828 -5.004 -0.224 1 98.19 99 THR B CA 1
ATOM 3217 C C . THR B 1 99 ? 24.516 -4.164 -1.462 1 98.19 99 THR B C 1
ATOM 3219 O O . THR B 1 99 ? 25.234 -4.25 -2.467 1 98.19 99 THR B O 1
ATOM 3222 N N . GLY B 1 100 ? 23.406 -3.377 -1.454 1 98 100 GLY B N 1
ATOM 3223 C CA . GLY B 1 100 ? 23.109 -2.453 -2.539 1 98 100 GLY B CA 1
ATOM 3224 C C . GLY B 1 100 ? 22.391 -3.105 -3.701 1 98 100 GLY B C 1
ATOM 3225 O O . GLY B 1 100 ? 22.594 -2.729 -4.855 1 98 100 GLY B O 1
ATOM 3226 N N . VAL B 1 101 ? 21.641 -4.133 -3.459 1 98.38 101 VAL B N 1
ATOM 3227 C CA . VAL B 1 101 ? 20.781 -4.727 -4.484 1 98.38 101 VAL B CA 1
ATOM 3228 C C . VAL B 1 101 ? 19.953 -3.637 -5.16 1 98.38 101 VAL B C 1
ATOM 3230 O O . VAL B 1 101 ? 19.375 -2.779 -4.484 1 98.38 101 VAL B O 1
ATOM 3233 N N . LYS B 1 102 ? 19.859 -3.709 -6.426 1 98.25 102 LYS B N 1
ATOM 3234 C CA . LYS B 1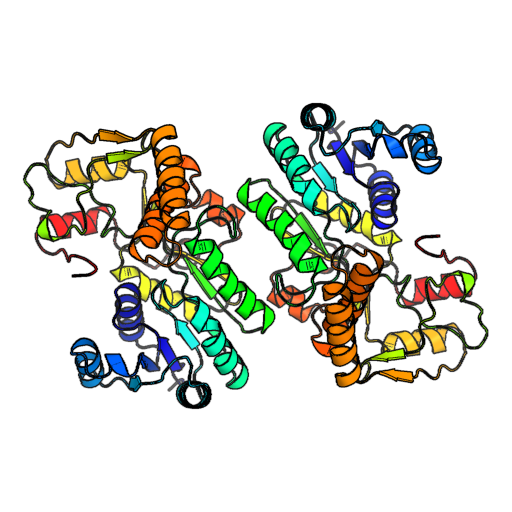 102 ? 19.266 -2.611 -7.188 1 98.25 102 LYS B CA 1
ATOM 3235 C C . LYS B 1 102 ? 17.766 -2.795 -7.344 1 98.25 102 LYS B C 1
ATOM 3237 O O . LYS B 1 102 ? 17.047 -1.832 -7.609 1 98.25 102 LYS B O 1
ATOM 3242 N N . ARG B 1 103 ? 17.344 -4.031 -7.219 1 98.69 103 ARG B N 1
ATOM 3243 C CA . ARG B 1 103 ? 15.922 -4.312 -7.352 1 98.69 103 ARG B CA 1
ATOM 3244 C C . ARG B 1 103 ? 15.555 -5.621 -6.66 1 98.69 103 ARG B C 1
ATOM 3246 O O . ARG B 1 103 ? 16.266 -6.625 -6.805 1 98.69 103 ARG B O 1
ATOM 3253 N N . VAL B 1 104 ? 14.508 -5.586 -5.93 1 98.81 104 VAL B N 1
ATOM 3254 C CA . VAL B 1 104 ? 14.016 -6.781 -5.25 1 98.81 104 VAL B CA 1
ATOM 3255 C C . VAL B 1 104 ? 12.664 -7.184 -5.836 1 98.81 104 VAL B C 1
ATOM 3257 O O . VAL B 1 104 ? 11.773 -6.348 -6 1 98.81 104 VAL B O 1
ATOM 3260 N N . ILE B 1 105 ? 12.492 -8.391 -6.199 1 98.88 105 ILE B N 1
ATOM 3261 C CA . ILE B 1 105 ? 11.211 -9.023 -6.492 1 98.88 105 ILE B CA 1
ATOM 3262 C C . ILE B 1 105 ? 10.82 -9.945 -5.34 1 98.88 105 ILE B C 1
ATOM 3264 O O . ILE B 1 105 ? 11.305 -11.078 -5.246 1 98.88 105 ILE B O 1
ATOM 3268 N N . PRO B 1 106 ? 9.977 -9.469 -4.469 1 98.38 106 PRO B N 1
ATOM 3269 C CA . PRO B 1 106 ? 9.602 -10.32 -3.33 1 98.38 106 PRO B CA 1
ATOM 3270 C C . PRO B 1 106 ? 8.703 -11.484 -3.732 1 98.38 106 PRO B C 1
ATOM 3272 O O . PRO B 1 106 ? 8.188 -11.516 -4.852 1 98.38 106 PRO B O 1
ATOM 3275 N N . CYS B 1 107 ? 8.531 -12.391 -2.85 1 97.5 107 CYS B N 1
ATOM 3276 C CA . CYS B 1 107 ? 7.629 -13.508 -3.102 1 97.5 107 CYS B CA 1
ATOM 3277 C C . CYS B 1 107 ? 6.176 -13.047 -3.084 1 97.5 107 CYS B C 1
ATOM 3279 O O . CYS B 1 107 ? 5.531 -13.062 -2.035 1 97.5 107 CYS B O 1
ATOM 3281 N N . ALA B 1 108 ? 5.664 -12.664 -4.141 1 95.75 108 ALA B N 1
ATOM 3282 C CA . ALA B 1 108 ? 4.27 -12.297 -4.355 1 95.75 108 ALA B CA 1
ATOM 3283 C C . ALA B 1 108 ? 3.525 -13.383 -5.129 1 95.75 108 ALA B C 1
ATOM 3285 O O . ALA B 1 108 ? 2.771 -14.164 -4.543 1 95.75 108 ALA B O 1
ATOM 3286 N N . PHE B 1 109 ? 3.617 -13.555 -6.258 1 97.69 109 PHE B N 1
ATOM 3287 C CA . PHE B 1 109 ? 3.152 -14.484 -7.281 1 97.69 109 PHE B CA 1
ATOM 3288 C C . PHE B 1 109 ? 1.814 -15.102 -6.883 1 97.69 109 PHE B C 1
ATOM 3290 O O . PHE B 1 109 ? 1.649 -16.328 -6.93 1 97.69 109 PHE B O 1
ATOM 3297 N N . THR B 1 110 ? 0.891 -14.25 -6.406 1 97.62 110 THR B N 1
ATOM 3298 C CA . THR B 1 110 ? -0.452 -14.672 -6.023 1 97.62 110 THR B CA 1
ATOM 3299 C C . THR B 1 110 ? -1.504 -13.969 -6.875 1 97.62 110 THR B C 1
ATOM 3301 O O . THR B 1 110 ? -1.182 -13.398 -7.922 1 97.62 110 THR B O 1
ATOM 3304 N N . THR B 1 111 ? -2.74 -14.156 -6.52 1 98.62 111 THR B N 1
ATOM 3305 C CA . THR B 1 111 ? -3.832 -13.414 -7.148 1 98.62 111 THR B CA 1
ATOM 3306 C C . THR B 1 111 ? -3.852 -11.969 -6.668 1 98.62 111 THR B C 1
ATOM 3308 O O . THR B 1 111 ? -3.35 -11.656 -5.586 1 98.62 111 THR B O 1
ATOM 3311 N N . VAL B 1 112 ? -4.367 -11.109 -7.5 1 98.75 112 VAL B N 1
ATOM 3312 C CA . VAL B 1 112 ? -4.652 -9.742 -7.074 1 98.75 112 VAL B CA 1
ATOM 3313 C C . VAL B 1 112 ? -5.66 -9.758 -5.926 1 98.75 112 VAL B C 1
ATOM 3315 O O . VAL B 1 112 ? -6.676 -10.461 -5.992 1 98.75 112 VAL B O 1
ATOM 3318 N N . ALA B 1 113 ? -5.418 -9.086 -4.887 1 98.62 113 ALA B N 1
ATOM 3319 C CA . ALA B 1 113 ? -6.297 -8.977 -3.727 1 98.62 113 ALA B CA 1
ATOM 3320 C C . ALA B 1 113 ? -6.004 -7.703 -2.938 1 98.62 113 ALA B C 1
ATOM 3322 O O . ALA B 1 113 ? -4.98 -7.051 -3.156 1 98.62 113 ALA B O 1
ATOM 3323 N N . ALA B 1 114 ? -6.895 -7.332 -2.061 1 98.25 114 ALA B N 1
ATOM 3324 C CA . ALA B 1 114 ? -6.66 -6.199 -1.172 1 98.25 114 ALA B CA 1
ATOM 3325 C C . ALA B 1 114 ? -5.414 -6.418 -0.318 1 98.25 114 ALA B C 1
ATOM 3327 O O . ALA B 1 114 ? -5.109 -7.551 0.062 1 98.25 114 ALA B O 1
ATOM 3328 N N . PRO B 1 115 ? -4.773 -5.324 0.031 1 97.75 115 PRO B N 1
ATOM 3329 C CA . PRO B 1 115 ? -3.551 -5.469 0.823 1 97.75 115 PRO B CA 1
ATOM 3330 C C . PRO B 1 115 ? -3.805 -6.094 2.191 1 97.75 115 PRO B C 1
ATOM 3332 O O . PRO B 1 115 ? -2.91 -6.723 2.764 1 97.75 115 PRO B O 1
ATOM 3335 N N . THR B 1 116 ? -5.016 -5.906 2.758 1 97.31 116 THR B N 1
ATOM 3336 C CA . THR B 1 116 ? -5.324 -6.484 4.059 1 97.31 116 THR B CA 1
ATOM 3337 C C . THR B 1 116 ? -6.789 -6.898 4.137 1 97.31 116 THR B C 1
ATOM 3339 O O . THR B 1 116 ? -7.656 -6.242 3.561 1 97.31 116 THR B O 1
ATOM 3342 N N . GLY B 1 117 ? -6.957 -8 4.82 1 96.69 117 GLY B N 1
ATOM 3343 C CA . GLY B 1 117 ? -8.32 -8.32 5.219 1 96.69 117 GLY B CA 1
ATOM 3344 C C . GLY B 1 117 ? -8.938 -9.422 4.383 1 96.69 117 GLY B C 1
ATOM 3345 O O . GLY B 1 117 ? -9.758 -10.203 4.883 1 96.69 117 GLY B O 1
ATOM 3346 N N . ALA B 1 118 ? -8.523 -9.562 3.1 1 98.12 118 ALA B N 1
ATOM 3347 C CA . ALA B 1 118 ? -9.195 -10.5 2.207 1 98.12 118 ALA B CA 1
ATOM 3348 C C . ALA B 1 118 ? -8.57 -11.891 2.301 1 98.12 118 ALA B C 1
ATOM 3350 O O . ALA B 1 118 ? -9.281 -12.898 2.287 1 98.12 118 ALA B O 1
ATOM 3351 N N . MET B 1 119 ? -7.285 -11.93 2.346 1 98.25 119 MET B N 1
ATOM 3352 C CA . MET B 1 119 ? -6.535 -13.18 2.377 1 98.25 119 MET B CA 1
ATOM 3353 C C . MET B 1 119 ? -5.398 -13.109 3.387 1 98.25 119 MET B C 1
ATOM 3355 O O . MET B 1 119 ? -4.531 -12.234 3.293 1 98.25 119 MET B O 1
ATOM 3359 N N . LEU B 1 120 ? -5.383 -14.109 4.27 1 96.94 120 LEU B N 1
ATOM 3360 C CA . LEU B 1 120 ? -4.312 -14.188 5.262 1 96.94 120 LEU B CA 1
ATOM 3361 C C . LEU B 1 120 ? -2.947 -14.234 4.586 1 96.94 120 LEU B C 1
ATOM 3363 O O . LEU B 1 120 ? -2.01 -13.562 5.027 1 96.94 120 LEU B O 1
ATOM 3367 N N . LEU B 1 121 ? -2.836 -15 3.541 1 96.88 121 LEU B N 1
ATOM 3368 C CA . LEU B 1 121 ? -1.586 -15.109 2.797 1 96.88 121 LEU B CA 1
ATOM 3369 C C . LEU B 1 121 ? -1.163 -13.75 2.24 1 96.88 121 LEU B C 1
ATOM 3371 O O . LEU B 1 121 ? 0.006 -13.375 2.338 1 96.88 121 LEU B O 1
ATOM 3375 N N . ARG B 1 122 ? -2.053 -13.016 1.658 1 97.94 122 ARG B N 1
ATOM 3376 C CA . ARG B 1 122 ? -1.766 -11.688 1.135 1 97.94 122 ARG B CA 1
ATOM 3377 C C . ARG B 1 122 ? -1.341 -10.742 2.252 1 97.94 122 ARG B C 1
ATOM 3379 O O . ARG B 1 122 ? -0.4 -9.961 2.086 1 97.94 122 ARG B O 1
ATOM 3386 N N . ASP B 1 123 ? -2.045 -10.82 3.412 1 97.31 123 ASP B N 1
ATOM 3387 C CA . ASP B 1 123 ? -1.677 -10 4.562 1 97.31 123 ASP B CA 1
ATOM 3388 C C . ASP B 1 123 ? -0.212 -10.211 4.941 1 97.31 123 ASP B C 1
ATOM 3390 O O . ASP B 1 123 ? 0.516 -9.25 5.188 1 97.31 123 ASP B O 1
ATOM 3394 N N . GLU B 1 124 ? 0.156 -11.43 4.949 1 96.25 124 GLU B N 1
ATOM 3395 C CA . GLU B 1 124 ? 1.524 -11.781 5.32 1 96.25 124 GLU B CA 1
ATOM 3396 C C . GLU B 1 124 ? 2.521 -11.289 4.277 1 96.25 124 GLU B C 1
ATOM 3398 O O . GLU B 1 124 ? 3.594 -10.781 4.621 1 96.25 124 GLU B O 1
ATOM 3403 N N . LYS B 1 125 ? 2.219 -11.438 3.064 1 97.75 125 LYS B N 1
ATOM 3404 C CA . LYS B 1 125 ? 3.1 -10.961 2.004 1 97.75 125 LYS B CA 1
ATOM 3405 C C . LYS B 1 125 ? 3.221 -9.438 2.035 1 97.75 125 LYS B C 1
ATOM 3407 O O . LYS B 1 125 ? 4.293 -8.891 1.766 1 97.75 125 LYS B O 1
ATOM 3412 N N . GLU B 1 126 ? 2.146 -8.773 2.395 1 97.75 126 GLU B N 1
ATOM 3413 C CA . GLU B 1 126 ? 2.162 -7.316 2.477 1 97.75 126 GLU B CA 1
ATOM 3414 C C . GLU B 1 126 ? 3.117 -6.836 3.566 1 97.75 126 GLU B C 1
ATOM 3416 O O . GLU B 1 126 ? 3.717 -5.766 3.445 1 97.75 126 GLU B O 1
ATOM 3421 N N . GLU B 1 127 ? 3.27 -7.621 4.582 1 97.31 127 GLU B N 1
ATOM 3422 C CA . GLU B 1 127 ? 4.27 -7.281 5.594 1 97.31 127 GLU B CA 1
ATOM 3423 C C . GLU B 1 127 ? 5.664 -7.195 4.98 1 97.31 127 GLU B C 1
ATOM 3425 O O . GLU B 1 127 ? 6.449 -6.312 5.336 1 97.31 127 GLU B O 1
ATOM 3430 N N . VAL B 1 128 ? 5.93 -8.086 4.086 1 97.81 128 VAL B N 1
ATOM 3431 C CA . VAL B 1 128 ? 7.227 -8.117 3.418 1 97.81 128 VAL B CA 1
ATOM 3432 C C . VAL B 1 128 ? 7.348 -6.918 2.479 1 97.81 128 VAL B C 1
ATOM 3434 O O . VAL B 1 128 ? 8.383 -6.246 2.449 1 97.81 128 VAL B O 1
ATOM 3437 N N . TYR B 1 129 ? 6.27 -6.613 1.723 1 98.38 129 TYR B N 1
ATOM 3438 C CA . TYR B 1 129 ? 6.285 -5.465 0.826 1 98.38 129 TYR B CA 1
ATOM 3439 C C . TYR B 1 129 ? 6.547 -4.176 1.597 1 98.38 129 TYR B C 1
ATOM 3441 O O . TYR B 1 129 ? 7.352 -3.342 1.17 1 98.38 129 TYR B O 1
ATOM 3449 N N . ASN B 1 130 ? 5.871 -4.082 2.688 1 98.06 130 ASN B N 1
ATOM 3450 C CA . ASN B 1 130 ? 6.012 -2.881 3.502 1 98.06 130 ASN B CA 1
ATOM 3451 C C . ASN B 1 130 ? 7.41 -2.771 4.102 1 98.06 130 ASN B C 1
ATOM 3453 O O . ASN B 1 130 ? 7.934 -1.67 4.273 1 98.06 130 ASN B O 1
ATOM 3457 N N . ALA B 1 131 ? 7.996 -3.928 4.414 1 98.12 131 ALA B N 1
ATOM 3458 C CA . ALA B 1 131 ? 9.383 -3.918 4.879 1 98.12 131 ALA B CA 1
ATOM 3459 C C . ALA B 1 131 ? 10.32 -3.395 3.797 1 98.12 131 ALA B C 1
ATOM 3461 O O . ALA B 1 131 ? 11.266 -2.662 4.09 1 98.12 131 ALA B O 1
ATOM 3462 N N . ILE B 1 132 ? 10.086 -3.738 2.582 1 98.62 132 ILE B N 1
ATOM 3463 C CA . ILE B 1 132 ? 10.883 -3.246 1.464 1 98.62 132 ILE B CA 1
ATOM 3464 C C . ILE B 1 132 ? 10.758 -1.727 1.371 1 98.62 132 ILE B C 1
ATOM 3466 O O . ILE B 1 132 ? 11.766 -1.021 1.256 1 98.62 132 ILE B O 1
ATOM 3470 N N . LYS B 1 133 ? 9.531 -1.256 1.454 1 98.56 133 LYS B N 1
ATOM 3471 C CA . LYS B 1 133 ? 9.258 0.177 1.362 1 98.56 133 LYS B CA 1
ATOM 3472 C C . LYS B 1 133 ? 9.906 0.931 2.523 1 98.56 133 LYS B C 1
ATOM 3474 O O . LYS B 1 133 ? 10.438 2.027 2.338 1 98.56 133 LYS B O 1
ATOM 3479 N N . PHE B 1 134 ? 9.867 0.284 3.691 1 98.38 134 PHE B N 1
ATOM 3480 C CA . PHE B 1 134 ? 10.484 0.874 4.871 1 98.38 134 PHE B CA 1
ATOM 3481 C C . PHE B 1 134 ? 11.992 1.037 4.676 1 98.38 134 PHE B C 1
ATOM 3483 O O . PHE B 1 134 ? 12.562 2.061 5.051 1 98.38 134 PHE B O 1
ATOM 3490 N N . LEU B 1 135 ? 12.594 0.061 4.02 1 98.12 135 LEU B N 1
ATOM 3491 C CA . LEU B 1 135 ? 14.039 0.063 3.814 1 98.12 135 LEU B CA 1
ATOM 3492 C C . LEU B 1 135 ? 14.414 0.94 2.627 1 98.12 135 LEU B C 1
ATOM 3494 O O . LEU B 1 135 ? 15.586 1.295 2.459 1 98.12 135 LEU B O 1
ATOM 3498 N N . GLY B 1 136 ? 13.461 1.242 1.769 1 98 136 GLY B N 1
ATOM 3499 C CA . GLY B 1 136 ? 13.703 2.102 0.622 1 98 136 GLY B CA 1
ATOM 3500 C C . GLY B 1 136 ? 14.43 1.396 -0.509 1 98 136 GLY B C 1
ATOM 3501 O O . GLY B 1 136 ? 15.188 2.021 -1.255 1 98 136 GLY B O 1
ATOM 3502 N N . ILE B 1 137 ? 14.242 0.087 -0.631 1 98.38 137 ILE B N 1
ATOM 3503 C CA . ILE B 1 137 ? 14.859 -0.696 -1.693 1 98.38 137 ILE B CA 1
ATOM 3504 C C . ILE B 1 137 ? 13.969 -0.678 -2.936 1 98.38 137 ILE B C 1
ATOM 3506 O O . ILE B 1 137 ? 12.766 -0.896 -2.842 1 98.38 137 ILE B O 1
ATOM 3510 N N . PRO B 1 138 ? 14.547 -0.356 -4.117 1 98.62 138 PRO B N 1
ATOM 3511 C CA . PRO B 1 138 ? 13.711 -0.507 -5.312 1 98.62 138 PRO B CA 1
ATOM 3512 C C . PRO B 1 138 ? 13.148 -1.917 -5.461 1 98.62 138 PRO B C 1
ATOM 3514 O O . PRO B 1 138 ? 13.828 -2.896 -5.152 1 98.62 138 PRO B O 1
ATOM 3517 N N . TYR B 1 139 ? 11.914 -1.996 -5.961 1 98.81 139 TYR B N 1
ATOM 3518 C CA . TYR B 1 139 ? 11.242 -3.293 -5.984 1 98.81 139 TYR B CA 1
ATOM 3519 C C . TYR B 1 139 ? 10.258 -3.379 -7.145 1 98.81 139 TYR B C 1
ATOM 3521 O O . TYR B 1 139 ? 9.992 -2.379 -7.816 1 98.81 139 TYR B O 1
ATOM 3529 N N . THR B 1 140 ? 9.789 -4.539 -7.426 1 98.94 140 THR B N 1
ATOM 3530 C CA . THR B 1 140 ? 8.609 -4.828 -8.227 1 98.94 140 THR B CA 1
ATOM 3531 C C . THR B 1 140 ? 7.824 -5.996 -7.637 1 98.94 140 THR B C 1
ATOM 3533 O O . THR B 1 140 ? 8.391 -7.066 -7.391 1 98.94 140 THR B O 1
ATOM 3536 N N . VAL B 1 141 ? 6.594 -5.758 -7.324 1 98.88 141 VAL B N 1
ATOM 3537 C CA . VAL B 1 141 ? 5.715 -6.84 -6.891 1 98.88 141 VAL B CA 1
ATOM 3538 C C . VAL B 1 141 ? 4.977 -7.418 -8.094 1 98.88 141 VAL B C 1
ATOM 3540 O O . VAL B 1 141 ? 4.344 -6.684 -8.859 1 98.88 141 VAL B O 1
ATOM 3543 N N . ILE B 1 142 ? 5.031 -8.719 -8.281 1 98.94 142 ILE B N 1
ATOM 3544 C CA . ILE B 1 142 ? 4.43 -9.352 -9.445 1 98.94 142 ILE B CA 1
ATOM 3545 C C . ILE B 1 142 ? 3.371 -10.352 -9 1 98.94 142 ILE B C 1
ATOM 3547 O O . ILE B 1 142 ? 3.691 -11.375 -8.398 1 98.94 142 ILE B O 1
ATOM 3551 N N . ASP B 1 143 ? 2.15 -10.047 -9.266 1 98.81 143 ASP B N 1
ATOM 3552 C CA . ASP B 1 143 ? 1.067 -11.008 -9.07 1 98.81 143 ASP B CA 1
ATOM 3553 C C . ASP B 1 143 ? 0.688 -11.68 -10.391 1 98.81 143 ASP B C 1
ATOM 3555 O O . ASP B 1 143 ? 0.7 -11.039 -11.445 1 98.81 143 ASP B O 1
ATOM 3559 N N . VAL B 1 144 ? 0.295 -12.938 -10.352 1 98.62 144 VAL B N 1
ATOM 3560 C CA . VAL B 1 144 ? 0.26 -13.703 -11.586 1 98.62 144 VAL B CA 1
ATOM 3561 C C . VAL B 1 144 ? -1.137 -14.289 -11.797 1 98.62 144 VAL B C 1
ATOM 3563 O O . VAL B 1 144 ? -1.365 -15.047 -12.742 1 98.62 144 VAL B O 1
ATOM 3566 N N . GLY B 1 145 ? -2.033 -13.984 -10.914 1 97.81 145 GLY B N 1
ATOM 3567 C CA . GLY B 1 145 ? -3.32 -14.656 -10.977 1 97.81 145 GLY B CA 1
ATOM 3568 C C . GLY B 1 145 ? -3.258 -16.094 -10.5 1 97.81 145 GLY B C 1
ATOM 3569 O O . GLY B 1 145 ? -2.377 -16.469 -9.719 1 97.81 145 GLY B O 1
ATOM 3570 N N . TYR B 1 146 ? -4.246 -16.891 -10.883 1 97.56 146 TYR B N 1
ATOM 3571 C CA . TYR B 1 146 ? -4.301 -18.297 -10.508 1 97.56 146 TYR B CA 1
ATOM 3572 C C . TYR B 1 146 ? -3.75 -19.188 -11.625 1 97.56 146 TYR B C 1
ATOM 3574 O O . TYR B 1 146 ? -3.785 -18.797 -12.797 1 97.56 146 TYR B O 1
ATOM 3582 N N . TRP B 1 147 ? -3.172 -20.312 -11.328 1 98.5 147 TRP B N 1
ATOM 3583 C CA . TRP B 1 147 ? -2.521 -21.156 -12.328 1 98.5 147 TRP B CA 1
ATOM 3584 C C . TRP B 1 147 ? -3.551 -21.938 -13.141 1 98.5 147 TRP B C 1
ATOM 3586 O O . TRP B 1 147 ? -4.551 -22.406 -12.594 1 98.5 147 TRP B O 1
ATOM 3596 N N . TYR B 1 148 ? -3.225 -22.156 -14.406 1 98.5 148 TYR B N 1
ATOM 3597 C CA . TYR B 1 148 ? -4.004 -23.094 -15.211 1 98.5 148 TYR B CA 1
ATOM 3598 C C . TYR B 1 148 ? -3.998 -24.484 -14.586 1 98.5 148 TYR B C 1
ATOM 3600 O O . TYR B 1 148 ? -5.027 -25.156 -14.547 1 98.5 148 TYR B O 1
ATOM 3608 N N . GLN B 1 149 ? -2.904 -24.828 -14 1 98.19 149 GLN B N 1
ATOM 3609 C CA . GLN B 1 149 ? -2.58 -26.172 -13.562 1 98.19 149 GLN B CA 1
ATOM 3610 C C . GLN B 1 149 ? -3.494 -26.625 -12.422 1 98.19 149 GLN B C 1
ATOM 3612 O O . GLN B 1 149 ? -3.621 -27.812 -12.156 1 98.19 149 GLN B O 1
ATOM 3617 N N . ILE B 1 150 ? -4.145 -25.672 -11.805 1 97 150 ILE B N 1
ATOM 3618 C CA . ILE B 1 150 ? -5.051 -26.031 -10.727 1 97 150 ILE B CA 1
ATOM 3619 C C . ILE B 1 150 ? -6.43 -25.438 -10.977 1 97 150 ILE B C 1
ATOM 3621 O O . ILE B 1 150 ? -7.191 -25.188 -10.039 1 97 150 ILE B O 1
ATOM 3625 N N . SER B 1 151 ? -6.723 -25.188 -12.25 1 97.44 151 SER B N 1
ATOM 3626 C CA . SER B 1 151 ? -7.965 -24.484 -12.547 1 97.44 151 SER B CA 1
ATOM 3627 C C . SER B 1 151 ? -8.805 -25.25 -13.562 1 97.44 151 SER B C 1
ATOM 3629 O O . SER B 1 151 ? -9.961 -24.906 -13.812 1 97.44 151 SER B O 1
ATOM 3631 N N . PHE B 1 152 ? -8.266 -26.281 -14.234 1 97.94 152 PHE B N 1
ATOM 3632 C CA . PHE B 1 152 ? -9.031 -26.969 -15.266 1 97.94 152 PHE B CA 1
ATOM 3633 C C . PHE B 1 152 ? -9.898 -28.062 -14.656 1 97.94 152 PHE B C 1
ATOM 3635 O O . PHE B 1 152 ? -9.508 -28.719 -13.68 1 97.94 152 PHE B O 1
ATOM 3642 N N . PRO B 1 153 ? -11.055 -28.344 -15.227 1 98.19 153 PRO B N 1
ATOM 3643 C CA . PRO B 1 153 ? -12.031 -29.234 -14.617 1 98.19 153 PRO B CA 1
ATOM 3644 C C . PRO B 1 153 ? -11.703 -30.719 -14.844 1 98.19 153 PRO B C 1
ATOM 3646 O O . PRO B 1 153 ? -11.023 -31.047 -15.812 1 98.19 153 PRO B O 1
ATOM 3649 N N . THR B 1 154 ? -12.219 -31.484 -13.945 1 97.94 154 THR B N 1
ATOM 3650 C CA . THR B 1 154 ? -12.203 -32.938 -14.094 1 97.94 154 THR B CA 1
ATOM 3651 C C . THR B 1 154 ? -13.141 -33.375 -15.219 1 97.94 154 THR B C 1
ATOM 3653 O O . THR B 1 154 ? -14.227 -32.812 -15.375 1 97.94 154 THR B O 1
ATOM 3656 N N . LEU B 1 155 ? -12.688 -34.406 -15.93 1 98.12 155 LEU B N 1
ATOM 3657 C CA . LEU B 1 155 ? -13.508 -34.969 -17 1 98.12 155 LEU B CA 1
ATOM 3658 C C . LEU B 1 155 ? -14.117 -36.281 -16.562 1 98.12 155 LEU B C 1
ATOM 3660 O O . LEU B 1 155 ? -13.484 -37.062 -15.852 1 98.12 155 LEU B O 1
ATOM 3664 N N . PRO B 1 156 ? -15.312 -36.531 -17.078 1 97.5 156 PRO B N 1
ATOM 3665 C CA . PRO B 1 156 ? -15.938 -37.844 -16.766 1 97.5 156 PRO B CA 1
ATOM 3666 C C . PRO B 1 156 ? -15.062 -39.031 -17.156 1 97.5 156 PRO B C 1
ATOM 3668 O O . PRO B 1 156 ? -15.039 -40.031 -16.453 1 97.5 156 PRO B O 1
ATOM 3671 N N . SER B 1 157 ? -14.305 -38.938 -18.219 1 97.25 157 SER B N 1
ATOM 3672 C CA . SER B 1 157 ? -13.469 -40 -18.719 1 97.25 157 SER B CA 1
ATOM 3673 C C . SER B 1 157 ? -12.266 -40.25 -17.828 1 97.25 157 SER B C 1
ATOM 3675 O O . SER B 1 157 ? -11.602 -41.281 -17.922 1 97.25 157 SER B O 1
ATOM 3677 N N . GLY B 1 158 ? -11.883 -39.25 -17.031 1 97.44 158 GLY B N 1
ATOM 3678 C CA . GLY B 1 158 ? -10.695 -39.344 -16.188 1 97.44 158 GLY B CA 1
ATOM 3679 C C . GLY B 1 158 ? -9.406 -39.062 -16.953 1 97.44 158 GLY B C 1
ATOM 3680 O O . GLY B 1 158 ? -8.32 -39.188 -16.391 1 97.44 158 GLY B O 1
ATOM 3681 N N . LYS B 1 159 ? -9.438 -38.656 -18.156 1 97.06 159 LYS B N 1
ATOM 3682 C CA . LYS B 1 159 ? -8.297 -38.531 -19.062 1 97.06 159 LYS B CA 1
ATOM 3683 C C . LYS B 1 159 ? -7.297 -37.5 -18.547 1 97.06 159 LYS B C 1
ATOM 3685 O O . LYS B 1 159 ? -6.121 -37.531 -18.922 1 97.06 159 LYS B O 1
ATOM 3690 N N . VAL B 1 160 ? -7.77 -36.594 -17.75 1 97.94 160 VAL B N 1
ATOM 3691 C CA . VAL B 1 160 ? -6.871 -35.531 -17.359 1 97.94 160 VAL B CA 1
ATOM 3692 C C . VAL B 1 160 ? -6.492 -35.688 -15.883 1 97.94 160 VAL B C 1
ATOM 3694 O O . VAL B 1 160 ? -5.797 -34.844 -15.32 1 97.94 160 VAL B O 1
ATOM 3697 N N . ASP B 1 161 ? -6.898 -36.719 -15.172 1 97.44 161 ASP B N 1
ATOM 3698 C CA . ASP B 1 161 ? -6.699 -36.906 -13.734 1 97.44 161 ASP B CA 1
ATOM 3699 C C . ASP B 1 161 ? -5.215 -36.969 -13.383 1 97.44 161 ASP B C 1
ATOM 3701 O O . ASP B 1 161 ? -4.812 -36.5 -12.312 1 97.44 161 ASP B O 1
ATOM 3705 N N . TYR B 1 162 ? -4.426 -37.406 -14.297 1 97.06 162 TYR B N 1
ATOM 3706 C CA . TYR B 1 162 ? -3 -37.594 -14.047 1 97.06 162 TYR B CA 1
ATOM 3707 C C . TYR B 1 162 ? -2.32 -36.25 -13.805 1 97.06 162 TYR B C 1
ATOM 3709 O O . TYR B 1 162 ? -1.263 -36.188 -13.172 1 97.06 162 TYR B O 1
ATOM 3717 N N . ALA B 1 163 ? -2.914 -35.188 -14.273 1 97.56 163 ALA B N 1
ATOM 3718 C CA . ALA B 1 163 ? -2.289 -33.875 -14.234 1 97.56 163 ALA B CA 1
ATOM 3719 C C . ALA B 1 163 ? -2.938 -33 -13.164 1 97.56 163 ALA B C 1
ATOM 3721 O O . ALA B 1 163 ? -2.516 -31.844 -12.953 1 97.56 163 ALA B O 1
ATOM 3722 N N . GLN B 1 164 ? -3.938 -33.469 -12.484 1 96.94 164 GLN B N 1
ATOM 3723 C CA . GLN B 1 164 ? -4.648 -32.656 -11.492 1 96.94 164 GLN B CA 1
ATOM 3724 C C . GLN B 1 164 ? -4.07 -32.875 -10.102 1 96.94 164 GLN B C 1
ATOM 3726 O O . GLN B 1 164 ? -3.768 -34 -9.711 1 96.94 164 GLN B O 1
ATOM 3731 N N . MET B 1 165 ? -3.91 -31.766 -9.359 1 93.75 165 MET B N 1
ATOM 3732 C CA . MET B 1 165 ? -3.529 -31.844 -7.953 1 93.75 165 MET B CA 1
ATOM 3733 C C . MET B 1 165 ? -4.688 -32.344 -7.102 1 93.75 165 MET B C 1
ATOM 3735 O O . MET B 1 165 ? -4.496 -33.219 -6.234 1 93.75 165 MET B O 1
ATOM 3739 N N . VAL B 1 166 ? -5.863 -31.766 -7.336 1 92.56 166 VAL B N 1
ATOM 3740 C CA . VAL B 1 166 ? -7.137 -32.188 -6.75 1 92.56 166 VAL B CA 1
ATOM 3741 C C . VAL B 1 166 ? -8.242 -32.094 -7.797 1 92.56 166 VAL B C 1
ATOM 3743 O O . VAL B 1 166 ? -8.164 -31.266 -8.719 1 92.56 166 VAL B O 1
ATOM 3746 N N . PRO B 1 167 ? -9.234 -32.938 -7.645 1 95.5 167 PRO B N 1
ATOM 3747 C CA . PRO B 1 167 ? -10.336 -32.812 -8.602 1 95.5 167 PRO B CA 1
ATOM 3748 C C . PRO B 1 167 ? -11.023 -31.469 -8.578 1 95.5 167 PRO B C 1
ATOM 3750 O O . PRO B 1 167 ? -11.219 -30.891 -7.504 1 95.5 167 PRO B O 1
ATOM 3753 N N . VAL B 1 168 ? -11.289 -30.969 -9.703 1 96.75 168 VAL B N 1
ATOM 3754 C CA . VAL B 1 168 ? -12.047 -29.734 -9.875 1 96.75 168 VAL B CA 1
ATOM 3755 C C . VAL B 1 168 ? -13.406 -30.031 -10.5 1 96.75 168 VAL B C 1
ATOM 3757 O O . VAL B 1 168 ? -13.492 -30.359 -11.695 1 96.75 168 VAL B O 1
ATOM 3760 N N . LYS B 1 169 ? -14.477 -29.891 -9.734 1 97.06 169 LYS B N 1
ATOM 3761 C CA . LYS B 1 169 ? -15.797 -30.328 -10.18 1 97.06 169 LYS B CA 1
ATOM 3762 C C . LYS B 1 169 ? -16.875 -29.312 -9.828 1 97.06 169 LYS B C 1
ATOM 3764 O O . LYS B 1 169 ? -18.062 -29.641 -9.805 1 97.06 169 LYS B O 1
ATOM 3769 N N . THR B 1 170 ? -16.438 -28.125 -9.5 1 97.38 170 THR B N 1
ATOM 3770 C CA . THR B 1 170 ? -17.422 -27.172 -8.977 1 97.38 170 THR B CA 1
ATOM 3771 C C . THR B 1 170 ? -17.344 -25.859 -9.742 1 97.38 170 THR B C 1
ATOM 3773 O O . THR B 1 170 ? -16.328 -25.547 -10.367 1 97.38 170 THR B O 1
ATOM 3776 N N . ILE B 1 171 ? -18.422 -25.156 -9.758 1 98.12 171 ILE B N 1
ATOM 3777 C CA . ILE B 1 171 ? -18.531 -23.75 -10.141 1 98.12 171 ILE B CA 1
ATOM 3778 C C . ILE B 1 171 ? -18.984 -22.922 -8.938 1 98.12 171 ILE B C 1
ATOM 3780 O O . ILE B 1 171 ? -19.906 -23.312 -8.219 1 98.12 171 ILE B O 1
ATOM 3784 N N . HIS B 1 172 ? -18.422 -21.844 -8.695 1 98.44 172 HIS B N 1
ATOM 3785 C CA . HIS B 1 172 ? -18.719 -21 -7.551 1 98.44 172 HIS B CA 1
ATOM 3786 C C . HIS B 1 172 ? -19.656 -19.859 -7.938 1 98.44 172 HIS B C 1
ATOM 3788 O O . HIS B 1 172 ? -19.453 -19.203 -8.969 1 98.44 172 HIS B O 1
ATOM 3794 N N . GLY B 1 173 ? -20.625 -19.609 -7.074 1 96.94 173 GLY B N 1
ATOM 3795 C CA . GLY B 1 173 ? -21.625 -18.609 -7.43 1 96.94 173 GLY B CA 1
ATOM 3796 C C . GLY B 1 173 ? -22.312 -18.891 -8.75 1 96.94 173 GLY B C 1
ATOM 3797 O O . GLY B 1 173 ? -22.797 -20 -8.977 1 96.94 173 GLY B O 1
ATOM 3798 N N . ASP B 1 174 ? -22.422 -17.875 -9.602 1 96.75 174 ASP B N 1
ATOM 3799 C CA . ASP B 1 174 ? -23.078 -18.062 -10.898 1 96.75 174 ASP B CA 1
ATOM 3800 C C . ASP B 1 174 ? -22.047 -18.375 -11.984 1 96.75 174 ASP B C 1
ATOM 3802 O O . ASP B 1 174 ? -22.406 -18.484 -13.164 1 96.75 174 ASP B O 1
ATOM 3806 N N . GLY B 1 175 ? -20.766 -18.453 -11.602 1 98.19 175 GLY B N 1
ATOM 3807 C CA . GLY B 1 175 ? -19.719 -18.875 -12.508 1 98.19 175 GLY B CA 1
ATOM 3808 C C . GLY B 1 175 ? -19.281 -17.781 -13.469 1 98.19 175 GLY B C 1
ATOM 3809 O O . GLY B 1 175 ? -18.562 -18.047 -14.438 1 98.19 175 GLY B O 1
ATOM 3810 N N . THR B 1 176 ? -19.656 -16.516 -13.172 1 98.31 176 THR B N 1
ATOM 3811 C CA . THR B 1 176 ? -19.438 -15.469 -14.164 1 98.31 176 THR B CA 1
ATOM 3812 C C . THR B 1 176 ? -18.281 -14.57 -13.75 1 98.31 176 THR B C 1
ATOM 3814 O O . THR B 1 176 ? -17.812 -13.75 -14.539 1 98.31 176 THR B O 1
ATOM 3817 N N . ALA B 1 177 ? -17.781 -14.727 -12.5 1 98.19 177 ALA B N 1
ATOM 3818 C CA . ALA B 1 177 ? -16.688 -13.875 -12.039 1 98.19 177 ALA B CA 1
ATOM 3819 C C . ALA B 1 177 ? -15.477 -13.992 -12.961 1 98.19 177 ALA B C 1
ATOM 3821 O O . ALA B 1 177 ? -15.023 -15.102 -13.258 1 98.19 177 ALA B O 1
ATOM 3822 N N . PRO B 1 178 ? -14.977 -12.812 -13.43 1 98.56 178 PRO B N 1
ATOM 3823 C CA . PRO B 1 178 ? -13.711 -12.891 -14.164 1 98.56 178 PRO B CA 1
ATOM 3824 C C . PRO B 1 178 ? -12.547 -13.359 -13.289 1 98.56 178 PRO B C 1
ATOM 3826 O O . PRO B 1 178 ? -12.5 -13.047 -12.102 1 98.56 178 PRO B O 1
ATOM 3829 N N . ASN B 1 179 ? -11.664 -14.086 -13.875 1 98.5 179 ASN B N 1
ATOM 3830 C CA . ASN B 1 179 ? -10.516 -14.633 -13.156 1 98.5 179 ASN B CA 1
ATOM 3831 C C . ASN B 1 179 ? -9.234 -14.492 -13.969 1 98.5 179 ASN B C 1
ATOM 3833 O O . ASN B 1 179 ? -9.148 -14.984 -15.094 1 98.5 179 ASN B O 1
ATOM 3837 N N . ILE B 1 180 ? -8.258 -13.789 -13.422 1 98.88 180 ILE B N 1
ATOM 3838 C CA . ILE B 1 180 ? -6.922 -13.719 -14 1 98.88 180 ILE B CA 1
ATOM 3839 C C . ILE B 1 180 ? -6.215 -15.062 -13.82 1 98.88 180 ILE B C 1
ATOM 3841 O O . ILE B 1 180 ? -6.082 -15.555 -12.703 1 98.88 180 ILE B O 1
ATOM 3845 N N . LEU B 1 181 ? -5.766 -15.641 -14.938 1 98.81 181 LEU B N 1
ATOM 3846 C CA . LEU B 1 181 ? -5.109 -16.953 -14.93 1 98.81 181 LEU B CA 1
ATOM 3847 C C . LEU B 1 181 ? -3.797 -16.906 -15.703 1 98.81 181 LEU B C 1
ATOM 3849 O O . LEU B 1 181 ? -3.65 -16.109 -16.641 1 98.81 181 LEU B O 1
ATOM 3853 N N . THR B 1 182 ? -2.918 -17.734 -15.297 1 98.75 182 THR B N 1
ATOM 3854 C CA . THR B 1 182 ? -1.623 -17.797 -15.961 1 98.75 182 THR B CA 1
ATOM 3855 C C . THR B 1 182 ? -1.095 -19.219 -16 1 98.75 182 THR B C 1
ATOM 3857 O O . THR B 1 182 ? -1.247 -19.984 -15.039 1 98.75 182 THR B O 1
ATOM 3860 N N . ASP B 1 183 ? -0.497 -19.594 -17.141 1 98.62 183 ASP B N 1
ATOM 3861 C CA . ASP B 1 183 ? 0.288 -20.828 -17.172 1 98.62 183 ASP B CA 1
ATOM 3862 C C . ASP B 1 183 ? 1.544 -20.703 -16.312 1 98.62 183 ASP B C 1
ATOM 3864 O O . ASP B 1 183 ? 2.322 -19.75 -16.484 1 98.62 183 ASP B O 1
ATOM 3868 N N . LEU B 1 184 ? 1.674 -21.609 -15.422 1 98.31 184 LEU B N 1
ATOM 3869 C CA . LEU B 1 184 ? 2.852 -21.609 -14.562 1 98.31 184 LEU B CA 1
ATOM 3870 C C . LEU B 1 184 ? 4.125 -21.422 -15.383 1 98.31 184 LEU B C 1
ATOM 3872 O O . LEU B 1 184 ? 5.031 -20.703 -14.977 1 98.31 184 LEU B O 1
ATOM 3876 N N . ARG B 1 185 ? 4.238 -21.953 -16.562 1 97.38 185 ARG B N 1
ATOM 3877 C CA . ARG B 1 185 ? 5.414 -21.922 -17.422 1 97.38 185 ARG B CA 1
ATOM 3878 C C . ARG B 1 185 ? 5.688 -20.5 -17.922 1 97.38 185 ARG B C 1
ATOM 3880 O O . ARG B 1 185 ? 6.82 -20.172 -18.266 1 97.38 185 ARG B O 1
ATOM 3887 N N . ASP B 1 186 ? 4.672 -19.734 -17.938 1 98.5 186 ASP B N 1
ATOM 3888 C CA . ASP B 1 186 ? 4.805 -18.406 -18.5 1 98.5 186 ASP B CA 1
ATOM 3889 C C . ASP B 1 186 ? 5.25 -17.406 -17.438 1 98.5 186 ASP B C 1
ATOM 3891 O O . ASP B 1 186 ? 5.656 -16.281 -17.75 1 98.5 186 ASP B O 1
ATOM 3895 N N . ILE B 1 187 ? 5.121 -17.75 -16.141 1 98.69 187 ILE B N 1
ATOM 3896 C CA . ILE B 1 187 ? 5.457 -16.828 -15.062 1 98.69 187 ILE B CA 1
ATOM 3897 C C . ILE B 1 187 ? 6.902 -16.359 -15.211 1 98.69 187 ILE B C 1
ATOM 3899 O O . ILE B 1 187 ? 7.18 -15.164 -15.188 1 98.69 187 ILE B O 1
ATOM 3903 N N . GLY B 1 188 ? 7.793 -17.297 -15.422 1 98.75 188 GLY B N 1
ATOM 3904 C CA . GLY B 1 188 ? 9.195 -16.953 -15.562 1 98.75 188 GLY B CA 1
ATOM 3905 C C . GLY B 1 188 ? 9.484 -16.062 -16.766 1 98.75 188 GLY B C 1
ATOM 3906 O O . GLY B 1 188 ? 10.312 -15.156 -16.688 1 98.75 188 GLY B O 1
ATOM 3907 N N . ARG B 1 189 ? 8.805 -16.312 -17.844 1 98.56 189 ARG B N 1
ATOM 3908 C CA . ARG B 1 189 ? 8.977 -15.492 -19.047 1 98.56 189 ARG B CA 1
ATOM 3909 C C . ARG B 1 189 ? 8.523 -14.055 -18.797 1 98.56 189 ARG B C 1
ATOM 3911 O O . ARG B 1 189 ? 9.172 -13.109 -19.234 1 98.56 189 ARG B O 1
ATOM 3918 N N . PHE B 1 190 ? 7.426 -13.945 -18.078 1 98.81 190 PHE B N 1
ATOM 3919 C CA . PHE B 1 190 ? 6.965 -12.617 -17.703 1 98.81 190 PHE B CA 1
ATOM 3920 C C . PHE B 1 190 ? 7.977 -11.93 -16.797 1 98.81 190 PHE B C 1
ATOM 3922 O O . PHE B 1 190 ? 8.32 -10.766 -17.016 1 98.81 190 PHE B O 1
ATOM 3929 N N . VAL B 1 191 ? 8.484 -12.664 -15.797 1 98.88 191 VAL B N 1
ATOM 3930 C CA . VAL B 1 191 ? 9.422 -12.094 -14.836 1 98.88 191 VAL B CA 1
ATOM 3931 C C . VAL B 1 191 ? 10.664 -11.586 -15.562 1 98.88 191 VAL B C 1
ATOM 3933 O O . VAL B 1 191 ? 11.133 -10.477 -15.312 1 98.88 191 VAL B O 1
ATOM 3936 N N . ALA B 1 192 ? 11.172 -12.352 -16.531 1 98.69 192 ALA B N 1
ATOM 3937 C CA . ALA B 1 192 ? 12.367 -11.992 -17.281 1 98.69 192 ALA B CA 1
ATOM 3938 C C . ALA B 1 192 ? 12.164 -10.68 -18.031 1 98.69 192 ALA B C 1
ATOM 3940 O O . ALA B 1 192 ? 13.094 -9.875 -18.156 1 98.69 192 ALA B O 1
ATOM 3941 N N . ARG B 1 193 ? 10.945 -10.484 -18.516 1 98.44 193 ARG B N 1
ATOM 3942 C CA . ARG B 1 193 ? 10.633 -9.25 -19.219 1 98.44 193 ARG B CA 1
ATOM 3943 C C . ARG B 1 193 ? 10.461 -8.086 -18.25 1 98.44 193 ARG B C 1
ATOM 3945 O O . ARG B 1 193 ? 10.984 -6.992 -18.484 1 98.44 193 ARG B O 1
ATOM 3952 N N . ILE B 1 194 ? 9.789 -8.297 -17.188 1 98.81 194 ILE B N 1
ATOM 3953 C CA . ILE B 1 194 ? 9.398 -7.254 -16.234 1 98.81 194 ILE B CA 1
ATOM 3954 C C . ILE B 1 194 ? 10.641 -6.664 -15.578 1 98.81 194 ILE B C 1
ATOM 3956 O O . ILE B 1 194 ? 10.766 -5.441 -15.461 1 98.81 194 ILE B O 1
ATOM 3960 N N . ILE B 1 195 ? 11.641 -7.477 -15.219 1 98.5 195 ILE B N 1
ATOM 3961 C CA . ILE B 1 195 ? 12.75 -7 -14.398 1 98.5 195 ILE B CA 1
ATOM 3962 C C . ILE B 1 195 ? 13.773 -6.281 -15.281 1 98.5 195 ILE B C 1
ATOM 3964 O O . ILE B 1 195 ? 14.727 -5.684 -14.773 1 98.5 195 ILE B O 1
ATOM 3968 N N . MET B 1 196 ? 13.531 -6.273 -16.578 1 97.38 196 MET B N 1
ATOM 3969 C CA . MET B 1 196 ? 14.375 -5.5 -17.484 1 97.38 196 MET B CA 1
ATOM 3970 C C . MET B 1 196 ? 13.727 -4.16 -17.828 1 97.38 196 MET B C 1
ATOM 3972 O O . MET B 1 196 ? 14.336 -3.32 -18.484 1 97.38 196 MET B O 1
ATOM 3976 N N . ASP B 1 197 ? 12.508 -3.979 -17.422 1 98.38 197 ASP B N 1
ATOM 3977 C CA . ASP B 1 197 ? 11.734 -2.789 -17.766 1 98.38 197 ASP B CA 1
ATOM 3978 C C . ASP B 1 197 ? 11.727 -1.787 -16.609 1 98.38 197 ASP B C 1
ATOM 3980 O O . ASP B 1 197 ? 11.062 -2.004 -15.602 1 98.38 197 ASP B O 1
ATOM 3984 N N . ASP B 1 198 ? 12.305 -0.619 -16.734 1 98.25 198 ASP B N 1
ATOM 3985 C CA . ASP B 1 198 ? 12.422 0.391 -15.68 1 98.25 198 ASP B CA 1
ATOM 3986 C C . ASP B 1 198 ? 11.055 0.965 -15.32 1 98.25 198 ASP B C 1
ATOM 3988 O O . ASP B 1 198 ? 10.859 1.477 -14.211 1 98.25 198 ASP B O 1
ATOM 3992 N N . ARG B 1 199 ? 10.055 0.83 -16.203 1 98.44 199 ARG B N 1
ATOM 3993 C CA . ARG B 1 199 ? 8.719 1.332 -15.922 1 98.44 199 ARG B CA 1
ATOM 3994 C C . ARG B 1 199 ? 8.086 0.579 -14.758 1 98.44 199 ARG B C 1
ATOM 3996 O O . ARG B 1 199 ? 7.109 1.045 -14.164 1 98.44 199 ARG B O 1
ATOM 4003 N N . THR B 1 200 ? 8.641 -0.576 -14.422 1 98.81 200 THR B N 1
ATOM 4004 C CA . THR B 1 200 ? 8.016 -1.416 -13.406 1 98.81 200 THR B CA 1
ATOM 4005 C C . THR B 1 200 ? 8.734 -1.266 -12.062 1 98.81 200 THR B C 1
ATOM 4007 O O . THR B 1 200 ? 8.359 -1.907 -11.086 1 98.81 200 THR B O 1
ATOM 4010 N N . ILE B 1 201 ? 9.742 -0.409 -11.977 1 98.75 201 ILE B N 1
ATOM 4011 C CA . ILE B 1 201 ? 10.438 -0.17 -10.719 1 98.75 201 ILE B CA 1
ATOM 4012 C C . ILE B 1 201 ? 9.492 0.519 -9.727 1 98.75 201 ILE B C 1
ATOM 4014 O O . ILE B 1 201 ? 8.812 1.483 -10.086 1 98.75 201 ILE B O 1
ATOM 4018 N N . ASN B 1 202 ? 9.398 -0.024 -8.555 1 98.62 202 ASN B N 1
ATOM 4019 C CA . ASN B 1 202 ? 8.578 0.459 -7.449 1 98.62 202 ASN B CA 1
ATOM 4020 C C . ASN B 1 202 ? 7.094 0.385 -7.781 1 98.62 202 ASN B C 1
ATOM 4022 O O . ASN B 1 202 ? 6.32 1.256 -7.379 1 98.62 202 ASN B O 1
ATOM 4026 N N . ARG B 1 203 ? 6.73 -0.686 -8.586 1 98.56 203 ARG B N 1
ATOM 4027 C CA . ARG B 1 203 ? 5.348 -0.86 -9.023 1 98.56 203 ARG B CA 1
ATOM 4028 C C . ARG B 1 203 ? 4.844 -2.264 -8.695 1 98.56 203 ARG B C 1
ATOM 4030 O O . ARG B 1 203 ? 5.641 -3.17 -8.445 1 98.56 203 ARG B O 1
ATOM 4037 N N . TYR B 1 204 ? 3.557 -2.344 -8.633 1 98.81 204 TYR B N 1
ATOM 4038 C CA . TYR B 1 204 ? 2.869 -3.629 -8.703 1 98.81 204 TYR B CA 1
ATOM 4039 C C . TYR B 1 204 ? 2.482 -3.959 -10.141 1 98.81 204 TYR B C 1
ATOM 4041 O O . TYR B 1 204 ? 1.979 -3.1 -10.867 1 98.81 204 TYR B O 1
ATOM 4049 N N . VAL B 1 205 ? 2.781 -5.164 -10.539 1 98.94 205 VAL B N 1
ATOM 4050 C CA . VAL B 1 205 ? 2.469 -5.652 -11.883 1 98.94 205 VAL B CA 1
ATOM 4051 C C . VAL B 1 205 ? 1.672 -6.949 -11.789 1 98.94 205 VAL B C 1
ATOM 4053 O O . VAL B 1 205 ? 1.962 -7.805 -10.945 1 98.94 205 VAL B O 1
ATOM 4056 N N . TYR B 1 206 ? 0.657 -7.074 -12.594 1 98.88 206 TYR B N 1
ATOM 4057 C CA . TYR B 1 206 ? 0.055 -8.398 -12.703 1 98.88 206 TYR B CA 1
ATOM 4058 C C . TYR B 1 206 ? 0.227 -8.961 -14.109 1 98.88 206 TYR B C 1
ATOM 4060 O O . TYR B 1 206 ? 0.29 -8.211 -15.078 1 98.88 206 TYR B O 1
ATOM 4068 N N . THR B 1 207 ? 0.364 -10.25 -14.172 1 98.75 207 THR B N 1
ATOM 4069 C CA . THR B 1 207 ? 0.444 -10.977 -15.43 1 98.75 207 THR B CA 1
ATOM 4070 C C . THR B 1 207 ? -0.833 -11.781 -15.68 1 98.75 207 THR B C 1
ATOM 4072 O O . THR B 1 207 ? -1.622 -11.992 -14.758 1 98.75 207 THR B O 1
ATOM 4075 N N . SER B 1 208 ? -1.028 -12.164 -16.922 1 98.5 208 SER B N 1
ATOM 4076 C CA . SER B 1 208 ? -2.186 -12.984 -17.25 1 98.5 208 SER B CA 1
ATOM 4077 C C . SER B 1 208 ? -1.98 -13.719 -18.578 1 98.5 208 SER B C 1
ATOM 4079 O O . SER B 1 208 ? -1.425 -13.164 -19.531 1 98.5 208 SER B O 1
ATOM 4081 N N . GLY B 1 209 ? -2.254 -14.93 -18.609 1 98.56 209 GLY B N 1
ATOM 4082 C CA . GLY B 1 209 ? -2.451 -15.641 -19.875 1 98.56 209 GLY B CA 1
ATOM 4083 C C . GLY B 1 209 ? -3.844 -15.461 -20.438 1 98.56 209 GLY B C 1
ATOM 4084 O O . GLY B 1 209 ? -3.998 -15.086 -21.609 1 98.56 209 GLY B O 1
ATOM 4085 N N . ASP B 1 210 ? -4.832 -15.68 -19.594 1 98.62 210 ASP B N 1
ATOM 4086 C CA . ASP B 1 210 ? -6.238 -15.461 -19.922 1 98.62 210 ASP B CA 1
ATOM 4087 C C . ASP B 1 210 ? -6.988 -14.859 -18.734 1 98.62 210 ASP B C 1
ATOM 4089 O O . ASP B 1 210 ? -6.52 -14.922 -17.609 1 98.62 210 ASP B O 1
ATOM 4093 N N . VAL B 1 211 ? -8.07 -14.164 -19.016 1 98.75 211 VAL B N 1
ATOM 4094 C CA . VAL B 1 211 ? -9.086 -13.789 -18.047 1 98.75 211 VAL B CA 1
ATOM 4095 C C . VAL B 1 211 ? -10.398 -14.508 -18.375 1 98.75 211 VAL B C 1
ATOM 4097 O O . VAL B 1 211 ? -11.07 -14.172 -19.344 1 98.75 211 VAL B O 1
ATOM 4100 N N . LEU B 1 212 ? -10.719 -15.5 -17.516 1 98.88 212 LEU B N 1
ATOM 4101 C CA . LEU B 1 212 ? -11.844 -16.375 -17.828 1 98.88 212 LEU B CA 1
ATOM 4102 C C . LEU B 1 212 ? -12.719 -16.594 -16.594 1 98.88 212 LEU B C 1
ATOM 4104 O O . LEU B 1 212 ? -12.203 -16.734 -15.484 1 98.88 212 LEU B O 1
ATOM 4108 N N . SER B 1 213 ? -14 -16.625 -16.812 1 98.75 213 SER B N 1
ATOM 4109 C CA . SER B 1 213 ? -14.891 -17.125 -15.773 1 98.75 213 SER B CA 1
ATOM 4110 C C . SER B 1 213 ? -14.867 -18.641 -15.711 1 98.75 213 SER B C 1
ATOM 4112 O O . SER B 1 213 ? -14.367 -19.297 -16.625 1 98.75 213 SER B O 1
ATOM 4114 N N . GLU B 1 214 ? -15.352 -19.156 -14.594 1 98.62 214 GLU B N 1
ATOM 4115 C CA . GLU B 1 214 ? -15.445 -20.609 -14.508 1 98.62 214 GLU B CA 1
ATOM 4116 C C . GLU B 1 214 ? -16.344 -21.172 -15.609 1 98.62 214 GLU B C 1
ATOM 4118 O O . GLU B 1 214 ? -16.078 -22.234 -16.156 1 98.62 214 GLU B O 1
ATOM 4123 N N . ASN B 1 215 ? -17.453 -20.469 -15.961 1 98.62 215 ASN B N 1
ATOM 4124 C CA . ASN B 1 215 ? -18.312 -20.906 -17.047 1 98.62 215 ASN B CA 1
ATOM 4125 C C . ASN B 1 215 ? -17.547 -21 -18.375 1 98.62 215 ASN B C 1
ATOM 4127 O O . ASN B 1 215 ? -17.734 -21.953 -19.125 1 98.62 215 ASN B O 1
ATOM 4131 N N . GLU B 1 216 ? -16.75 -20.047 -18.625 1 98.81 216 GLU B N 1
ATOM 4132 C CA . GLU B 1 216 ? -15.938 -20.062 -19.844 1 98.81 216 GLU B CA 1
ATOM 4133 C C . GLU B 1 216 ? -14.922 -21.203 -19.812 1 98.81 216 GLU B C 1
ATOM 4135 O O . GLU B 1 216 ? -14.68 -21.844 -20.828 1 98.81 216 GLU B O 1
ATOM 4140 N N . ILE B 1 217 ? -14.305 -21.453 -18.672 1 98.75 217 ILE B N 1
ATOM 4141 C CA . ILE B 1 217 ? -13.344 -22.531 -18.5 1 98.75 217 ILE B CA 1
ATOM 4142 C C . ILE B 1 217 ? -14.023 -23.875 -18.812 1 98.75 217 ILE B C 1
ATOM 4144 O O . ILE B 1 217 ? -13.5 -24.688 -19.562 1 98.75 217 ILE B O 1
ATOM 4148 N N . TYR B 1 218 ? -15.188 -24.062 -18.234 1 98.62 218 TYR B N 1
ATOM 4149 C CA . TYR B 1 218 ? -15.922 -25.312 -18.453 1 98.62 218 TYR B CA 1
ATOM 4150 C C . TYR B 1 218 ? -16.344 -25.453 -19.906 1 98.62 218 TYR B C 1
ATOM 4152 O O . TYR B 1 218 ? -16.297 -26.547 -20.469 1 98.62 218 TYR B O 1
ATOM 4160 N N . ARG B 1 219 ? -16.75 -24.359 -20.516 1 98.5 219 ARG B N 1
ATOM 4161 C CA . ARG B 1 219 ? -17.125 -24.391 -21.922 1 98.5 219 ARG B CA 1
ATOM 4162 C C . ARG B 1 219 ? -15.938 -24.797 -22.781 1 98.5 219 ARG B C 1
ATOM 4164 O O . ARG B 1 219 ? -16.062 -25.641 -23.672 1 98.5 219 ARG B O 1
ATOM 4171 N N . ILE B 1 220 ? -14.789 -24.25 -22.531 1 98.75 220 ILE B N 1
ATOM 4172 C CA . ILE B 1 220 ? -13.586 -24.594 -23.266 1 98.75 220 ILE B CA 1
ATOM 4173 C C . ILE B 1 220 ? -13.266 -26.078 -23.078 1 98.75 220 ILE B C 1
ATOM 4175 O O . ILE B 1 220 ? -12.945 -26.781 -24.047 1 98.75 220 ILE B O 1
ATOM 4179 N N . ALA B 1 221 ? -13.336 -26.531 -21.859 1 98.62 221 ALA B N 1
ATOM 4180 C CA . ALA B 1 221 ? -13.031 -27.922 -21.562 1 98.62 221 ALA B CA 1
ATOM 4181 C C . ALA B 1 221 ? -13.961 -28.859 -22.328 1 98.62 221 ALA B C 1
ATOM 4183 O O . ALA B 1 221 ? -13.516 -29.891 -22.859 1 98.62 221 ALA B O 1
ATOM 4184 N N . GLU B 1 222 ? -15.25 -28.516 -22.422 1 98.62 222 GLU B N 1
ATOM 4185 C CA . GLU B 1 222 ? -16.203 -29.328 -23.156 1 98.62 222 GLU B CA 1
ATOM 4186 C C . GLU B 1 222 ? -15.891 -29.312 -24.656 1 98.62 222 GLU B C 1
ATOM 4188 O O . GLU B 1 222 ? -15.906 -30.359 -25.312 1 98.62 222 GLU B O 1
ATOM 4193 N N . GLU B 1 223 ? -15.586 -28.172 -25.125 1 98.56 223 GLU B N 1
ATOM 4194 C CA . GLU B 1 223 ? -15.305 -28.031 -26.547 1 98.56 223 GLU B CA 1
ATOM 4195 C C . GLU B 1 223 ? -14.062 -28.812 -26.938 1 98.56 223 GLU B C 1
ATOM 4197 O O . GLU B 1 223 ? -14.047 -29.484 -27.984 1 98.56 223 GLU B O 1
ATOM 4202 N N . VAL B 1 224 ? -13.039 -28.75 -26.109 1 98.38 224 VAL B N 1
ATOM 4203 C CA . VAL B 1 224 ? -11.75 -29.344 -26.438 1 98.38 224 VAL B CA 1
ATOM 4204 C C . VAL B 1 224 ? -11.797 -30.859 -26.203 1 98.38 224 VAL B C 1
ATOM 4206 O O . VAL B 1 224 ? -11.219 -31.625 -26.969 1 98.38 224 VAL B O 1
ATOM 4209 N N . SER B 1 225 ? -12.5 -31.328 -25.266 1 98.19 225 SER B N 1
ATOM 4210 C CA . SER B 1 225 ? -12.5 -32.75 -24.906 1 98.19 225 SER B CA 1
ATOM 4211 C C . SER B 1 225 ? -13.617 -33.5 -25.609 1 98.19 225 SER B C 1
ATOM 4213 O O . SER B 1 225 ? -13.547 -34.719 -25.75 1 98.19 225 SER B O 1
ATOM 4215 N N . GLY B 1 226 ? -14.68 -32.75 -25.922 1 98.19 226 GLY B N 1
ATOM 4216 C CA . GLY B 1 226 ? -15.867 -33.375 -26.469 1 98.19 226 GLY B CA 1
ATOM 4217 C C . GLY B 1 226 ? -16.734 -34.031 -25.406 1 98.19 226 GLY B C 1
ATOM 4218 O O . GLY B 1 226 ? -17.703 -34.719 -25.719 1 98.19 226 GLY B O 1
ATOM 4219 N N . GLU B 1 227 ? -16.391 -33.812 -24.172 1 98.25 227 GLU B N 1
ATOM 4220 C CA . GLU B 1 227 ? -17.141 -34.406 -23.078 1 98.25 227 GLU B CA 1
ATOM 4221 C C . GLU B 1 227 ? -18.094 -33.406 -22.438 1 98.25 227 GLU B C 1
ATOM 4223 O O . GLU B 1 227 ? -17.781 -32.188 -22.375 1 98.25 227 GLU B O 1
ATOM 4228 N N . LYS B 1 228 ? -19.188 -33.875 -22 1 97.88 228 LYS B N 1
ATOM 4229 C CA . LYS B 1 228 ? -20.125 -33.031 -21.281 1 97.88 228 LYS B CA 1
ATOM 4230 C C . LYS B 1 228 ? -19.844 -33 -19.781 1 97.88 228 LYS B C 1
ATOM 4232 O O . LYS B 1 228 ? -19.656 -34.062 -19.172 1 97.88 228 LYS B O 1
ATOM 4237 N N . LEU B 1 229 ? -19.766 -31.828 -19.266 1 97.5 229 LEU B N 1
ATOM 4238 C CA . LEU B 1 229 ? -19.453 -31.656 -17.859 1 97.5 229 LEU B CA 1
ATOM 4239 C C . LEU B 1 229 ? -20.672 -31.203 -17.078 1 97.5 229 LEU B C 1
ATOM 4241 O O . LEU B 1 229 ? -21.516 -30.469 -17.609 1 97.5 229 LEU B O 1
ATOM 4245 N N . GLU B 1 230 ? -20.844 -31.703 -15.859 1 95.5 230 GLU B N 1
ATOM 4246 C CA . GLU B 1 230 ? -21.922 -31.312 -14.961 1 95.5 230 GLU B CA 1
ATOM 4247 C C . GLU B 1 230 ? -21.391 -30.875 -13.609 1 95.5 230 GLU B C 1
ATOM 4249 O O . GLU B 1 230 ? -21.469 -31.609 -12.625 1 95.5 230 GLU B O 1
ATOM 4254 N N . PRO B 1 231 ? -20.938 -29.672 -13.57 1 96.44 231 PRO B N 1
ATOM 4255 C CA . PRO B 1 231 ? -20.359 -29.203 -12.312 1 96.44 231 PRO B CA 1
ATOM 4256 C C . PRO B 1 231 ? -21.422 -28.984 -11.227 1 96.44 231 PRO B C 1
ATOM 4258 O O . PRO B 1 231 ? -22.562 -28.656 -11.539 1 96.44 231 PRO B O 1
ATOM 4261 N N . SER B 1 232 ? -21.031 -29.234 -10.008 1 97.19 232 SER B N 1
ATOM 4262 C CA . SER B 1 232 ? -21.859 -28.812 -8.875 1 97.19 232 SER B CA 1
ATOM 4263 C C . SER B 1 232 ? -21.641 -27.344 -8.555 1 97.19 232 SER B C 1
ATOM 4265 O O . SER B 1 232 ? -20.562 -26.797 -8.812 1 97.19 232 SER B O 1
ATOM 4267 N N . ARG B 1 233 ? -22.641 -26.766 -8.023 1 97.06 233 ARG B N 1
ATOM 4268 C CA . ARG B 1 233 ? -22.531 -25.344 -7.703 1 97.06 233 ARG B CA 1
ATOM 4269 C C . ARG B 1 233 ? -22.266 -25.141 -6.219 1 97.06 233 ARG B C 1
ATOM 4271 O O . ARG B 1 233 ? -22.828 -25.844 -5.375 1 97.06 233 ARG B O 1
ATOM 4278 N N . VAL B 1 234 ? -21.469 -24.219 -5.961 1 98.19 234 VAL B N 1
ATOM 4279 C CA . VAL B 1 234 ? -21.203 -23.797 -4.594 1 98.19 234 VAL B CA 1
ATOM 4280 C C . VAL B 1 234 ? -21.703 -22.359 -4.395 1 98.19 234 VAL B C 1
ATOM 4282 O O . VAL B 1 234 ? -21.266 -21.438 -5.09 1 98.19 234 VAL B O 1
ATOM 4285 N N . SER B 1 235 ? -22.578 -22.125 -3.475 1 98.31 235 SER B N 1
ATOM 4286 C CA . SER B 1 235 ? -23.172 -20.797 -3.273 1 98.31 235 SER B CA 1
ATOM 4287 C C . SER B 1 235 ? -22.188 -19.859 -2.576 1 98.31 235 SER B C 1
ATOM 4289 O O . SER B 1 235 ? -21.234 -20.312 -1.93 1 98.31 235 SER B O 1
ATOM 4291 N N . ASN B 1 236 ? -22.453 -18.625 -2.74 1 98.19 236 ASN B N 1
ATOM 4292 C CA . ASN B 1 236 ? -21.656 -17.641 -2.021 1 98.19 236 ASN B CA 1
ATOM 4293 C C . ASN B 1 236 ? -21.719 -17.859 -0.513 1 98.19 236 ASN B C 1
ATOM 4295 O O . ASN B 1 236 ? -20.703 -17.703 0.18 1 98.19 236 ASN B O 1
ATOM 4299 N N . GLU B 1 237 ? -22.859 -18.188 -0.041 1 98.31 237 GLU B N 1
ATOM 4300 C CA . GLU B 1 237 ? -23.031 -18.469 1.382 1 98.31 237 GLU B CA 1
ATOM 4301 C C . GLU B 1 237 ? -22.156 -19.641 1.829 1 98.31 237 GLU B C 1
ATOM 4303 O O . GLU B 1 237 ? -21.531 -19.578 2.896 1 98.31 237 GLU B O 1
ATOM 4308 N N . ASP B 1 238 ? -22.109 -20.641 0.984 1 98.5 238 ASP B N 1
ATOM 4309 C CA . ASP B 1 238 ? -21.281 -21.797 1.302 1 98.5 238 ASP B CA 1
ATOM 4310 C C . ASP B 1 238 ? -19.797 -21.406 1.31 1 98.5 238 ASP B C 1
ATOM 4312 O O . ASP B 1 238 ? -19.031 -21.906 2.141 1 98.5 238 ASP B O 1
ATOM 4316 N N . ILE B 1 239 ? -19.438 -20.641 0.37 1 98.44 239 ILE B N 1
ATOM 4317 C CA . ILE B 1 239 ? -18.047 -20.172 0.31 1 98.44 239 ILE B CA 1
ATOM 4318 C C . ILE B 1 239 ? -17.703 -19.422 1.591 1 98.44 239 ILE B C 1
ATOM 4320 O O . ILE B 1 239 ? -16.672 -19.672 2.209 1 98.44 239 ILE B O 1
ATOM 4324 N N . GLU B 1 240 ? -18.562 -18.484 1.983 1 98.38 240 GLU B N 1
ATOM 4325 C CA . GLU B 1 240 ? -18.344 -17.703 3.191 1 98.38 240 GLU B CA 1
ATOM 4326 C C . GLU B 1 240 ? -18.281 -18.594 4.43 1 98.38 240 GLU B C 1
ATOM 4328 O O . GLU B 1 240 ? -17.438 -18.391 5.309 1 98.38 240 GLU B O 1
ATOM 4333 N N . ALA B 1 241 ? -19.172 -19.578 4.461 1 98.5 241 ALA B N 1
ATOM 4334 C CA . ALA B 1 241 ? -19.172 -20.531 5.574 1 98.5 241 ALA B CA 1
ATOM 4335 C C . ALA B 1 241 ? -17.859 -21.297 5.637 1 98.5 241 ALA B C 1
ATOM 4337 O O . ALA B 1 241 ? -17.344 -21.594 6.723 1 98.5 241 ALA B O 1
ATOM 4338 N N . SER B 1 242 ? -17.359 -21.656 4.48 1 98.19 242 SER B N 1
ATOM 4339 C CA . SER B 1 242 ? -16.094 -22.391 4.418 1 98.19 242 SER B CA 1
ATOM 4340 C C . SER B 1 242 ? -14.945 -21.562 4.969 1 98.19 242 SER B C 1
ATOM 4342 O O . SER B 1 242 ? -14.047 -22.078 5.625 1 98.19 242 SER B O 1
ATOM 4344 N N . VAL B 1 243 ? -14.93 -20.297 4.684 1 98.62 243 VAL B N 1
ATOM 4345 C CA . VAL B 1 243 ? -13.906 -19.406 5.223 1 98.62 243 VAL B CA 1
ATOM 4346 C C . VAL B 1 243 ? -13.984 -19.391 6.746 1 98.62 243 VAL B C 1
ATOM 4348 O O . VAL B 1 243 ? -12.969 -19.531 7.43 1 98.62 243 VAL B O 1
ATOM 4351 N N . ASP B 1 244 ? -15.203 -19.234 7.266 1 98.44 244 ASP B N 1
ATOM 4352 C CA . ASP B 1 244 ? -15.406 -19.172 8.711 1 98.44 244 ASP B CA 1
ATOM 4353 C C . ASP B 1 244 ? -14.961 -20.484 9.383 1 98.44 244 ASP B C 1
ATOM 4355 O O . ASP B 1 244 ? -14.328 -20.453 10.438 1 98.44 244 ASP B O 1
ATOM 4359 N N . GLN B 1 245 ? -15.297 -21.547 8.742 1 98.38 245 GLN B N 1
ATOM 4360 C CA . GLN B 1 245 ? -14.922 -22.844 9.281 1 98.38 245 GLN B CA 1
ATOM 4361 C C . GLN B 1 245 ? -13.406 -23.031 9.289 1 98.38 245 GLN B C 1
ATOM 4363 O O . GLN B 1 245 ? -12.844 -23.531 10.266 1 98.38 245 GLN B O 1
ATOM 4368 N N . ALA B 1 246 ? -12.805 -22.656 8.203 1 98.38 246 ALA B N 1
ATOM 4369 C CA . ALA B 1 246 ? -11.352 -22.781 8.109 1 98.38 246 ALA B CA 1
ATOM 4370 C C . ALA B 1 246 ? -10.656 -21.906 9.156 1 98.38 246 ALA B C 1
ATOM 4372 O O . ALA B 1 246 ? -9.695 -22.344 9.789 1 98.38 246 ALA B O 1
ATOM 4373 N N . LYS B 1 247 ? -11.133 -20.703 9.305 1 98.06 247 LYS B N 1
ATOM 4374 C CA . LYS B 1 247 ? -10.555 -19.797 10.297 1 98.06 247 LYS B CA 1
ATOM 4375 C C . LYS B 1 247 ? -10.727 -20.359 11.711 1 98.06 247 LYS B C 1
ATOM 4377 O O . LYS B 1 247 ? -9.82 -20.266 12.539 1 98.06 247 LYS B O 1
ATOM 4382 N N . ALA B 1 248 ? -11.883 -20.859 12.023 1 98.06 248 ALA B N 1
ATOM 4383 C CA . ALA B 1 248 ? -12.148 -21.453 13.328 1 98.06 248 ALA B CA 1
ATOM 4384 C C . ALA B 1 248 ? -11.219 -22.641 13.602 1 98.06 248 ALA B C 1
ATOM 4386 O O . ALA B 1 248 ? -10.695 -22.781 14.711 1 98.06 248 ALA B O 1
ATOM 4387 N N . ALA B 1 249 ? -11.062 -23.453 12.578 1 97.56 249 ALA B N 1
ATOM 4388 C CA . ALA B 1 249 ? -10.172 -24.609 12.703 1 97.56 249 ALA B CA 1
ATOM 4389 C C . ALA B 1 249 ? -8.742 -24.156 13 1 97.56 249 ALA B C 1
ATOM 4391 O O . ALA B 1 249 ? -8.062 -24.75 13.836 1 97.56 249 ALA B O 1
ATOM 4392 N N . LEU B 1 250 ? -8.289 -23.172 12.328 1 97.25 250 LEU B N 1
ATOM 4393 C CA . LEU B 1 250 ? -6.941 -22.656 12.562 1 97.25 250 LEU B CA 1
ATOM 4394 C C . LEU B 1 250 ? -6.816 -22.078 13.961 1 97.25 250 LEU B C 1
ATOM 4396 O O . LEU B 1 250 ? -5.781 -22.25 14.617 1 97.25 250 LEU B O 1
ATOM 4400 N N . ALA B 1 251 ? -7.82 -21.359 14.414 1 97.19 251 ALA B N 1
ATOM 4401 C CA . ALA B 1 251 ? -7.805 -20.766 15.75 1 97.19 251 ALA B CA 1
ATOM 4402 C C . ALA B 1 251 ? -7.633 -21.828 16.828 1 97.19 251 ALA B C 1
ATOM 4404 O O . ALA B 1 251 ? -7 -21.578 17.859 1 97.19 251 ALA B O 1
ATOM 4405 N N . GLU B 1 252 ? -8.148 -22.984 16.594 1 96.75 252 GLU B N 1
ATOM 4406 C CA . GLU B 1 252 ? -8.039 -24.094 17.547 1 96.75 252 GLU B CA 1
ATOM 4407 C C . GLU B 1 252 ? -6.633 -24.688 17.531 1 96.75 252 GLU B C 1
ATOM 4409 O O . GLU B 1 252 ? -6.184 -25.25 18.547 1 96.75 252 GLU B O 1
ATOM 4414 N N . SER B 1 253 ? -6.008 -24.562 16.391 1 95.81 253 SER B N 1
ATOM 4415 C CA . SER B 1 253 ? -4.648 -25.078 16.219 1 95.81 253 SER B CA 1
ATOM 4416 C C . SER B 1 253 ? -3.795 -24.094 15.414 1 95.81 253 SER B C 1
ATOM 4418 O O . SER B 1 253 ? -3.385 -24.406 14.297 1 95.81 253 SER B O 1
ATOM 4420 N N . PRO B 1 254 ? -3.408 -23.031 16.016 1 91.12 254 PRO B N 1
ATOM 4421 C CA . PRO B 1 254 ? -2.795 -21.922 15.305 1 91.12 254 PRO B CA 1
ATOM 4422 C C . PRO B 1 254 ? -1.46 -22.297 14.656 1 91.12 254 PRO B C 1
ATOM 4424 O O . PRO B 1 254 ? -1.005 -21.609 13.734 1 91.12 254 PRO B O 1
ATOM 4427 N N . HIS B 1 255 ? -0.854 -23.391 15.047 1 90.19 255 HIS B N 1
ATOM 4428 C CA . HIS B 1 255 ? 0.465 -23.719 14.516 1 90.19 255 HIS B CA 1
ATOM 4429 C C . HIS B 1 255 ? 0.391 -24.891 13.547 1 90.19 255 HIS B C 1
ATOM 4431 O O . HIS B 1 255 ? 1.422 -25.391 13.086 1 90.19 255 HIS B O 1
ATOM 4437 N N . ASP B 1 256 ? -0.833 -25.312 13.227 1 93.44 256 ASP B N 1
ATOM 4438 C CA . ASP B 1 256 ? -1.036 -26.422 12.289 1 93.44 256 ASP B CA 1
ATOM 4439 C C . ASP B 1 256 ? -0.968 -25.922 10.844 1 93.44 256 ASP B C 1
ATOM 4441 O O . ASP B 1 256 ? -1.861 -25.219 10.383 1 93.44 256 ASP B O 1
ATOM 4445 N N . ASN B 1 257 ? 0.014 -26.391 10.125 1 91.62 257 ASN B N 1
ATOM 4446 C CA . ASN B 1 257 ? 0.243 -25.938 8.75 1 91.62 257 ASN B CA 1
ATOM 4447 C C . ASN B 1 257 ? -0.912 -26.328 7.836 1 91.62 257 ASN B C 1
ATOM 4449 O O . ASN B 1 257 ? -1.259 -25.594 6.918 1 91.62 257 ASN B O 1
ATOM 4453 N N . MET B 1 258 ? -1.421 -27.438 8.078 1 93.5 258 MET B N 1
ATOM 4454 C CA . MET B 1 258 ? -2.514 -27.906 7.23 1 93.5 258 MET B CA 1
ATOM 4455 C C . MET B 1 258 ? -3.752 -27.031 7.418 1 93.5 258 MET B C 1
ATOM 4457 O O . MET B 1 258 ? -4.484 -26.781 6.457 1 93.5 258 MET B O 1
ATOM 4461 N N . LYS B 1 259 ? -4 -26.656 8.68 1 95.19 259 LYS B N 1
ATOM 4462 C CA . LYS B 1 259 ? -5.121 -25.75 8.938 1 95.19 259 LYS B CA 1
ATOM 4463 C C . LYS B 1 259 ? -4.883 -24.375 8.305 1 95.19 259 LYS B C 1
ATOM 4465 O O . LYS B 1 259 ? -5.824 -23.75 7.828 1 95.19 259 LYS B O 1
ATOM 4470 N N . ARG B 1 260 ? -3.67 -24 8.281 1 94.94 260 ARG B N 1
ATOM 4471 C CA . ARG B 1 260 ? -3.316 -22.75 7.633 1 94.94 260 ARG B CA 1
ATOM 4472 C C . ARG B 1 260 ? -3.584 -22.812 6.133 1 94.94 260 ARG B C 1
ATOM 4474 O O . ARG B 1 260 ? -4.152 -21.875 5.555 1 94.94 260 ARG B O 1
ATOM 4481 N N . ILE B 1 261 ? -3.199 -23.875 5.562 1 94.12 261 ILE B N 1
ATOM 4482 C CA . ILE B 1 261 ? -3.428 -24.078 4.137 1 94.12 261 ILE B CA 1
ATOM 4483 C C . ILE B 1 261 ? -4.93 -24.062 3.846 1 94.12 261 ILE B C 1
ATOM 4485 O O . ILE B 1 261 ? -5.367 -23.5 2.836 1 94.12 261 ILE B O 1
ATOM 4489 N N . GLY B 1 262 ? -5.656 -24.719 4.77 1 96.31 262 GLY B N 1
ATOM 4490 C CA . GLY B 1 262 ? -7.102 -24.672 4.633 1 96.31 262 GLY B CA 1
ATOM 4491 C C . GLY B 1 262 ? -7.66 -23.266 4.566 1 96.31 262 GLY B C 1
ATOM 4492 O O . GLY B 1 262 ? -8.555 -22.984 3.762 1 96.31 262 GLY B O 1
ATOM 4493 N N . VAL B 1 263 ? -7.137 -22.406 5.367 1 97.81 263 VAL B N 1
ATOM 4494 C CA . VAL B 1 263 ? -7.57 -21 5.371 1 97.81 263 VAL B CA 1
ATOM 4495 C C . VAL B 1 263 ? -7.188 -20.344 4.047 1 97.81 263 VAL B C 1
ATOM 4497 O O . VAL B 1 263 ? -7.992 -19.625 3.449 1 97.81 263 VAL B O 1
ATOM 4500 N N . PHE B 1 264 ? -5.984 -20.625 3.537 1 97 264 PHE B N 1
ATOM 4501 C CA . PHE B 1 264 ? -5.543 -20.062 2.266 1 97 264 PHE B CA 1
ATOM 4502 C C . PHE B 1 264 ? -6.5 -20.453 1.143 1 97 264 PHE B C 1
ATOM 4504 O O . PHE B 1 264 ? -6.957 -19.594 0.391 1 97 264 PHE B O 1
ATOM 4511 N N . VAL B 1 265 ? -6.797 -21.688 1.112 1 96.31 265 VAL B N 1
ATOM 4512 C CA . VAL B 1 265 ? -7.617 -22.203 0.024 1 96.31 265 VAL B CA 1
ATOM 4513 C C . VAL B 1 265 ? -9.008 -21.578 0.078 1 96.31 265 VAL B C 1
ATOM 4515 O O . VAL B 1 265 ? -9.523 -21.109 -0.937 1 96.31 265 VAL B O 1
ATOM 4518 N N . ALA B 1 266 ? -9.586 -21.562 1.272 1 98.38 266 ALA B N 1
ATOM 4519 C CA . ALA B 1 266 ? -10.93 -21.016 1.437 1 98.38 266 ALA B CA 1
ATOM 4520 C C . ALA B 1 266 ? -10.953 -19.531 1.074 1 98.38 266 ALA B C 1
ATOM 4522 O O . ALA B 1 266 ? -11.891 -19.062 0.419 1 98.38 266 ALA B O 1
ATOM 4523 N N . GLN B 1 267 ? -9.961 -18.859 1.441 1 98.62 267 GLN B N 1
ATOM 4524 C CA . GLN B 1 267 ? -9.93 -17.422 1.205 1 98.62 267 GLN B CA 1
ATOM 4525 C C . GLN B 1 267 ? -9.641 -17.109 -0.26 1 98.62 267 GLN B C 1
ATOM 4527 O O . GLN B 1 267 ? -10.109 -16.109 -0.792 1 98.62 267 GLN B O 1
ATOM 4532 N N . TYR B 1 268 ? -8.891 -17.953 -0.934 1 98.19 268 TYR B N 1
ATOM 4533 C CA . TYR B 1 268 ? -8.727 -17.797 -2.377 1 98.19 268 TYR B CA 1
ATOM 4534 C C . TYR B 1 268 ? -10.078 -17.859 -3.086 1 98.19 268 TYR B C 1
ATOM 4536 O O . TYR B 1 268 ? -10.367 -17.031 -3.951 1 98.19 268 TYR B O 1
ATOM 4544 N N . GLU B 1 269 ? -10.836 -18.828 -2.719 1 98.12 269 GLU B N 1
ATOM 4545 C CA . GLU B 1 269 ? -12.148 -18.984 -3.338 1 98.12 269 GLU B CA 1
ATOM 4546 C C . GLU B 1 269 ? -13.023 -17.75 -3.068 1 98.12 269 GLU B C 1
ATOM 4548 O O . GLU B 1 269 ? -13.672 -17.234 -3.979 1 98.12 269 GLU B O 1
ATOM 4553 N N . HIS B 1 270 ? -13.008 -17.328 -1.832 1 98.75 270 HIS B N 1
ATOM 4554 C CA . HIS B 1 270 ? -13.805 -16.172 -1.467 1 98.75 270 HIS B CA 1
ATOM 4555 C C . HIS B 1 270 ? -13.359 -14.93 -2.232 1 98.75 270 HIS B C 1
ATOM 4557 O O . HIS B 1 270 ? -14.18 -14.195 -2.775 1 98.75 270 HIS B O 1
ATOM 4563 N N . SER B 1 271 ? -12.07 -14.711 -2.283 1 98.62 271 SER B N 1
ATOM 4564 C CA . SER B 1 271 ? -11.484 -13.555 -2.959 1 98.62 271 SER B CA 1
ATOM 4565 C C . SER B 1 271 ? -11.773 -13.586 -4.457 1 98.62 271 SER B C 1
ATOM 4567 O O . SER B 1 271 ? -12.125 -12.562 -5.047 1 98.62 271 SER B O 1
ATOM 4569 N N . LYS B 1 272 ? -11.68 -14.734 -5.051 1 98.31 272 LYS B N 1
ATOM 4570 C CA . LYS B 1 272 ? -11.82 -14.891 -6.5 1 98.31 272 LYS B CA 1
ATOM 4571 C C . LYS B 1 272 ? -13.281 -14.766 -6.922 1 98.31 272 LYS B C 1
ATOM 4573 O O . LYS B 1 272 ? -13.586 -14.125 -7.934 1 98.31 272 LYS B O 1
ATOM 4578 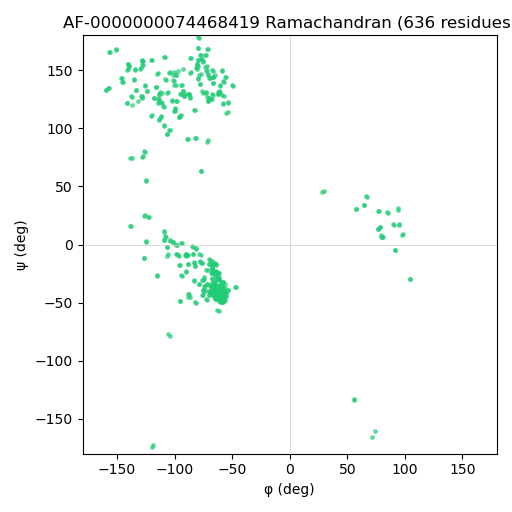N N . TYR B 1 273 ? -14.164 -15.367 -6.105 1 98.25 273 TYR B N 1
ATOM 4579 C CA . TYR B 1 273 ? -15.477 -15.633 -6.695 1 98.25 273 TYR B CA 1
ATOM 4580 C C . TYR B 1 273 ? -16.562 -14.828 -5.992 1 98.25 273 TYR B C 1
ATOM 4582 O O . TYR B 1 273 ? -17.625 -14.578 -6.566 1 98.25 273 TYR B O 1
ATOM 4590 N N . VAL B 1 274 ? -16.344 -14.492 -4.75 1 98.25 274 VAL B N 1
ATOM 4591 C CA . VAL B 1 274 ? -17.344 -13.688 -4.039 1 98.25 274 VAL B CA 1
ATOM 4592 C C . VAL B 1 274 ? -16.969 -12.211 -4.117 1 98.25 274 VAL B C 1
ATOM 4594 O O . VAL B 1 274 ? -17.75 -11.391 -4.59 1 98.25 274 VAL B O 1
ATOM 4597 N N . ARG B 1 275 ? -15.734 -11.914 -3.809 1 98.25 275 ARG B N 1
ATOM 4598 C CA . ARG B 1 275 ? -15.289 -10.523 -3.834 1 98.25 275 ARG B CA 1
ATOM 4599 C C . ARG B 1 275 ? -14.906 -10.094 -5.246 1 98.25 275 ARG B C 1
ATOM 4601 O O . ARG B 1 275 ? -14.867 -8.906 -5.555 1 98.25 275 ARG B O 1
ATOM 4608 N N . VAL B 1 276 ? -14.398 -11.055 -6.031 1 98.44 276 VAL B N 1
ATOM 4609 C CA . VAL B 1 276 ? -13.984 -10.844 -7.41 1 98.44 276 VAL B CA 1
ATOM 4610 C C . VAL B 1 276 ? -12.758 -9.93 -7.445 1 98.44 276 VAL B C 1
ATOM 4612 O O . VAL B 1 276 ? -12.703 -8.984 -8.234 1 98.44 276 VAL B O 1
ATOM 4615 N N . ASP B 1 277 ? -11.844 -10.172 -6.496 1 98.75 277 ASP B N 1
ATOM 4616 C CA . ASP B 1 277 ? -10.625 -9.375 -6.41 1 98.75 277 ASP B CA 1
ATOM 4617 C C . ASP B 1 277 ? -9.688 -9.672 -7.574 1 98.75 277 ASP B C 1
ATOM 4619 O O . ASP B 1 277 ? -9.047 -8.766 -8.117 1 98.75 277 ASP B O 1
ATOM 4623 N N . ASN B 1 278 ? -9.562 -10.93 -7.965 1 98.81 278 ASN B N 1
ATOM 4624 C CA . ASN B 1 278 ? -8.617 -11.375 -8.984 1 98.81 278 ASN B CA 1
ATOM 4625 C C . ASN B 1 278 ? -9.117 -11.039 -10.391 1 98.81 278 ASN B C 1
ATOM 4627 O O . ASN B 1 278 ? -9.281 -11.938 -11.219 1 98.81 278 ASN B O 1
ATOM 4631 N N . SER B 1 279 ? -9.25 -9.781 -10.656 1 98.81 279 SER B N 1
ATOM 4632 C CA . SER B 1 279 ? -9.773 -9.273 -11.922 1 98.81 279 SER B CA 1
ATOM 4633 C C . SER B 1 279 ? -9 -8.047 -12.391 1 98.81 279 SER B C 1
ATOM 4635 O O . SER B 1 279 ? -8.43 -7.32 -11.57 1 98.81 279 SER B O 1
ATOM 4637 N N . PRO B 1 280 ? -8.992 -7.828 -13.688 1 98.62 280 PRO B N 1
ATOM 4638 C CA . PRO B 1 280 ? -8.305 -6.641 -14.203 1 98.62 280 PRO B CA 1
ATOM 4639 C C . PRO B 1 280 ? -8.859 -5.34 -13.625 1 98.62 280 PRO B C 1
ATOM 4641 O O . PRO B 1 280 ? -8.102 -4.406 -13.359 1 98.62 280 PRO B O 1
ATOM 4644 N N . ARG B 1 281 ? -10.148 -5.289 -13.445 1 98.12 281 ARG B N 1
ATOM 4645 C CA . ARG B 1 281 ? -10.773 -4.078 -12.922 1 98.12 281 ARG B CA 1
ATOM 4646 C C . ARG B 1 281 ? -10.242 -3.748 -11.531 1 98.12 281 ARG B C 1
ATOM 4648 O O . ARG B 1 281 ? -9.875 -2.604 -11.258 1 98.12 281 ARG B O 1
ATOM 4655 N N . TYR B 1 282 ? -10.219 -4.715 -10.648 1 98.69 282 TYR B N 1
ATOM 4656 C CA . TYR B 1 282 ? -9.75 -4.477 -9.289 1 98.69 282 TYR B CA 1
ATOM 4657 C C . TYR B 1 282 ? -8.25 -4.207 -9.273 1 98.69 282 TYR B C 1
ATOM 4659 O O . TYR B 1 282 ? -7.77 -3.4 -8.469 1 98.69 282 TYR B O 1
ATOM 4667 N N . ALA B 1 283 ? -7.508 -4.867 -10.141 1 98.81 283 ALA B N 1
ATOM 4668 C CA . ALA B 1 283 ? -6.082 -4.586 -10.281 1 98.81 283 ALA B CA 1
ATOM 4669 C C . ALA B 1 283 ? -5.84 -3.127 -10.648 1 98.81 283 ALA B C 1
ATOM 4671 O O . ALA B 1 283 ? -4.977 -2.469 -10.07 1 98.81 283 ALA B O 1
ATOM 4672 N N . ALA B 1 284 ? -6.602 -2.686 -11.578 1 98.44 284 ALA B N 1
ATOM 4673 C CA . ALA B 1 284 ? -6.492 -1.289 -11.992 1 98.44 284 ALA B CA 1
ATOM 4674 C C . ALA B 1 284 ? -6.824 -0.347 -10.844 1 98.44 284 ALA B C 1
ATOM 4676 O O . ALA B 1 284 ? -6.141 0.657 -10.633 1 98.44 284 ALA B O 1
ATOM 4677 N N . TYR B 1 285 ? -7.922 -0.712 -10.133 1 98.56 285 TYR B N 1
ATOM 4678 C CA . TYR B 1 285 ? -8.328 0.061 -8.961 1 98.56 285 TYR B CA 1
ATOM 4679 C C . TYR B 1 285 ? -7.176 0.198 -7.973 1 98.56 285 TYR B C 1
ATOM 4681 O O . TYR B 1 285 ? -6.973 1.268 -7.391 1 98.56 285 TYR B O 1
ATOM 4689 N N . LEU B 1 286 ? -6.367 -0.874 -7.793 1 98.56 286 LEU B N 1
ATOM 4690 C CA . LEU B 1 286 ? -5.266 -0.894 -6.836 1 98.56 286 LEU B CA 1
ATOM 4691 C C . LEU B 1 286 ? -4.012 -0.272 -7.441 1 98.56 286 LEU B C 1
ATOM 4693 O O . LEU B 1 286 ? -2.988 -0.142 -6.766 1 98.56 286 LEU B O 1
ATOM 4697 N N . GLY B 1 287 ? -4.012 0.043 -8.75 1 97.88 287 GLY B N 1
ATOM 4698 C CA . GLY B 1 287 ? -2.906 0.753 -9.367 1 97.88 287 GLY B CA 1
ATOM 4699 C C . GLY B 1 287 ? -1.887 -0.172 -10.008 1 97.88 287 GLY B C 1
ATOM 4700 O O . GLY B 1 287 ? -0.757 0.236 -10.281 1 97.88 287 GLY B O 1
ATOM 4701 N N . TYR B 1 288 ? -2.252 -1.424 -10.25 1 98.69 288 TYR B N 1
ATOM 4702 C CA . TYR B 1 288 ? -1.346 -2.369 -10.891 1 98.69 288 TYR B CA 1
ATOM 4703 C C . TYR B 1 288 ? -1.065 -1.962 -12.336 1 98.69 288 TYR B C 1
ATOM 4705 O O . TYR B 1 288 ? -1.96 -1.483 -13.031 1 98.69 288 TYR B O 1
ATOM 4713 N N . LEU B 1 289 ? 0.144 -2.207 -12.734 1 98.75 289 LEU B N 1
ATOM 4714 C CA . LEU B 1 289 ? 0.421 -2.258 -14.164 1 98.75 289 LEU B CA 1
ATOM 4715 C C . LEU B 1 289 ? -0.002 -3.6 -14.758 1 98.75 289 LEU B C 1
ATOM 4717 O O . LEU B 1 289 ? 0.108 -4.633 -14.094 1 98.75 289 LEU B O 1
ATOM 4721 N N . ASN B 1 290 ? -0.51 -3.545 -15.938 1 98.75 290 ASN B N 1
ATOM 4722 C CA . ASN B 1 290 ? -0.905 -4.73 -16.688 1 98.75 290 ASN B CA 1
ATOM 4723 C C . ASN B 1 290 ? 0.208 -5.195 -17.625 1 98.75 290 ASN B C 1
ATOM 4725 O O . ASN B 1 290 ? 0.506 -4.535 -18.625 1 98.75 290 ASN B O 1
ATOM 4729 N N . ALA B 1 291 ? 0.836 -6.332 -17.375 1 98.75 291 ALA B N 1
ATOM 4730 C CA . ALA B 1 291 ? 1.972 -6.82 -18.141 1 98.75 291 ALA B CA 1
ATOM 4731 C C . ALA B 1 291 ? 1.588 -7.031 -19.609 1 98.75 291 ALA B C 1
ATOM 4733 O O . ALA B 1 291 ? 2.408 -6.828 -20.5 1 98.75 291 ALA B O 1
ATOM 4734 N N . ARG B 1 292 ? 0.343 -7.438 -19.859 1 98.06 292 ARG B N 1
ATOM 4735 C CA . ARG B 1 292 ? -0.105 -7.656 -21.234 1 98.06 292 ARG B CA 1
ATOM 4736 C C . ARG B 1 292 ? -0.128 -6.348 -22.016 1 98.06 292 ARG B C 1
ATOM 4738 O O . ARG B 1 292 ? 0.104 -6.34 -23.219 1 98.06 292 ARG B O 1
ATOM 4745 N N . GLN B 1 293 ? -0.464 -5.273 -21.375 1 98.12 293 GLN B N 1
ATOM 4746 C CA . GLN B 1 293 ? -0.438 -3.957 -22 1 98.12 293 GLN B CA 1
ATOM 4747 C C . GLN B 1 293 ? 0.993 -3.455 -22.156 1 98.12 293 GLN B C 1
ATOM 4749 O O . GLN B 1 293 ? 1.322 -2.826 -23.172 1 98.12 293 GLN B O 1
ATOM 4754 N N . LEU B 1 294 ? 1.876 -3.768 -21.188 1 98.44 294 LEU B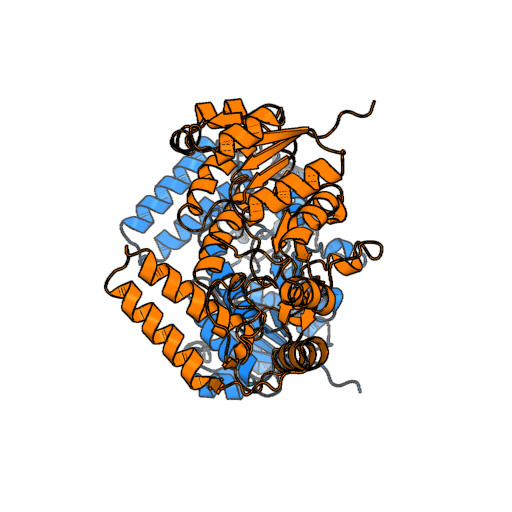 N 1
ATOM 4755 C CA . LEU B 1 294 ? 3.27 -3.342 -21.25 1 98.44 294 LEU B CA 1
ATOM 4756 C C . LEU B 1 294 ? 4.012 -4.066 -22.375 1 98.44 294 LEU B C 1
ATOM 4758 O O . LEU B 1 294 ? 4.906 -3.494 -23 1 98.44 294 LEU B O 1
ATOM 4762 N N . TYR B 1 295 ? 3.582 -5.352 -22.562 1 98.38 295 TYR B N 1
ATOM 4763 C CA . TYR B 1 295 ? 4.297 -6.199 -23.516 1 98.38 295 TYR B CA 1
ATOM 4764 C C . TYR B 1 295 ? 3.334 -6.824 -24.516 1 98.38 295 TYR B C 1
ATOM 4766 O O . TYR B 1 295 ? 3.156 -8.047 -24.531 1 98.38 295 TYR B O 1
ATOM 4774 N N . PRO B 1 296 ? 2.861 -6.133 -25.453 1 97 296 PRO B N 1
ATOM 4775 C CA . PRO B 1 296 ? 1.876 -6.652 -26.406 1 97 296 PRO B CA 1
ATOM 4776 C C . PRO B 1 296 ? 2.451 -7.73 -27.312 1 97 296 PRO B C 1
ATOM 4778 O O . PRO B 1 296 ? 1.699 -8.508 -27.906 1 97 296 PRO B O 1
ATOM 4781 N N . ASP B 1 297 ? 3.777 -7.742 -27.359 1 97.5 297 ASP B N 1
ATOM 4782 C CA . ASP B 1 297 ? 4.434 -8.727 -28.219 1 97.5 297 ASP B CA 1
ATOM 4783 C C . ASP B 1 297 ? 4.551 -10.078 -27.5 1 97.5 297 ASP B C 1
ATOM 4785 O O . ASP B 1 297 ? 4.852 -11.094 -28.141 1 97.5 297 ASP B O 1
ATOM 4789 N N . PHE B 1 298 ? 4.367 -10.086 -26.188 1 96.94 298 PHE B N 1
ATOM 4790 C CA . PHE B 1 298 ? 4.434 -11.328 -25.422 1 96.94 298 PHE B CA 1
ATOM 4791 C C . PHE B 1 298 ? 3.238 -12.219 -25.734 1 96.94 298 PHE B C 1
ATOM 4793 O O . PHE B 1 298 ? 2.09 -11.781 -25.641 1 96.94 298 PHE B O 1
ATOM 4800 N N . GLN B 1 299 ? 3.504 -13.414 -26.125 1 96.62 299 GLN B N 1
ATOM 4801 C CA . GLN B 1 299 ? 2.441 -14.367 -26.438 1 96.62 299 GLN B CA 1
ATOM 4802 C C . GLN B 1 299 ? 2.332 -15.43 -25.344 1 96.62 299 GLN B C 1
ATOM 4804 O O . GLN B 1 299 ? 3.004 -16.469 -25.406 1 96.62 299 GLN B O 1
ATOM 4809 N N . PRO B 1 300 ? 1.453 -15.219 -24.406 1 97.75 300 PRO B N 1
ATOM 4810 C CA . PRO B 1 300 ? 1.304 -16.234 -23.359 1 97.75 300 PRO B CA 1
ATOM 4811 C C . PRO B 1 300 ? 0.549 -17.469 -23.844 1 97.75 300 PRO B C 1
ATOM 4813 O O . PRO B 1 300 ? -0.169 -17.406 -24.844 1 97.75 300 PRO B O 1
ATOM 4816 N N . THR B 1 301 ? 0.763 -18.547 -23.172 1 98.44 301 THR B N 1
ATOM 4817 C CA . THR B 1 301 ? -0.035 -19.75 -23.406 1 98.44 301 THR B CA 1
ATOM 4818 C C . THR B 1 301 ? -1.503 -19.484 -23.078 1 98.44 301 THR B C 1
ATOM 4820 O O . THR B 1 301 ? -1.821 -18.922 -22.031 1 98.44 301 THR B O 1
ATOM 4823 N N . SER B 1 302 ? -2.338 -19.828 -23.984 1 98.56 302 SER B N 1
ATOM 4824 C CA . SER B 1 302 ? -3.762 -19.719 -23.688 1 98.56 302 SER B CA 1
ATOM 4825 C C . SER B 1 302 ? -4.25 -20.891 -22.844 1 98.56 302 SER B C 1
ATOM 4827 O O . SER B 1 302 ? -3.654 -21.969 -22.891 1 98.56 302 SER B O 1
ATOM 4829 N N . PHE B 1 303 ? -5.344 -20.688 -22.188 1 98.75 303 PHE B N 1
ATOM 4830 C CA . PHE B 1 303 ? -5.922 -21.781 -21.422 1 98.75 303 PHE B CA 1
ATOM 4831 C C . PHE B 1 303 ? -6.316 -22.938 -22.328 1 98.75 303 PHE B C 1
ATOM 4833 O O . PHE B 1 303 ? -6.109 -24.109 -22 1 98.75 303 PHE B O 1
ATOM 4840 N N . ARG B 1 304 ? -6.883 -22.594 -23.469 1 98.75 304 ARG B N 1
ATOM 4841 C CA . ARG B 1 304 ? -7.316 -23.609 -24.422 1 98.75 304 ARG B CA 1
ATOM 4842 C C . ARG B 1 304 ? -6.145 -24.469 -24.875 1 98.75 304 ARG B C 1
ATOM 4844 O O . ARG B 1 304 ? -6.242 -25.703 -24.891 1 98.75 304 ARG B O 1
ATOM 4851 N N . ASP B 1 305 ? -5.031 -23.828 -25.25 1 98.69 305 ASP B N 1
ATOM 4852 C CA . ASP B 1 305 ? -3.848 -24.562 -25.688 1 98.69 305 ASP B CA 1
ATOM 4853 C C . ASP B 1 305 ? -3.291 -25.422 -24.562 1 98.69 305 ASP B C 1
ATOM 4855 O O . ASP B 1 305 ? -2.914 -26.578 -24.781 1 98.69 305 ASP B O 1
ATOM 4859 N N . PHE B 1 306 ? -3.24 -24.875 -23.406 1 98.69 306 PHE B N 1
ATOM 4860 C CA . PHE B 1 306 ? -2.775 -25.625 -22.234 1 98.69 306 PHE B CA 1
ATOM 4861 C C . PHE B 1 306 ? -3.621 -26.875 -22.016 1 98.69 306 PHE B C 1
ATOM 4863 O O . PHE B 1 306 ? -3.086 -27.969 -21.844 1 98.69 306 PHE B O 1
ATOM 4870 N N . PHE B 1 307 ? -4.938 -26.672 -22.031 1 98.69 307 PHE B N 1
ATOM 4871 C CA . PHE B 1 307 ? -5.828 -27.781 -21.734 1 98.69 307 PHE B CA 1
ATOM 4872 C C . PHE B 1 307 ? -5.727 -28.859 -22.828 1 98.69 307 PHE B C 1
ATOM 4874 O O . PHE B 1 307 ? -5.809 -30.047 -22.547 1 98.69 307 PHE B O 1
ATOM 4881 N N . ALA B 1 308 ? -5.559 -28.422 -24.031 1 98.56 308 ALA B N 1
ATOM 4882 C CA . ALA B 1 308 ? -5.348 -29.375 -25.125 1 98.56 308 ALA B CA 1
ATOM 4883 C C . ALA B 1 308 ? -4.102 -30.219 -24.891 1 98.56 308 ALA B C 1
ATOM 4885 O O . ALA B 1 308 ? -4.098 -31.422 -25.172 1 98.56 308 ALA B O 1
ATOM 4886 N N . GLU B 1 309 ? -3.068 -29.609 -24.359 1 98.44 309 GLU B N 1
ATOM 4887 C CA . GLU B 1 309 ? -1.851 -30.328 -24.016 1 98.44 309 GLU B CA 1
ATOM 4888 C C . GLU B 1 309 ? -2.113 -31.375 -22.938 1 98.44 309 GLU B C 1
ATOM 4890 O O . GLU B 1 309 ? -1.634 -32.5 -23.016 1 98.44 309 GLU B O 1
ATOM 4895 N N . VAL B 1 310 ? -2.863 -30.969 -21.953 1 98.31 310 VAL B N 1
ATOM 4896 C CA . VAL B 1 310 ? -3.186 -31.875 -20.859 1 98.31 310 VAL B CA 1
ATOM 4897 C C . VAL B 1 310 ? -4 -33.062 -21.391 1 98.31 310 VAL B C 1
ATOM 4899 O O . VAL B 1 310 ? -3.729 -34.219 -21.047 1 98.31 310 VAL B O 1
ATOM 4902 N N . LEU B 1 311 ? -4.969 -32.75 -22.234 1 97.88 311 LEU B N 1
ATOM 4903 C CA . LEU B 1 311 ? -5.828 -33.781 -22.812 1 97.88 311 LEU B CA 1
ATOM 4904 C C . LEU B 1 311 ? -5.012 -34.781 -23.641 1 97.88 311 LEU B C 1
ATOM 4906 O O . LEU B 1 311 ? -5.336 -35.969 -23.688 1 97.88 311 LEU B O 1
ATOM 4910 N N . ALA B 1 312 ? -3.939 -34.281 -24.203 1 97.88 312 ALA B N 1
ATOM 4911 C CA . ALA B 1 312 ? -3.084 -35.094 -25.062 1 97.88 312 ALA B CA 1
ATOM 4912 C C . ALA B 1 312 ? -2.07 -35.875 -24.234 1 97.88 312 ALA B C 1
ATOM 4914 O O . ALA B 1 312 ? -1.227 -36.594 -24.797 1 97.88 312 ALA B O 1
ATOM 4915 N N . GLY B 1 313 ? -2.066 -35.719 -22.938 1 97.25 313 GLY B N 1
ATOM 4916 C CA . GLY B 1 313 ? -1.183 -36.469 -22.062 1 97.25 313 GLY B CA 1
ATOM 4917 C C . GLY B 1 313 ? 0.151 -35.781 -21.828 1 97.25 313 GLY B C 1
ATOM 4918 O O . GLY B 1 313 ? 1.106 -36.406 -21.375 1 97.25 313 GLY B O 1
ATOM 4919 N N . LYS B 1 314 ? 0.209 -34.562 -22.094 1 96.75 314 LYS B N 1
ATOM 4920 C CA . LYS B 1 314 ? 1.476 -33.844 -22.016 1 96.75 314 LYS B CA 1
ATOM 4921 C C . LYS B 1 314 ? 1.484 -32.875 -20.828 1 96.75 314 LYS B C 1
ATOM 4923 O O . LYS B 1 314 ? 2.34 -32 -20.75 1 96.75 314 LYS B O 1
ATOM 4928 N N . GLY B 1 315 ? 0.501 -33 -19.969 1 94.69 315 GLY B N 1
ATOM 4929 C CA . GLY B 1 315 ? 0.459 -32.156 -18.781 1 94.69 315 GLY B CA 1
ATOM 4930 C C . GLY B 1 315 ? 1.381 -32.625 -17.672 1 94.69 315 GLY B C 1
ATOM 4931 O O . GLY B 1 315 ? 2.02 -33.688 -17.797 1 94.69 315 GLY B O 1
ATOM 4932 N N . ARG B 1 316 ? 1.564 -31.828 -16.672 1 93.25 316 ARG B N 1
ATOM 4933 C CA . ARG B 1 316 ? 2.35 -32.156 -15.484 1 93.25 316 ARG B CA 1
ATOM 4934 C C . ARG B 1 316 ? 1.605 -31.781 -14.211 1 93.25 316 ARG B C 1
ATOM 4936 O O . ARG B 1 316 ? 1.056 -30.688 -14.109 1 93.25 316 ARG B O 1
ATOM 4943 N N . LYS B 1 317 ? 1.603 -32.688 -13.312 1 94.56 317 LYS B N 1
ATOM 4944 C CA . LYS B 1 317 ? 1.006 -32.406 -12.008 1 94.56 317 LYS B CA 1
ATOM 4945 C C . LYS B 1 317 ? 1.915 -31.547 -11.156 1 94.56 317 LYS B C 1
ATOM 4947 O O . LYS B 1 317 ? 3.113 -31.812 -11.039 1 94.56 317 LYS B O 1
ATOM 4952 N N . VAL B 1 318 ? 1.367 -30.531 -10.594 1 93.81 318 VAL B N 1
ATOM 4953 C CA . VAL B 1 318 ? 2.158 -29.656 -9.734 1 93.81 318 VAL B CA 1
ATOM 4954 C C . VAL B 1 318 ? 2.295 -30.281 -8.352 1 93.81 318 VAL B C 1
ATOM 4956 O O . VAL B 1 318 ? 1.439 -31.062 -7.922 1 93.81 318 VAL B O 1
ATOM 4959 N N . TYR B 1 319 ? 3.391 -29.938 -7.621 1 87.56 319 TYR B N 1
ATOM 4960 C CA . TYR B 1 319 ? 3.727 -30.391 -6.277 1 87.56 319 TYR B CA 1
ATOM 4961 C C . TYR B 1 319 ? 3.812 -31.906 -6.219 1 87.56 319 TYR B C 1
ATOM 4963 O O . TYR B 1 319 ? 3.322 -32.531 -5.27 1 87.56 319 TYR B O 1
ATOM 4971 N N . SER B 1 320 ? 4.195 -32.5 -7.301 1 78.62 320 SER B N 1
ATOM 4972 C CA . SER B 1 320 ? 4.352 -33.969 -7.336 1 78.62 320 SER B CA 1
ATOM 4973 C C . SER B 1 320 ? 5.746 -34.375 -6.887 1 78.62 320 SER B C 1
ATOM 4975 O O . SER B 1 320 ? 6.695 -33.594 -6.992 1 78.62 320 SER B O 1
#